Protein AF-A0A8H5XTU7-F1 (afdb_monomer_lite)

Foldseek 3Di:
DDPDPVVCVVVVVVVVVVVVVVQVQQDLQNQLVVCPPLLVLPDWFKDFDAKDFDKDWDFDWDFDDDDDDDDDDDDPDDRDTDRDTDIAGDAMDGHIDIDGPLVQQCVFPPVVVSVLCSNCSCLSNPLQVVLQVCQVVCLLVCCFVFQFQEPSVLVVLVSNVVSVVSCVSSVFDKDWPVVVVVVVQVPPPPWQKLWFDWCDSVLSNLQSVLLHCVVVVNNDLVSLCCSLCVRLVRRLVRRLPSVLVLLVVVLVLLVLLLVLLVLLQVLLVLLVVLLVVLVVLLVVLVCCCCPVLVQPPDDLVVVLSVLLVVLSVLSNVRSVLCVLSVQLNVVSVVLSVLSVVLSVCQSPWDDSVVSSVCSNVVQCGRPLSSCVRRVSLVSVVVSLQVNQVSCLSVLVSLVPRQVSLVVSLVSLVCRASVNTDDDPPSLDDPDPVSSVVNVVSSVVSNVSSCVRPNVSSVSNNVSSLLSNLSQCLWCSNVVVKDKDKDKDWMKIKGKDWDWGFRKDWDKDWDDDSNHIDIDITIRTHTDTRDIDMRIDRIMIIIMMIIRRSCVQPAPSQRSSDDPPPPPFKDFDFQAPLRLVVRVVVRHPVSVVQNVQCVVQDDPQCSVQRNVVHQDPPWPQFRRIKMKGWDQDCPDPPDDAGKIKIDRAAADPVVRHGPGRPPDDIGIGHDADDPPDPSCVRHVTPVCVPPPHVVSVVVVVVVVLVCCCVVDVVSVDPDDDDPDPDDDDPDDDPDD

Structure (mmCIF, N/CA/C/O backbone):
data_AF-A0A8H5XTU7-F1
#
_entry.id   AF-A0A8H5XTU7-F1
#
loop_
_atom_site.group_PDB
_atom_site.id
_atom_site.type_symbol
_atom_site.label_atom_id
_atom_site.label_alt_id
_atom_site.label_comp_id
_atom_site.label_asym_id
_atom_site.label_entity_id
_atom_site.label_seq_id
_atom_site.pdbx_PDB_ins_code
_atom_site.Cartn_x
_atom_site.Cartn_y
_atom_site.Cartn_z
_atom_site.occupancy
_atom_site.B_iso_or_equiv
_atom_site.auth_seq_id
_atom_site.auth_comp_id
_atom_site.auth_asym_id
_atom_site.auth_atom_id
_atom_site.pdbx_PDB_model_num
ATOM 1 N N . MET A 1 1 ? -17.642 3.516 -76.175 1.00 37.88 1 MET A N 1
ATOM 2 C CA . MET A 1 1 ? -16.229 3.105 -76.008 1.00 37.88 1 MET A CA 1
ATOM 3 C C . MET A 1 1 ? -16.016 2.669 -74.566 1.00 37.88 1 MET A C 1
ATOM 5 O O . MET A 1 1 ? -15.820 3.508 -73.701 1.00 37.88 1 MET A O 1
ATOM 9 N N . GLN A 1 2 ? -16.140 1.368 -74.300 1.00 36.38 2 GLN A N 1
ATOM 10 C CA . GLN A 1 2 ? -15.778 0.756 -73.021 1.00 36.38 2 GLN A CA 1
ATOM 11 C C . GLN A 1 2 ? -14.296 0.375 -73.088 1.00 36.38 2 GLN A C 1
ATOM 13 O O . GLN A 1 2 ? -13.918 -0.492 -73.872 1.00 36.38 2 GLN A O 1
ATOM 18 N N . LEU A 1 3 ? -13.452 1.046 -72.305 1.00 33.25 3 LEU A N 1
ATOM 19 C CA . LEU A 1 3 ? -12.076 0.610 -72.078 1.00 33.25 3 LEU A CA 1
ATOM 20 C C . LEU A 1 3 ? -12.110 -0.502 -71.027 1.00 33.25 3 LEU A C 1
ATOM 22 O O . LEU A 1 3 ? -12.411 -0.275 -69.858 1.00 33.25 3 LEU A O 1
ATOM 26 N N . SER A 1 4 ? -11.877 -1.724 -71.488 1.00 37.19 4 SER A N 1
ATOM 27 C CA . SER A 1 4 ? -11.928 -2.955 -70.709 1.00 37.19 4 SER A CA 1
ATOM 28 C C . SER A 1 4 ? -10.854 -3.006 -69.608 1.00 37.19 4 SER A C 1
ATOM 30 O O . SER A 1 4 ? -9.687 -2.681 -69.843 1.00 37.19 4 SER A O 1
ATOM 32 N N . LEU A 1 5 ? -11.248 -3.536 -68.445 1.00 42.19 5 LEU A N 1
ATOM 33 C CA . LEU A 1 5 ? -10.450 -3.835 -67.244 1.00 42.19 5 LEU A CA 1
ATOM 34 C C . LEU A 1 5 ? -9.082 -4.562 -67.430 1.00 42.19 5 LEU A C 1
ATOM 36 O O . LEU A 1 5 ? -8.225 -4.363 -66.567 1.00 42.19 5 LEU A O 1
ATOM 40 N N . PRO A 1 6 ? -8.783 -5.348 -68.496 1.00 44.44 6 PRO A N 1
ATOM 41 C CA . PRO A 1 6 ? -7.487 -6.028 -68.619 1.00 44.44 6 PRO A CA 1
ATOM 42 C C . PRO A 1 6 ? -6.312 -5.079 -68.895 1.00 44.44 6 PRO A C 1
ATOM 44 O O . PRO A 1 6 ? -5.164 -5.468 -68.707 1.00 44.44 6 PRO A O 1
ATOM 47 N N . PHE A 1 7 ? -6.574 -3.836 -69.319 1.00 45.06 7 PHE A N 1
ATOM 48 C CA . PHE A 1 7 ? -5.525 -2.853 -69.621 1.00 45.06 7 PHE A CA 1
ATOM 49 C C . PHE A 1 7 ? -5.002 -2.097 -68.389 1.00 45.06 7 PHE A C 1
ATOM 51 O O . PHE A 1 7 ? -3.911 -1.533 -68.440 1.00 45.06 7 PHE A O 1
ATOM 58 N N . LEU A 1 8 ? -5.738 -2.105 -67.270 1.00 44.47 8 LEU A N 1
ATOM 59 C CA . LEU A 1 8 ? -5.331 -1.430 -66.029 1.00 44.47 8 LEU A CA 1
ATOM 60 C C . LEU A 1 8 ? -4.562 -2.351 -65.073 1.00 44.47 8 LEU A C 1
ATOM 62 O O . LEU A 1 8 ? -3.736 -1.868 -64.301 1.00 44.47 8 LEU A O 1
ATOM 66 N N . LEU A 1 9 ? -4.763 -3.671 -65.155 1.00 41.28 9 LEU A N 1
ATOM 67 C CA . LEU A 1 9 ? -4.064 -4.653 -64.315 1.00 41.28 9 LEU A CA 1
ATOM 68 C C . LEU A 1 9 ? -2.526 -4.578 -64.419 1.00 41.28 9 LEU A C 1
ATOM 70 O O . LEU A 1 9 ? -1.873 -4.572 -63.376 1.00 41.28 9 LEU A O 1
ATOM 74 N N . PRO A 1 10 ? -1.919 -4.464 -65.621 1.00 49.38 10 PRO A N 1
ATOM 75 C CA . PRO A 1 10 ? -0.468 -4.349 -65.754 1.00 49.38 10 PRO A CA 1
ATOM 76 C C . PRO A 1 10 ? 0.068 -3.059 -65.133 1.00 49.38 10 PRO A C 1
ATOM 78 O O . PRO A 1 10 ? 1.139 -3.071 -64.540 1.00 49.38 10 PRO A O 1
ATOM 81 N N . ILE A 1 11 ? -0.684 -1.957 -65.224 1.00 53.25 11 ILE A N 1
ATOM 82 C CA . ILE A 1 11 ? -0.290 -0.640 -64.702 1.00 53.25 11 ILE A CA 1
ATOM 83 C C . ILE A 1 11 ? -0.395 -0.617 -63.171 1.00 53.25 11 ILE A C 1
ATOM 85 O O . ILE A 1 11 ? 0.502 -0.103 -62.506 1.00 53.25 11 ILE A O 1
ATOM 89 N N . VAL A 1 12 ? -1.438 -1.231 -62.604 1.00 50.06 12 VAL A N 1
ATOM 90 C CA . VAL A 1 12 ? -1.607 -1.385 -61.150 1.00 50.06 12 VAL A CA 1
ATOM 91 C C . VAL A 1 12 ? -0.553 -2.337 -60.570 1.00 50.06 12 VAL A C 1
ATOM 93 O O . VAL A 1 12 ? 0.028 -2.029 -59.532 1.00 50.06 12 VAL A O 1
ATOM 96 N N . LEU A 1 13 ? -0.220 -3.432 -61.262 1.00 44.16 13 LEU A N 1
ATOM 97 C CA . LEU A 1 13 ? 0.859 -4.346 -60.866 1.00 44.16 13 LEU A CA 1
ATOM 98 C C . LEU A 1 13 ? 2.249 -3.702 -61.001 1.00 44.16 13 LEU A C 1
ATOM 100 O O . LEU A 1 13 ? 3.077 -3.867 -60.111 1.00 44.16 13 LEU A O 1
ATOM 104 N N . LEU A 1 14 ? 2.509 -2.908 -62.047 1.00 45.81 14 LEU A N 1
ATOM 105 C CA . LEU A 1 14 ? 3.743 -2.120 -62.179 1.00 45.81 14 LEU A CA 1
ATOM 106 C C . LEU A 1 14 ? 3.851 -1.054 -61.085 1.00 45.81 14 LEU A C 1
ATOM 108 O O . LEU A 1 14 ? 4.918 -0.907 -60.497 1.00 45.81 14 LEU A O 1
ATOM 112 N N . ALA A 1 15 ? 2.762 -0.355 -60.758 1.00 44.22 15 ALA A N 1
ATOM 113 C CA . ALA A 1 15 ? 2.740 0.598 -59.652 1.00 44.22 15 ALA A CA 1
ATOM 114 C C . ALA A 1 15 ? 3.019 -0.095 -58.307 1.00 44.22 15 ALA A C 1
ATOM 116 O O . ALA A 1 15 ? 3.854 0.389 -57.545 1.00 44.22 15 ALA A O 1
ATOM 117 N N . GLN A 1 16 ? 2.418 -1.265 -58.055 1.00 41.31 16 GLN A N 1
ATOM 118 C CA . GLN A 1 16 ? 2.657 -2.058 -56.844 1.00 41.31 16 GLN A CA 1
ATOM 119 C C . GLN A 1 16 ? 4.095 -2.605 -56.761 1.00 41.31 16 GLN A C 1
ATOM 121 O O . GLN A 1 16 ? 4.718 -2.538 -55.698 1.00 41.31 16 GLN A O 1
ATOM 126 N N . VAL A 1 17 ? 4.678 -3.055 -57.878 1.00 43.19 17 VAL A N 1
ATOM 127 C CA . VAL A 1 17 ? 6.080 -3.505 -57.956 1.00 43.19 17 VAL A CA 1
ATOM 128 C C . VAL A 1 17 ? 7.061 -2.339 -57.784 1.00 43.19 17 VAL A C 1
ATOM 130 O O . VAL A 1 17 ? 8.059 -2.490 -57.082 1.00 43.19 17 VAL A O 1
ATOM 133 N N . ILE A 1 18 ? 6.772 -1.154 -58.333 1.00 44.00 18 ILE A N 1
ATOM 134 C CA . ILE A 1 18 ? 7.589 0.058 -58.146 1.00 44.00 18 ILE A CA 1
ATOM 135 C C . ILE A 1 18 ? 7.509 0.546 -56.691 1.00 44.00 18 ILE A C 1
ATOM 137 O O . ILE A 1 18 ? 8.528 0.935 -56.117 1.00 44.00 18 ILE A O 1
ATOM 141 N N . THR A 1 19 ? 6.338 0.475 -56.047 1.00 44.91 19 THR A N 1
ATOM 142 C CA . THR A 1 19 ? 6.216 0.778 -54.611 1.00 44.91 19 THR A CA 1
ATOM 143 C C . THR A 1 19 ? 6.937 -0.248 -53.733 1.00 44.91 19 THR A C 1
ATOM 145 O O . THR A 1 19 ? 7.582 0.148 -52.766 1.00 44.91 19 THR A O 1
ATOM 148 N N . ALA A 1 20 ? 6.930 -1.537 -54.094 1.00 42.84 20 ALA A N 1
ATOM 149 C CA . ALA A 1 20 ? 7.640 -2.590 -53.364 1.00 42.84 20 ALA A CA 1
ATOM 150 C C . ALA A 1 20 ? 9.172 -2.518 -53.546 1.00 42.84 20 ALA A C 1
ATOM 152 O O . ALA A 1 20 ? 9.919 -2.685 -52.581 1.00 42.84 20 ALA A O 1
ATOM 153 N N . GLN A 1 21 ? 9.661 -2.193 -54.750 1.00 45.75 21 GLN A N 1
ATOM 154 C CA . GLN A 1 21 ? 11.090 -1.976 -55.015 1.00 45.75 21 GLN A CA 1
ATOM 155 C C . GLN A 1 21 ? 11.626 -0.714 -54.318 1.00 45.75 21 GLN A C 1
ATOM 157 O O . GLN A 1 21 ? 12.725 -0.743 -53.763 1.00 45.75 21 GLN A O 1
ATOM 162 N N . ASN A 1 22 ? 10.845 0.372 -54.276 1.00 45.75 22 ASN A N 1
ATOM 163 C CA . ASN A 1 22 ? 11.213 1.583 -53.536 1.00 45.75 22 ASN A CA 1
ATOM 164 C C . ASN A 1 22 ? 11.135 1.391 -52.010 1.00 45.75 22 ASN A C 1
ATOM 166 O O . ASN A 1 22 ? 11.965 1.943 -51.289 1.00 45.75 22 ASN A O 1
ATOM 170 N N . ALA A 1 23 ? 10.204 0.575 -51.504 1.00 50.81 23 ALA A N 1
ATOM 171 C CA . ALA A 1 23 ? 10.137 0.231 -50.081 1.00 50.81 23 ALA A CA 1
ATOM 172 C C . ALA A 1 23 ? 11.359 -0.587 -49.616 1.00 50.81 23 ALA A C 1
ATOM 174 O O . ALA A 1 23 ? 11.871 -0.353 -48.523 1.00 50.81 23 ALA A O 1
ATOM 175 N N . GLY A 1 24 ? 11.884 -1.485 -50.462 1.00 54.78 24 GLY A N 1
ATOM 176 C CA . GLY A 1 24 ? 13.105 -2.246 -50.168 1.00 54.78 24 GLY A CA 1
ATOM 177 C C . GLY A 1 24 ? 14.376 -1.385 -50.086 1.00 54.78 24 GLY A C 1
ATOM 178 O O . GLY A 1 24 ? 15.249 -1.652 -49.260 1.00 54.78 24 GLY A O 1
ATOM 179 N N . LEU A 1 25 ? 14.465 -0.320 -50.894 1.00 57.25 25 LEU A N 1
ATOM 180 C CA . LEU A 1 25 ? 15.619 0.593 -50.958 1.00 57.25 25 LEU A CA 1
ATOM 181 C C . LEU A 1 25 ? 15.673 1.626 -49.818 1.00 57.25 25 LEU A C 1
ATOM 183 O O . LEU A 1 25 ? 16.749 2.143 -49.522 1.00 57.25 25 LEU A O 1
ATOM 187 N N . ASN A 1 26 ? 14.539 1.905 -49.171 1.00 68.19 26 ASN A N 1
ATOM 188 C CA . ASN A 1 26 ? 14.396 2.967 -48.166 1.00 68.19 26 ASN A CA 1
ATOM 189 C C . ASN A 1 26 ? 14.338 2.435 -46.722 1.00 68.19 26 ASN A C 1
ATOM 191 O O . ASN A 1 26 ? 13.886 3.132 -45.813 1.00 68.19 26 ASN A O 1
ATOM 195 N N . SER A 1 27 ? 14.771 1.192 -46.502 1.00 78.44 27 SER A N 1
ATOM 196 C CA . SER A 1 27 ? 14.875 0.611 -45.163 1.00 78.44 27 SER A CA 1
ATOM 197 C C . SER A 1 27 ? 16.153 1.070 -44.456 1.00 78.44 27 SER A C 1
ATOM 199 O O . SER A 1 27 ? 17.206 1.241 -45.078 1.00 78.44 27 SER A O 1
ATOM 201 N N . LEU A 1 28 ? 16.081 1.230 -43.132 1.00 83.31 28 LEU A N 1
ATOM 202 C CA . LEU A 1 28 ? 17.221 1.661 -42.320 1.00 83.31 28 LEU A CA 1
ATOM 203 C C . LEU A 1 28 ? 18.485 0.790 -42.525 1.00 83.31 28 LEU A C 1
ATOM 205 O O . LEU A 1 28 ? 19.557 1.367 -42.712 1.00 83.31 28 LEU A O 1
ATOM 209 N N . PRO A 1 29 ? 18.406 -0.558 -42.597 1.00 83.75 29 PRO A N 1
ATOM 210 C CA . PRO A 1 29 ? 19.581 -1.391 -42.870 1.00 83.75 29 PRO A CA 1
ATOM 211 C C . PRO A 1 29 ? 20.257 -1.089 -44.217 1.00 83.75 29 PRO A C 1
ATOM 213 O O . PRO A 1 29 ? 21.486 -1.060 -44.297 1.00 83.75 29 PRO A O 1
ATOM 216 N N . VAL A 1 30 ? 19.476 -0.830 -45.272 1.00 82.12 30 VAL A N 1
ATOM 217 C CA . VAL A 1 30 ? 20.001 -0.543 -46.620 1.00 82.12 30 VAL A CA 1
ATOM 218 C C . VAL A 1 30 ? 20.677 0.825 -46.670 1.00 82.12 30 VAL A C 1
ATOM 220 O O . VAL A 1 30 ? 21.747 0.965 -47.268 1.00 82.12 30 VAL A O 1
ATOM 223 N N . ILE A 1 31 ? 20.096 1.821 -45.998 1.00 86.25 31 ILE A N 1
ATOM 224 C CA . ILE A 1 31 ? 20.687 3.157 -45.868 1.00 86.25 31 ILE A CA 1
ATOM 225 C C . ILE A 1 31 ? 22.021 3.056 -45.133 1.00 86.25 31 ILE A C 1
ATOM 227 O O . ILE A 1 31 ? 23.043 3.499 -45.655 1.00 86.25 31 ILE A O 1
ATOM 231 N N . CYS A 1 32 ? 22.037 2.391 -43.978 1.00 88.31 32 CYS A N 1
ATOM 232 C CA . CYS A 1 32 ? 23.235 2.235 -43.161 1.00 88.31 32 CYS A CA 1
ATOM 233 C C . CYS A 1 32 ? 24.358 1.464 -43.864 1.00 88.31 32 CYS A C 1
ATOM 235 O O . CYS A 1 32 ? 25.525 1.827 -43.735 1.00 88.31 32 CYS A O 1
ATOM 237 N N . ALA A 1 33 ? 24.027 0.466 -44.687 1.00 85.62 33 ALA A N 1
ATOM 238 C CA . ALA A 1 33 ? 25.008 -0.200 -45.542 1.00 85.62 33 ALA A CA 1
ATOM 239 C C . ALA A 1 33 ? 25.590 0.734 -46.626 1.00 85.62 33 ALA A C 1
ATOM 241 O O . ALA A 1 33 ? 26.740 0.575 -47.035 1.00 85.62 33 ALA A O 1
ATOM 242 N N . GLY A 1 34 ? 24.806 1.704 -47.107 1.00 82.56 34 GLY A N 1
ATOM 243 C CA . GLY A 1 34 ? 25.203 2.672 -48.132 1.00 82.56 34 GLY A CA 1
ATOM 244 C C . GLY A 1 34 ? 26.035 3.856 -47.632 1.00 82.56 34 GLY A C 1
ATOM 245 O O . GLY A 1 34 ? 26.691 4.508 -48.448 1.00 82.56 34 GLY A O 1
ATOM 246 N N . VAL A 1 35 ? 26.021 4.121 -46.323 1.00 85.06 35 VAL A N 1
ATOM 247 C CA . VAL A 1 35 ? 26.747 5.225 -45.665 1.00 85.06 35 VAL A CA 1
ATOM 248 C C . VAL A 1 35 ? 27.695 4.751 -44.559 1.00 85.06 35 VAL A C 1
ATOM 250 O O . VAL A 1 35 ? 27.970 5.478 -43.605 1.00 85.06 35 VAL A O 1
ATOM 253 N N . LYS A 1 36 ? 28.179 3.510 -44.654 1.00 79.25 36 LYS A N 1
ATOM 254 C CA . LYS A 1 36 ? 29.114 2.937 -43.679 1.00 79.25 36 LYS A CA 1
ATOM 255 C C . LYS A 1 36 ? 30.295 3.891 -43.441 1.00 79.25 36 LYS A C 1
ATOM 257 O O . LYS A 1 36 ? 30.784 4.462 -44.403 1.00 79.25 36 LYS A O 1
ATOM 262 N N . GLU A 1 37 ? 30.726 4.054 -42.184 1.00 78.25 37 GLU A N 1
ATOM 263 C CA . GLU A 1 37 ? 31.888 4.874 -41.764 1.00 78.25 37 GLU A CA 1
ATOM 264 C C . GLU A 1 37 ? 31.815 6.380 -42.108 1.00 78.25 37 GLU A C 1
ATOM 266 O O . GLU A 1 37 ? 32.810 7.104 -41.983 1.00 78.25 37 GLU A O 1
ATOM 271 N N . VAL A 1 38 ? 30.634 6.892 -42.475 1.00 85.62 38 VAL A N 1
ATOM 272 C CA . VAL A 1 38 ? 30.462 8.315 -42.802 1.00 85.62 38 VAL A CA 1
ATOM 273 C C . VAL A 1 38 ? 30.723 9.255 -41.624 1.00 85.62 38 VAL A C 1
ATOM 275 O O . VAL A 1 38 ? 31.129 10.392 -41.835 1.00 85.62 38 VAL A O 1
ATOM 278 N N . SER A 1 39 ? 30.602 8.762 -40.390 1.00 79.31 39 SER A N 1
ATOM 279 C CA . SER A 1 39 ? 30.951 9.486 -39.161 1.00 79.31 39 SER A CA 1
ATOM 280 C C . SER A 1 39 ? 32.401 9.985 -39.131 1.00 79.31 39 SER A C 1
ATOM 282 O O . SER A 1 39 ? 32.712 10.930 -38.412 1.00 79.31 39 SER A O 1
ATOM 284 N N . THR A 1 40 ? 33.297 9.375 -39.913 1.00 80.88 40 THR A N 1
ATOM 285 C CA . THR A 1 40 ? 34.706 9.785 -39.993 1.00 80.88 40 THR A CA 1
ATOM 286 C C . THR A 1 40 ? 34.990 10.800 -41.100 1.00 80.88 40 THR A C 1
ATOM 288 O O . THR A 1 40 ? 36.081 11.363 -41.112 1.00 80.88 40 THR A O 1
ATOM 291 N N . CYS A 1 41 ? 34.064 10.999 -42.048 1.00 83.06 41 CYS A N 1
ATOM 292 C CA . CYS A 1 41 ? 34.273 11.733 -43.305 1.00 83.06 41 CYS A CA 1
ATOM 293 C C . CYS A 1 41 ? 35.589 11.394 -44.034 1.00 83.06 41 CYS A C 1
ATOM 295 O O . CYS A 1 41 ? 36.169 12.230 -44.714 1.00 83.06 41 CYS A O 1
ATOM 297 N N . LYS A 1 42 ? 36.094 10.160 -43.895 1.00 82.69 42 LYS A N 1
ATOM 298 C CA . LYS A 1 42 ? 37.323 9.710 -44.579 1.00 82.69 42 LYS A CA 1
ATOM 299 C C . LYS A 1 42 ? 37.047 8.954 -45.876 1.00 82.69 42 LYS A C 1
ATOM 301 O O . LYS A 1 42 ? 37.979 8.643 -46.615 1.00 82.69 42 LYS A O 1
ATOM 306 N N . ILE A 1 43 ? 35.784 8.633 -46.155 1.00 83.75 43 ILE A N 1
ATOM 307 C CA . ILE A 1 43 ? 35.412 7.837 -47.322 1.00 83.75 43 ILE A CA 1
ATOM 308 C C . ILE A 1 43 ? 35.271 8.714 -48.549 1.00 83.75 43 ILE A C 1
ATOM 310 O O . ILE A 1 43 ? 34.515 9.686 -48.573 1.00 83.75 43 ILE A O 1
ATOM 314 N N . LYS A 1 44 ? 35.929 8.264 -49.613 1.00 84.75 44 LYS A N 1
ATOM 315 C CA . LYS A 1 44 ? 35.772 8.806 -50.950 1.00 84.75 44 LYS A CA 1
ATOM 316 C C . LYS A 1 44 ? 34.957 7.855 -51.817 1.00 84.75 44 LYS A C 1
ATOM 318 O O . LYS A 1 44 ? 35.221 6.654 -51.858 1.00 84.75 44 LYS A O 1
ATOM 323 N N . VAL A 1 45 ? 33.982 8.395 -52.537 1.00 84.06 45 VAL A N 1
ATOM 324 C CA . VAL A 1 45 ? 33.192 7.678 -53.540 1.00 84.06 45 VAL A CA 1
ATOM 325 C C . VAL A 1 45 ? 33.688 8.013 -54.942 1.00 84.06 45 VAL A C 1
ATOM 327 O O . VAL A 1 45 ? 34.005 9.159 -55.260 1.00 84.06 45 VAL A O 1
ATOM 330 N N . ILE A 1 46 ? 33.766 6.995 -55.797 1.00 85.06 46 ILE A N 1
ATOM 331 C CA . ILE A 1 46 ? 34.216 7.140 -57.182 1.00 85.06 46 ILE A CA 1
ATOM 332 C C . ILE A 1 46 ? 32.999 7.422 -58.059 1.00 85.06 46 ILE A C 1
ATOM 334 O O . ILE A 1 46 ? 32.107 6.581 -58.180 1.00 85.06 46 ILE A O 1
ATOM 338 N N . VAL A 1 47 ? 32.985 8.584 -58.710 1.00 85.50 47 VAL A N 1
ATOM 339 C CA . VAL A 1 47 ? 31.927 8.967 -59.653 1.00 85.50 47 VAL A CA 1
ATOM 340 C C . VAL A 1 47 ? 32.506 9.178 -61.052 1.00 85.50 47 VAL A C 1
ATOM 342 O O . VAL A 1 47 ? 33.634 9.664 -61.196 1.00 85.50 47 VAL A O 1
ATOM 345 N N . PRO A 1 48 ? 31.775 8.818 -62.117 1.00 87.19 48 PRO A N 1
ATOM 346 C CA . PRO A 1 48 ? 32.244 9.054 -63.473 1.00 87.19 48 PRO A CA 1
ATOM 347 C C . PRO A 1 48 ? 32.249 10.558 -63.791 1.00 87.19 48 PRO A C 1
ATOM 349 O O . PRO A 1 48 ? 31.287 11.269 -63.513 1.00 87.19 48 PRO A O 1
ATOM 352 N N . ASN A 1 49 ? 33.331 11.035 -64.405 1.00 87.06 49 ASN A N 1
ATOM 353 C CA . ASN A 1 49 ? 33.550 12.440 -64.765 1.00 87.06 49 ASN A CA 1
ATOM 354 C C . ASN A 1 49 ? 33.743 12.658 -66.279 1.00 87.06 49 ASN A C 1
ATOM 356 O O . ASN A 1 49 ? 33.840 13.790 -66.738 1.00 87.06 49 ASN A O 1
ATOM 360 N N . GLY A 1 50 ? 33.814 11.590 -67.080 1.00 84.75 50 GLY A N 1
ATOM 361 C CA . GLY A 1 50 ? 33.937 11.702 -68.534 1.00 84.75 50 GLY A CA 1
ATOM 362 C C . GLY A 1 50 ? 34.307 10.390 -69.216 1.00 84.75 50 GLY A C 1
ATOM 363 O O . GLY A 1 50 ? 34.403 9.344 -68.576 1.00 84.75 50 GLY A O 1
ATOM 364 N N . ILE A 1 51 ? 34.532 10.446 -70.530 1.00 86.94 51 ILE A N 1
ATOM 365 C CA . ILE A 1 51 ? 34.984 9.299 -71.327 1.00 86.94 51 ILE A CA 1
ATOM 366 C C . ILE A 1 51 ? 36.103 9.683 -72.288 1.00 86.94 51 ILE A C 1
ATOM 368 O O . ILE A 1 51 ? 36.015 10.675 -73.014 1.00 86.94 51 ILE A O 1
ATOM 372 N N . LYS A 1 52 ? 37.137 8.846 -72.325 1.00 87.44 52 LYS A N 1
ATOM 373 C CA . LYS A 1 52 ? 38.262 8.933 -73.252 1.00 87.44 52 LYS A CA 1
ATOM 374 C C . LYS A 1 52 ? 38.182 7.774 -74.242 1.00 87.44 52 LYS A C 1
ATOM 376 O O . LYS A 1 52 ? 38.067 6.617 -73.839 1.00 87.44 52 LYS A O 1
ATOM 381 N N . VAL A 1 53 ? 38.234 8.093 -75.533 1.00 84.94 53 VAL A N 1
ATOM 382 C CA . VAL A 1 53 ? 38.398 7.092 -76.592 1.00 84.94 53 VAL A CA 1
ATOM 383 C C . VAL A 1 53 ? 39.887 6.804 -76.698 1.00 84.94 53 VAL A C 1
ATOM 385 O O . VAL A 1 53 ? 40.671 7.713 -76.969 1.00 84.94 53 VAL A O 1
ATOM 388 N N . ASN A 1 54 ? 40.278 5.561 -76.453 1.00 84.75 54 ASN A N 1
ATOM 389 C CA . ASN A 1 54 ? 41.633 5.121 -76.734 1.00 84.75 54 ASN A CA 1
ATOM 390 C C . ASN A 1 54 ? 41.709 4.772 -78.212 1.00 84.75 54 ASN A C 1
ATOM 392 O O . ASN A 1 54 ? 40.841 4.072 -78.740 1.00 84.75 54 ASN A O 1
ATOM 396 N N . MET A 1 55 ? 42.742 5.286 -78.861 1.00 84.31 55 MET A N 1
ATOM 397 C CA . MET A 1 55 ? 42.996 5.056 -80.269 1.00 84.31 55 MET A CA 1
ATOM 398 C C . MET A 1 55 ? 44.125 4.037 -80.399 1.00 84.31 55 MET A C 1
ATOM 400 O O . MET A 1 55 ? 45.097 4.081 -79.643 1.00 84.31 55 MET A O 1
ATOM 404 N N . ARG A 1 56 ? 44.007 3.125 -81.361 1.00 81.69 56 ARG A N 1
ATOM 405 C CA . ARG A 1 56 ? 45.081 2.216 -81.755 1.00 81.69 56 ARG A CA 1
ATOM 406 C C . ARG A 1 56 ? 45.458 2.509 -83.193 1.00 81.69 56 ARG A C 1
ATOM 408 O O . ARG A 1 56 ? 44.600 2.635 -84.067 1.00 81.69 56 ARG A O 1
ATOM 415 N N . THR A 1 57 ? 46.756 2.577 -83.439 1.00 79.38 57 THR A N 1
ATOM 416 C CA . THR A 1 57 ? 47.282 2.670 -84.795 1.00 79.38 57 THR A CA 1
ATOM 417 C C . THR A 1 57 ? 47.184 1.304 -85.454 1.00 79.38 57 THR A C 1
ATOM 419 O O . THR A 1 57 ? 47.800 0.341 -84.995 1.00 79.38 57 THR A O 1
ATOM 422 N N . ILE A 1 58 ? 46.425 1.225 -86.541 1.00 75.56 58 ILE A N 1
ATOM 423 C CA . ILE A 1 58 ? 46.445 0.083 -87.450 1.00 75.56 58 ILE A CA 1
ATOM 424 C C . ILE A 1 58 ? 47.087 0.507 -88.767 1.00 75.56 58 ILE A C 1
ATOM 426 O O . ILE A 1 58 ? 46.992 1.663 -89.182 1.00 75.56 58 ILE A O 1
ATOM 430 N N . LYS A 1 59 ? 47.765 -0.425 -89.431 1.00 71.44 59 LYS A N 1
ATOM 431 C CA . LYS A 1 59 ? 48.282 -0.199 -90.782 1.00 71.44 59 LYS A CA 1
ATOM 432 C C . LYS A 1 59 ? 47.192 -0.608 -91.760 1.00 71.44 59 LYS A C 1
ATOM 434 O O . LYS A 1 59 ? 46.857 -1.787 -91.826 1.00 71.44 59 LYS A O 1
ATOM 439 N N . VAL A 1 60 ? 46.633 0.362 -92.474 1.00 63.78 60 VAL A N 1
ATOM 440 C CA . VAL A 1 60 ? 45.625 0.118 -93.509 1.00 63.78 60 VAL A CA 1
ATOM 441 C C . VAL A 1 60 ? 46.309 0.249 -94.864 1.00 63.78 60 VAL A C 1
ATOM 443 O O . VAL A 1 60 ? 47.144 1.132 -95.055 1.00 63.78 60 VAL A O 1
ATOM 446 N N . LEU A 1 61 ? 46.000 -0.671 -95.774 1.00 56.03 61 LEU A N 1
ATOM 447 C CA . LEU A 1 61 ? 46.458 -0.617 -97.157 1.00 56.03 61 LEU A CA 1
ATOM 448 C C . LEU A 1 61 ? 45.595 0.411 -97.890 1.00 56.03 61 LEU A C 1
ATOM 450 O O . LEU A 1 61 ? 44.380 0.237 -97.982 1.00 56.03 61 LEU A O 1
ATOM 454 N N . THR A 1 62 ? 46.209 1.485 -98.374 1.00 54.91 62 THR A N 1
ATOM 455 C CA . THR A 1 62 ? 45.510 2.521 -99.142 1.00 54.91 62 THR A CA 1
ATOM 456 C C . THR A 1 62 ? 46.080 2.574 -100.554 1.00 54.91 62 THR A C 1
ATOM 458 O O . THR A 1 62 ? 47.298 2.513 -100.731 1.00 54.91 62 THR A O 1
ATOM 461 N N . VAL A 1 63 ? 45.202 2.678 -101.554 1.00 52.94 63 VAL A N 1
ATOM 462 C CA . VAL A 1 63 ? 45.581 2.821 -102.966 1.00 52.94 63 VAL A CA 1
ATOM 463 C C . VAL A 1 63 ? 46.087 4.245 -103.194 1.00 52.94 63 VAL A C 1
ATOM 465 O O . VAL A 1 63 ? 45.431 5.207 -102.794 1.00 52.94 63 VAL A O 1
ATOM 468 N N . VAL A 1 64 ? 47.267 4.385 -103.797 1.00 54.53 64 VAL A N 1
ATOM 469 C CA . VAL A 1 64 ? 47.786 5.680 -104.246 1.00 54.53 64 VAL A CA 1
ATOM 470 C C . VAL A 1 64 ? 47.265 5.915 -105.662 1.00 54.53 64 VAL A C 1
ATOM 472 O O . VAL A 1 64 ? 47.729 5.269 -106.596 1.00 54.53 64 VAL A O 1
ATOM 475 N N . GLU A 1 65 ? 46.303 6.822 -105.835 1.00 48.69 65 GLU A N 1
ATOM 476 C CA . GLU A 1 65 ? 45.964 7.330 -107.168 1.00 48.69 65 GLU A CA 1
ATOM 477 C C . GLU A 1 65 ? 47.119 8.207 -107.658 1.00 48.69 65 GLU A C 1
ATOM 479 O O . GLU A 1 65 ? 47.353 9.306 -107.151 1.00 48.69 65 GLU A O 1
ATOM 484 N N . GLN A 1 66 ? 47.884 7.711 -108.630 1.00 50.00 66 GLN A N 1
ATOM 485 C CA . GLN A 1 66 ? 48.793 8.564 -109.384 1.00 50.00 66 GLN A CA 1
ATOM 486 C C . GLN A 1 66 ? 47.960 9.469 -110.295 1.00 50.00 66 GLN A C 1
ATOM 488 O O . GLN A 1 66 ? 47.225 8.988 -111.157 1.00 50.00 66 GLN A O 1
ATOM 493 N N . MET A 1 67 ? 48.096 10.785 -110.114 1.00 42.84 67 MET A N 1
ATOM 494 C CA . MET A 1 67 ? 47.619 11.769 -111.082 1.00 42.84 67 MET A CA 1
ATOM 495 C C . MET A 1 67 ? 48.221 11.457 -112.457 1.00 42.84 67 MET A C 1
ATOM 497 O O . MET A 1 67 ? 49.440 11.441 -112.633 1.00 42.84 67 MET A O 1
ATOM 501 N N . GLN A 1 68 ? 47.337 11.191 -113.415 1.00 43.06 68 GLN A N 1
ATOM 502 C CA . GLN A 1 68 ? 47.646 10.893 -114.807 1.00 43.06 68 GLN A CA 1
ATOM 503 C C . GLN A 1 68 ? 48.493 12.005 -115.450 1.00 43.06 68 GLN A C 1
ATOM 505 O O . GLN A 1 68 ? 48.066 13.155 -115.535 1.00 43.06 68 GLN A O 1
ATOM 510 N N . LYS A 1 69 ? 49.654 11.636 -116.001 1.00 42.72 69 LYS A N 1
ATOM 511 C CA . LYS A 1 69 ? 50.178 12.245 -117.236 1.00 42.72 69 LYS A CA 1
ATOM 512 C C . LYS A 1 69 ? 49.952 11.258 -118.392 1.00 42.72 69 LYS A C 1
ATOM 514 O O . LYS A 1 69 ? 50.002 10.050 -118.147 1.00 42.72 69 LYS A O 1
ATOM 519 N N . PRO A 1 70 ? 49.681 11.714 -119.629 1.00 42.59 70 PRO A N 1
ATOM 520 C CA . PRO A 1 70 ? 49.284 10.820 -120.711 1.00 42.59 70 PRO A CA 1
ATOM 521 C C . PRO A 1 70 ? 50.461 9.968 -121.212 1.00 42.59 70 PRO A C 1
ATOM 523 O O . PRO A 1 70 ? 51.514 10.497 -121.553 1.00 42.59 70 PRO A O 1
ATOM 526 N N . ARG A 1 71 ? 50.214 8.651 -121.216 1.00 40.81 71 ARG A N 1
ATOM 527 C CA . ARG A 1 71 ? 50.832 7.517 -121.937 1.00 40.81 71 ARG A CA 1
ATOM 528 C C . ARG A 1 71 ? 51.945 7.819 -122.949 1.00 40.81 71 ARG A C 1
ATOM 530 O O . ARG A 1 71 ? 51.688 8.581 -123.870 1.00 40.81 71 ARG A O 1
ATOM 537 N N . ILE A 1 72 ? 53.013 7.001 -122.914 1.00 40.66 72 ILE A N 1
ATOM 538 C CA . ILE A 1 72 ? 53.307 5.977 -123.948 1.00 40.66 72 ILE A CA 1
ATOM 539 C C . ILE A 1 72 ? 53.936 4.726 -123.284 1.00 40.66 72 ILE A C 1
ATOM 541 O O . ILE A 1 72 ? 54.848 4.845 -122.470 1.00 40.66 72 ILE A O 1
ATOM 545 N N . SER A 1 73 ? 53.475 3.553 -123.731 1.00 40.34 73 SER A N 1
ATOM 546 C CA . SER A 1 73 ? 53.988 2.176 -123.573 1.00 40.34 73 SER A CA 1
ATOM 547 C C . SER A 1 73 ? 53.489 1.318 -122.400 1.00 40.34 73 SER A C 1
ATOM 549 O O . SER A 1 73 ? 53.439 1.728 -121.243 1.00 40.34 73 SER A O 1
ATOM 551 N N . ASP A 1 74 ? 53.071 0.116 -122.797 1.00 48.00 74 ASP A N 1
ATOM 552 C CA . ASP A 1 74 ? 52.401 -0.936 -122.048 1.00 48.00 74 ASP A CA 1
ATOM 553 C C . ASP A 1 74 ? 53.279 -1.541 -120.955 1.00 48.00 74 ASP A C 1
ATOM 555 O O . ASP A 1 74 ? 54.313 -2.153 -121.219 1.00 48.00 74 ASP A O 1
ATOM 559 N N . THR A 1 75 ? 52.830 -1.435 -119.708 1.00 43.41 75 THR A N 1
ATOM 560 C CA . THR A 1 75 ? 53.173 -2.386 -118.647 1.00 43.41 75 THR A CA 1
ATOM 561 C C . THR A 1 75 ? 52.089 -2.302 -117.575 1.00 43.41 75 THR A C 1
ATOM 563 O O . THR A 1 75 ? 51.753 -1.207 -117.123 1.00 43.41 75 THR A O 1
ATOM 566 N N . GLU A 1 76 ? 51.512 -3.439 -117.176 1.00 46.00 76 GLU A N 1
ATOM 567 C CA . GLU A 1 76 ? 50.621 -3.519 -116.015 1.00 46.00 76 GLU A CA 1
ATOM 568 C C . GLU A 1 76 ? 51.341 -2.937 -114.788 1.00 46.00 76 GLU A C 1
ATOM 570 O O . GLU A 1 76 ? 52.312 -3.507 -114.290 1.00 46.00 76 GLU A O 1
ATOM 575 N N . LEU A 1 77 ? 50.895 -1.775 -114.303 1.00 44.62 77 LEU A N 1
ATOM 576 C CA . LEU A 1 77 ? 51.373 -1.232 -113.035 1.00 44.62 77 LEU A CA 1
ATOM 577 C C . LEU A 1 77 ? 50.777 -2.079 -111.899 1.00 44.62 77 LEU A C 1
ATOM 579 O O . LEU A 1 77 ? 49.554 -2.085 -111.736 1.00 44.62 77 LEU A O 1
ATOM 583 N N . PRO A 1 78 ? 51.586 -2.752 -111.059 1.00 43.72 78 PRO A N 1
ATOM 584 C CA . PRO A 1 78 ? 51.067 -3.318 -109.827 1.00 43.72 78 PRO A CA 1
ATOM 585 C C . PRO A 1 78 ? 50.613 -2.154 -108.947 1.00 43.72 78 PRO A C 1
ATOM 587 O O . PRO A 1 78 ? 51.406 -1.260 -108.640 1.00 43.72 78 PRO A O 1
ATOM 590 N N . ASN A 1 79 ? 49.338 -2.153 -108.542 1.00 45.25 79 ASN A N 1
ATOM 591 C CA . ASN A 1 79 ? 48.812 -1.198 -107.568 1.00 45.25 79 ASN A CA 1
ATOM 592 C C . ASN A 1 79 ? 49.776 -1.131 -106.375 1.00 45.25 79 ASN A C 1
ATOM 594 O O . ASN A 1 79 ? 49.917 -2.090 -105.611 1.00 45.25 79 ASN A O 1
ATOM 598 N N . ARG A 1 80 ? 50.488 -0.007 -106.240 1.00 47.72 80 ARG A N 1
ATOM 599 C CA . ARG A 1 80 ? 51.457 0.189 -105.164 1.00 47.72 80 ARG A CA 1
ATOM 600 C C . ARG A 1 80 ? 50.674 0.502 -103.898 1.00 47.72 80 ARG A C 1
ATOM 602 O O . ARG A 1 80 ? 50.233 1.627 -103.681 1.00 47.72 80 ARG A O 1
ATOM 609 N N . TRP A 1 81 ? 50.464 -0.519 -103.079 1.00 48.59 81 TRP A N 1
ATOM 610 C CA . TRP A 1 81 ? 49.810 -0.359 -101.791 1.00 48.59 81 TRP A CA 1
ATOM 611 C C . TRP A 1 81 ? 50.777 0.264 -100.791 1.00 48.59 81 TRP A C 1
ATOM 613 O O . TRP A 1 81 ? 51.777 -0.348 -100.412 1.00 48.59 81 TRP A O 1
ATOM 623 N N . GLU A 1 82 ? 50.462 1.462 -100.310 1.00 52.97 82 GLU A N 1
ATOM 624 C CA . GLU A 1 82 ? 51.158 2.023 -99.158 1.00 52.97 82 GLU A CA 1
ATOM 625 C C . GLU A 1 82 ? 50.430 1.629 -97.873 1.00 52.97 82 GLU A C 1
ATOM 627 O O . GLU A 1 82 ? 49.215 1.790 -97.734 1.00 52.97 82 GLU A O 1
ATOM 632 N N . LYS A 1 83 ? 51.187 1.122 -96.893 1.00 55.59 83 LYS A N 1
ATOM 633 C CA . LYS A 1 83 ? 50.684 0.934 -95.529 1.00 55.59 83 LYS A CA 1
ATOM 634 C C . LYS A 1 83 ? 50.647 2.296 -94.844 1.00 55.59 83 LYS A C 1
ATOM 636 O O . LYS A 1 83 ? 51.634 2.698 -94.230 1.00 55.59 83 LYS A O 1
ATOM 641 N N . LYS A 1 84 ? 49.514 2.994 -94.913 1.00 59.66 84 LYS A N 1
ATOM 642 C CA . LYS A 1 84 ? 49.316 4.220 -94.133 1.00 59.66 84 LYS A CA 1
ATOM 643 C C . LYS A 1 84 ? 48.835 3.863 -92.730 1.00 59.66 84 LYS A C 1
ATOM 645 O O . LYS A 1 84 ? 47.903 3.081 -92.530 1.00 59.66 84 LYS A O 1
ATOM 650 N N . SER A 1 85 ? 49.506 4.432 -91.735 1.00 65.94 85 SER A N 1
ATOM 651 C CA . SER A 1 85 ? 49.096 4.334 -90.337 1.00 65.94 85 SER A CA 1
ATOM 652 C C . SER A 1 85 ? 47.796 5.114 -90.150 1.00 65.94 85 SER A C 1
ATOM 654 O O . SER A 1 85 ? 47.787 6.337 -90.268 1.00 65.94 85 SER A O 1
ATOM 656 N N . LYS A 1 86 ? 46.697 4.415 -89.855 1.00 74.38 86 LYS A N 1
ATOM 657 C CA . LYS A 1 86 ? 45.406 5.023 -89.526 1.00 74.38 86 LYS A CA 1
ATOM 658 C C . LYS A 1 86 ? 45.110 4.796 -88.049 1.00 74.38 86 LYS A C 1
ATOM 660 O O . LYS A 1 86 ? 45.187 3.675 -87.548 1.00 74.38 86 LYS A O 1
ATOM 665 N N . GLN A 1 87 ? 44.780 5.871 -87.347 1.00 76.38 87 GLN A N 1
ATOM 666 C CA . GLN A 1 87 ? 44.309 5.812 -85.967 1.00 76.38 87 GLN A CA 1
ATOM 667 C C . GLN A 1 87 ? 42.834 5.401 -85.984 1.00 76.38 87 GLN A C 1
ATOM 669 O O . GLN A 1 87 ? 42.007 6.116 -86.551 1.00 76.38 87 GLN A O 1
ATOM 674 N N . ILE A 1 88 ? 42.501 4.260 -85.377 1.00 77.69 88 ILE A N 1
ATOM 675 C CA . ILE A 1 88 ? 41.109 3.837 -85.183 1.00 77.69 88 ILE A CA 1
ATOM 676 C C . ILE A 1 88 ? 40.761 3.782 -83.690 1.00 77.69 88 ILE A C 1
ATOM 678 O O . ILE A 1 88 ? 41.632 3.462 -82.876 1.00 77.69 88 ILE A O 1
ATOM 682 N N . PRO A 1 89 ? 39.508 4.068 -83.300 1.00 82.19 89 PRO A N 1
ATOM 683 C CA . PRO A 1 89 ? 39.030 3.813 -81.943 1.00 82.19 89 PRO A CA 1
ATOM 684 C C . PRO A 1 89 ? 39.205 2.335 -81.573 1.00 82.19 89 PRO A C 1
ATOM 686 O O . PRO A 1 89 ? 38.765 1.462 -82.316 1.00 82.19 89 PRO A O 1
ATOM 689 N N . SER A 1 90 ? 39.831 2.042 -80.432 1.00 83.62 90 SER A N 1
ATOM 690 C CA . SER A 1 90 ? 40.096 0.666 -79.984 1.00 83.62 90 SER A CA 1
ATOM 691 C C . SER A 1 90 ? 39.408 0.298 -78.675 1.00 83.62 90 SER A C 1
ATOM 693 O O . SER A 1 90 ? 39.026 -0.853 -78.492 1.00 83.62 90 SER A O 1
ATOM 695 N N . SER A 1 91 ? 39.257 1.240 -77.741 1.00 83.81 91 SER A N 1
ATOM 696 C CA . SER A 1 91 ? 38.521 1.004 -76.494 1.00 83.81 91 SER A CA 1
ATOM 697 C C . SER A 1 91 ? 38.030 2.308 -75.860 1.00 83.81 91 SER A C 1
ATOM 699 O O . SER A 1 91 ? 38.483 3.397 -76.211 1.00 83.81 91 SER A O 1
ATOM 701 N N . LEU A 1 92 ? 37.108 2.203 -74.900 1.00 86.25 92 LEU A N 1
ATOM 702 C CA . LEU A 1 92 ? 36.686 3.326 -74.058 1.00 86.25 92 LEU A CA 1
ATOM 703 C C . LEU A 1 92 ? 37.280 3.208 -72.653 1.00 86.25 92 LEU A C 1
ATOM 705 O O . LEU A 1 92 ? 37.190 2.159 -72.007 1.00 86.25 92 LEU A O 1
ATOM 709 N N . THR A 1 93 ? 37.822 4.311 -72.147 1.00 86.94 93 THR A N 1
ATOM 710 C CA . THR A 1 93 ? 38.146 4.487 -70.729 1.00 86.94 93 THR A CA 1
ATOM 711 C C . THR A 1 93 ? 37.152 5.468 -70.123 1.00 86.94 93 THR A C 1
ATOM 713 O O . THR A 1 93 ? 37.006 6.590 -70.603 1.00 86.94 93 THR A O 1
ATOM 716 N N . ILE A 1 94 ? 36.464 5.045 -69.064 1.00 86.50 94 ILE A N 1
ATOM 717 C CA . ILE A 1 94 ? 35.652 5.944 -68.243 1.00 86.50 94 ILE A CA 1
ATOM 718 C C . ILE A 1 94 ? 36.612 6.674 -67.311 1.00 86.50 94 ILE A C 1
ATOM 720 O O . ILE A 1 94 ? 37.373 6.034 -66.590 1.00 86.50 94 ILE A O 1
ATOM 724 N N . LEU A 1 95 ? 36.600 8.000 -67.371 1.00 88.12 95 LEU A N 1
ATOM 725 C CA . LEU A 1 95 ? 37.333 8.847 -66.443 1.00 88.12 95 LEU A CA 1
ATOM 726 C C . LEU A 1 95 ? 36.496 8.984 -65.178 1.00 88.12 95 LEU A C 1
ATOM 728 O O . LEU A 1 95 ? 35.299 9.269 -65.257 1.00 88.12 95 LEU A O 1
ATOM 732 N N . THR A 1 96 ? 37.117 8.800 -64.024 1.00 88.88 96 THR A N 1
ATOM 733 C CA . THR A 1 96 ? 36.461 8.886 -62.720 1.00 88.88 96 THR A CA 1
ATOM 734 C C . THR A 1 96 ? 37.101 9.974 -61.871 1.00 88.88 96 THR A C 1
ATOM 736 O O . THR A 1 96 ? 38.278 10.281 -62.043 1.00 88.88 96 THR A O 1
ATOM 739 N N . LYS A 1 97 ? 36.333 10.550 -60.948 1.00 90.06 97 LYS A N 1
ATOM 740 C CA . LYS A 1 97 ? 36.835 11.432 -59.891 1.00 90.06 97 LYS A CA 1
ATOM 741 C C . LYS A 1 97 ? 36.434 10.879 -58.529 1.00 90.06 97 LYS A C 1
ATOM 743 O O . LYS A 1 97 ? 35.392 10.233 -58.410 1.00 90.06 97 LYS A O 1
ATOM 748 N N . GLU A 1 98 ? 37.253 11.150 -57.527 1.00 87.94 98 GLU A N 1
ATOM 749 C CA . GLU A 1 98 ? 36.920 10.881 -56.133 1.00 87.94 98 GLU A CA 1
ATOM 750 C C . GLU A 1 98 ? 36.145 12.067 -55.551 1.00 87.94 98 GLU A C 1
ATOM 752 O O . GLU A 1 98 ? 36.503 13.221 -55.788 1.00 87.94 98 GLU A O 1
ATOM 757 N N . VAL A 1 99 ? 35.081 11.785 -54.805 1.00 87.19 99 VAL A N 1
ATOM 758 C CA . VAL A 1 99 ? 34.265 12.784 -54.101 1.00 87.19 99 VAL A CA 1
ATOM 759 C C . VAL A 1 99 ? 34.117 12.353 -52.648 1.00 87.19 99 VAL A C 1
ATOM 761 O O . VAL A 1 99 ? 33.959 11.166 -52.379 1.00 87.19 99 VAL A O 1
ATOM 764 N N . ASP A 1 100 ? 34.177 13.299 -51.715 1.00 88.75 100 ASP A N 1
ATOM 765 C CA . ASP A 1 100 ? 33.934 13.038 -50.296 1.00 88.75 100 ASP A CA 1
ATOM 766 C C . ASP A 1 100 ? 32.466 12.630 -50.064 1.00 88.75 100 ASP A C 1
ATOM 768 O O . ASP A 1 100 ? 31.536 13.295 -50.532 1.00 88.75 100 ASP A O 1
ATOM 772 N N . LEU A 1 101 ? 32.246 11.517 -49.357 1.00 88.75 101 LEU A N 1
ATOM 773 C CA . LEU A 1 101 ? 30.902 11.022 -49.061 1.00 88.75 101 LEU A CA 1
ATOM 774 C C . LEU A 1 101 ? 30.084 12.009 -48.209 1.00 88.75 101 LEU A C 1
ATOM 776 O O . LEU A 1 101 ? 28.886 12.167 -48.443 1.00 88.75 101 LEU A O 1
ATOM 780 N N . CYS A 1 102 ? 30.704 12.689 -47.245 1.00 91.75 102 CYS A N 1
ATOM 781 C CA . CYS A 1 102 ? 30.037 13.697 -46.424 1.00 91.75 102 CYS A CA 1
ATOM 782 C C . CYS A 1 102 ? 29.573 14.884 -47.273 1.00 91.75 102 CYS A C 1
ATOM 784 O O . CYS A 1 102 ? 28.457 15.372 -47.088 1.00 91.75 102 CYS A O 1
ATOM 786 N N . ASP A 1 103 ? 30.368 15.307 -48.256 1.00 91.12 103 ASP A N 1
ATOM 787 C CA . ASP A 1 103 ? 29.959 16.369 -49.180 1.00 91.12 103 ASP A CA 1
ATOM 788 C C . ASP A 1 103 ? 28.806 15.934 -50.087 1.00 91.12 103 ASP A C 1
ATOM 790 O O . ASP A 1 103 ? 27.904 16.727 -50.368 1.00 91.12 103 ASP A O 1
ATOM 794 N N . GLU A 1 104 ? 28.780 14.666 -50.501 1.00 89.62 104 GLU A N 1
ATOM 795 C CA . GLU A 1 104 ? 27.653 14.108 -51.250 1.00 89.62 104 GLU A CA 1
ATOM 796 C C . GLU A 1 104 ? 26.368 14.078 -50.406 1.00 89.62 104 GLU A C 1
ATOM 798 O O . GLU A 1 104 ? 25.293 14.434 -50.896 1.00 89.62 104 GLU A O 1
ATOM 803 N N . ILE A 1 105 ? 26.466 13.737 -49.117 1.00 92.31 105 ILE A N 1
ATOM 804 C CA . ILE A 1 105 ? 25.331 13.774 -48.183 1.00 92.31 105 ILE A CA 1
ATOM 805 C C . ILE A 1 105 ? 24.846 15.205 -47.955 1.00 92.31 105 ILE A C 1
ATOM 807 O O . ILE A 1 105 ? 23.643 15.455 -48.044 1.00 92.31 105 ILE A O 1
ATOM 811 N N . ARG A 1 106 ? 25.753 16.161 -47.720 1.00 94.19 106 ARG A N 1
ATOM 812 C CA . ARG A 1 106 ? 25.410 17.588 -47.576 1.00 94.19 106 ARG A CA 1
ATOM 813 C C . ARG A 1 106 ? 24.732 18.132 -48.824 1.00 94.19 106 ARG A C 1
ATOM 815 O O . ARG A 1 106 ? 23.774 18.893 -48.712 1.00 94.19 106 ARG A O 1
ATOM 822 N N . ARG A 1 107 ? 25.190 17.728 -50.012 1.00 91.94 107 ARG A N 1
ATOM 823 C CA . ARG A 1 107 ? 24.546 18.093 -51.280 1.00 91.94 107 ARG A CA 1
ATOM 824 C C . ARG A 1 107 ? 23.152 17.479 -51.401 1.00 91.94 107 ARG A C 1
ATOM 826 O O . ARG A 1 107 ? 22.235 18.146 -51.862 1.00 91.94 107 ARG A O 1
ATOM 833 N N . THR A 1 108 ? 22.995 16.230 -50.969 1.00 91.75 108 THR A N 1
ATOM 834 C CA . THR A 1 108 ? 21.744 15.470 -51.078 1.00 91.75 108 THR A CA 1
ATOM 835 C C . THR A 1 108 ? 20.660 15.963 -50.115 1.00 91.75 108 THR A C 1
ATOM 837 O O . THR A 1 108 ? 19.499 16.081 -50.498 1.00 91.75 108 THR A O 1
ATOM 840 N N . LEU A 1 109 ? 21.018 16.230 -48.858 1.00 92.69 109 LEU A N 1
ATOM 841 C CA . LEU A 1 109 ? 20.073 16.582 -47.791 1.00 92.69 109 LEU A CA 1
ATOM 842 C C . LEU A 1 109 ? 19.973 18.088 -47.526 1.00 92.69 109 LEU A C 1
ATOM 844 O O . LEU A 1 109 ? 19.067 18.522 -46.814 1.00 92.69 109 LEU A O 1
ATOM 848 N N . GLY A 1 110 ? 20.889 18.878 -48.087 1.00 92.88 110 GLY A N 1
ATOM 849 C CA . GLY A 1 110 ? 21.176 20.236 -47.635 1.00 92.88 110 GLY A CA 1
ATOM 850 C C . GLY A 1 110 ? 22.147 20.227 -46.450 1.00 92.88 110 GLY A C 1
ATOM 851 O O . GLY A 1 110 ? 22.189 19.274 -45.673 1.00 92.88 110 GLY A O 1
ATOM 852 N N . ARG A 1 111 ? 22.938 21.297 -46.299 1.00 91.06 111 ARG A N 1
ATOM 853 C CA . ARG A 1 111 ? 24.050 21.362 -45.333 1.00 91.06 111 ARG A CA 1
ATOM 854 C C . ARG A 1 111 ? 23.610 21.086 -43.893 1.00 91.06 111 ARG A C 1
ATOM 856 O O . ARG A 1 111 ? 24.152 20.191 -43.265 1.00 91.06 111 ARG A O 1
ATOM 863 N N . THR A 1 112 ? 22.572 21.769 -43.411 1.00 90.62 112 THR A N 1
ATOM 864 C CA . THR A 1 112 ? 22.087 21.645 -42.025 1.00 90.62 112 THR A CA 1
ATOM 865 C C . THR A 1 112 ? 21.639 20.227 -41.668 1.00 90.62 112 THR A C 1
ATOM 867 O O . THR A 1 112 ? 22.018 19.692 -40.631 1.00 90.62 112 THR A O 1
ATOM 870 N N . LEU A 1 113 ? 20.824 19.602 -42.523 1.00 89.75 113 LEU A N 1
ATOM 871 C CA . LEU A 1 113 ? 20.336 18.244 -42.283 1.00 89.75 113 LEU A CA 1
ATOM 872 C C . LEU A 1 113 ? 21.431 17.199 -42.546 1.00 89.75 113 LEU A C 1
ATOM 874 O O . LEU A 1 113 ? 21.503 16.200 -41.836 1.00 89.75 113 LEU A O 1
ATOM 878 N N . GLY A 1 114 ? 22.286 17.443 -43.541 1.00 91.00 114 GLY A N 1
ATOM 879 C CA . GLY A 1 114 ? 23.439 16.608 -43.856 1.00 91.00 114 GLY A CA 1
ATOM 880 C C . GLY A 1 114 ? 24.434 16.536 -42.703 1.00 91.00 114 GLY A C 1
ATOM 881 O O . GLY A 1 114 ? 24.788 15.434 -42.301 1.00 91.00 114 GLY A O 1
ATOM 882 N N . ASP A 1 115 ? 24.819 17.677 -42.126 1.00 91.25 115 ASP A N 1
ATOM 883 C CA . ASP A 1 115 ? 25.713 17.735 -40.962 1.00 91.25 115 ASP A CA 1
ATOM 884 C C . ASP A 1 115 ? 25.092 17.006 -39.761 1.00 91.25 115 ASP A C 1
ATOM 886 O O . ASP A 1 115 ? 25.722 16.120 -39.185 1.00 91.25 115 ASP A O 1
ATOM 890 N N . LYS A 1 116 ? 23.804 17.250 -39.477 1.00 89.31 116 LYS A N 1
ATOM 891 C CA . LYS A 1 116 ? 23.073 16.536 -38.418 1.00 89.31 116 LYS A CA 1
ATOM 892 C C . LYS A 1 116 ? 23.055 15.018 -38.632 1.00 89.31 116 LYS A C 1
ATOM 894 O O . LYS A 1 116 ? 23.210 14.258 -37.675 1.00 89.31 116 LYS A O 1
ATOM 899 N N . PHE A 1 117 ? 22.849 14.553 -39.865 1.00 90.88 117 PHE A N 1
ATOM 900 C CA . PHE A 1 117 ? 22.897 13.124 -40.181 1.00 90.88 117 PHE A CA 1
ATOM 901 C C . PHE A 1 117 ? 24.309 12.558 -40.010 1.00 90.88 117 PHE A C 1
ATOM 903 O O . PHE A 1 117 ? 24.459 11.499 -39.415 1.00 90.88 117 PHE A O 1
ATOM 910 N N . ILE A 1 118 ? 25.341 13.249 -40.501 1.00 91.50 118 ILE A N 1
ATOM 911 C CA . ILE A 1 118 ? 26.739 12.808 -40.390 1.00 91.50 118 ILE A CA 1
ATOM 912 C C . ILE A 1 118 ? 27.126 12.647 -38.914 1.00 91.50 118 ILE A C 1
ATOM 914 O O . ILE A 1 118 ? 27.612 11.582 -38.531 1.00 91.50 118 ILE A O 1
ATOM 918 N N . GLU A 1 119 ? 26.828 13.644 -38.079 1.00 89.81 119 GLU A N 1
ATOM 919 C CA . GLU A 1 119 ? 27.085 13.619 -36.632 1.00 89.81 119 GLU A CA 1
ATOM 920 C C . GLU A 1 119 ? 26.330 12.488 -35.919 1.00 89.81 119 GLU A C 1
ATOM 922 O O . GLU A 1 119 ? 26.872 11.834 -35.028 1.00 89.81 119 GLU A O 1
ATOM 927 N N . SER A 1 120 ? 25.089 12.215 -36.332 1.00 90.19 120 SER A N 1
ATOM 928 C CA . SER A 1 120 ? 24.248 11.167 -35.736 1.00 90.19 120 SER A CA 1
ATOM 929 C C . SER A 1 120 ? 24.378 9.789 -36.391 1.00 90.19 120 S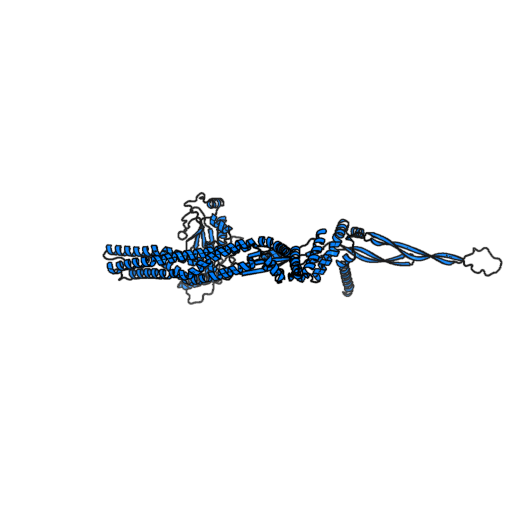ER A C 1
ATOM 931 O O . SER A 1 120 ? 23.790 8.825 -35.900 1.00 90.19 120 SER A O 1
ATOM 933 N N . SER A 1 121 ? 25.173 9.657 -37.455 1.00 90.38 121 SER A N 1
ATOM 934 C CA . SER A 1 121 ? 25.236 8.448 -38.284 1.00 90.38 121 SER A CA 1
ATOM 935 C C . SER A 1 121 ? 25.674 7.209 -37.506 1.00 90.38 121 SER A C 1
ATOM 937 O O . SER A 1 121 ? 25.081 6.151 -37.683 1.00 90.38 121 SER A O 1
ATOM 939 N N . GLU A 1 122 ? 26.635 7.327 -36.587 1.00 90.38 122 GLU A N 1
ATOM 940 C CA . GLU A 1 122 ? 27.059 6.212 -35.727 1.00 90.38 122 GLU A CA 1
ATOM 941 C C . GLU A 1 122 ? 25.953 5.799 -34.743 1.00 90.38 122 GLU A C 1
ATOM 943 O O . GLU A 1 122 ? 25.691 4.613 -34.530 1.00 90.38 122 GLU A O 1
ATOM 948 N N . ALA A 1 123 ? 25.235 6.773 -34.182 1.00 91.62 123 ALA A N 1
ATOM 949 C CA . ALA A 1 123 ? 24.126 6.494 -33.282 1.00 91.62 123 ALA A CA 1
ATOM 950 C C . ALA A 1 123 ? 22.952 5.823 -34.013 1.00 91.62 123 ALA A C 1
ATOM 952 O O . ALA A 1 123 ? 22.356 4.884 -33.488 1.00 91.62 123 ALA A O 1
ATOM 953 N N . ILE A 1 124 ? 22.657 6.250 -35.242 1.00 90.81 124 ILE A N 1
ATOM 954 C CA . ILE A 1 124 ? 21.580 5.708 -36.079 1.00 90.81 124 ILE A CA 1
ATOM 955 C C . ILE A 1 124 ? 21.956 4.338 -36.664 1.00 90.81 124 ILE A C 1
ATOM 957 O O . ILE A 1 124 ? 21.179 3.390 -36.585 1.00 90.81 124 ILE A O 1
ATOM 961 N N . CYS A 1 125 ? 23.141 4.210 -37.254 1.00 90.19 125 CYS A N 1
ATOM 962 C CA . CYS A 1 125 ? 23.522 3.025 -38.019 1.00 90.19 125 CYS A CA 1
ATOM 963 C C . CYS A 1 125 ? 24.297 1.976 -37.225 1.00 90.19 125 CYS A C 1
ATOM 965 O O . CYS A 1 125 ? 24.278 0.808 -37.617 1.00 90.19 125 CYS A O 1
ATOM 967 N N . GLY A 1 126 ? 24.925 2.355 -36.111 1.00 90.25 126 GLY A N 1
ATOM 968 C CA . GLY A 1 126 ? 25.583 1.439 -35.181 1.00 90.25 126 GLY A CA 1
ATOM 969 C C . GLY A 1 126 ? 24.707 1.122 -33.969 1.00 90.25 126 GLY A C 1
ATOM 970 O O . GLY A 1 126 ? 24.314 -0.022 -33.743 1.00 90.25 126 GLY A O 1
ATOM 971 N N . CYS A 1 127 ? 24.378 2.139 -33.173 1.00 93.69 127 CYS A N 1
ATOM 972 C CA . CYS A 1 127 ? 23.753 1.929 -31.864 1.00 93.69 127 CYS A CA 1
ATOM 973 C C . CYS A 1 127 ? 22.259 1.572 -31.949 1.00 93.69 127 CYS A C 1
ATOM 975 O O . CYS A 1 127 ? 21.812 0.642 -31.276 1.00 93.69 127 CYS A O 1
ATOM 977 N N . PHE A 1 128 ? 21.483 2.253 -32.798 1.00 93.12 128 PHE A N 1
ATOM 978 C CA . PHE A 1 128 ? 20.051 1.983 -32.962 1.00 93.12 128 PHE A CA 1
ATOM 979 C C . PHE A 1 128 ? 19.786 0.641 -33.647 1.00 93.12 128 PHE A C 1
ATOM 981 O O . PHE A 1 128 ? 18.924 -0.110 -33.197 1.00 93.12 128 PHE A O 1
ATOM 988 N N . THR A 1 129 ? 20.553 0.286 -34.679 1.00 89.88 129 THR A N 1
ATOM 989 C CA . THR A 1 129 ? 20.439 -1.029 -35.335 1.00 89.88 129 THR A CA 1
ATOM 990 C C . THR A 1 129 ? 20.779 -2.166 -34.367 1.00 89.88 129 THR A C 1
ATOM 992 O O . THR A 1 129 ? 20.072 -3.173 -34.319 1.00 89.88 129 THR A O 1
ATOM 995 N N . ARG A 1 130 ? 21.797 -1.990 -33.512 1.00 91.94 130 ARG A N 1
ATOM 996 C CA . ARG A 1 130 ? 22.121 -2.945 -32.441 1.00 91.94 130 ARG A CA 1
ATOM 997 C C . ARG A 1 130 ? 20.990 -3.074 -31.417 1.00 91.94 130 ARG A C 1
ATOM 999 O O . ARG A 1 130 ? 20.647 -4.194 -31.041 1.00 91.94 130 ARG A O 1
ATOM 1006 N N . LEU A 1 131 ? 20.376 -1.960 -31.008 1.00 93.44 131 LEU A N 1
ATOM 1007 C CA . LEU A 1 131 ? 19.208 -1.967 -30.120 1.00 93.44 131 LEU A CA 1
ATOM 1008 C C . LEU A 1 131 ? 18.024 -2.719 -30.743 1.00 93.44 131 LEU A C 1
ATOM 1010 O O . LEU A 1 131 ? 17.393 -3.545 -30.084 1.00 93.44 131 LEU A O 1
ATOM 1014 N N . GLN A 1 132 ? 17.751 -2.472 -32.025 1.00 90.38 132 GLN A N 1
ATOM 1015 C CA . GLN A 1 132 ? 16.690 -3.143 -32.772 1.00 90.38 132 GLN A CA 1
ATOM 1016 C C . GLN A 1 132 ? 16.924 -4.658 -32.848 1.00 90.38 132 GLN A C 1
ATOM 1018 O O . GLN A 1 132 ? 15.990 -5.439 -32.653 1.00 90.38 132 GLN A O 1
ATOM 1023 N N . ASN A 1 133 ? 18.171 -5.085 -33.053 1.00 88.94 133 ASN A N 1
ATOM 1024 C CA . ASN A 1 133 ? 18.534 -6.501 -33.033 1.00 88.94 133 ASN A CA 1
ATOM 1025 C C . ASN A 1 133 ? 18.299 -7.129 -31.652 1.00 88.94 133 ASN A C 1
ATOM 1027 O O . ASN A 1 133 ? 17.720 -8.209 -31.563 1.00 88.94 133 ASN A O 1
ATOM 1031 N N . PHE A 1 134 ? 18.677 -6.459 -30.560 1.00 88.81 134 PHE A N 1
ATOM 1032 C CA . PHE A 1 134 ? 18.396 -6.963 -29.209 1.00 88.81 134 PHE A CA 1
ATOM 1033 C C . PHE A 1 134 ? 16.898 -7.099 -28.921 1.00 88.81 134 PHE A C 1
ATOM 1035 O O . PHE A 1 134 ? 16.474 -8.107 -28.350 1.00 88.81 134 PHE A O 1
ATOM 1042 N N . ALA A 1 135 ? 16.096 -6.120 -29.345 1.00 84.81 135 ALA A N 1
ATOM 1043 C CA . ALA A 1 135 ? 14.649 -6.154 -29.169 1.00 84.81 135 ALA A CA 1
ATOM 1044 C C . ALA A 1 135 ? 13.992 -7.293 -29.973 1.00 84.81 135 ALA A C 1
ATOM 1046 O O . ALA A 1 135 ? 13.158 -8.020 -29.439 1.00 84.81 135 ALA A O 1
ATOM 1047 N N . THR A 1 136 ? 14.389 -7.486 -31.234 1.00 83.69 136 THR A N 1
ATOM 1048 C CA . THR A 1 136 ? 13.773 -8.472 -32.147 1.00 83.69 136 THR A CA 1
ATOM 1049 C C . THR A 1 136 ? 14.201 -9.916 -31.878 1.00 83.69 136 THR A C 1
ATOM 1051 O O . THR A 1 136 ? 13.419 -10.833 -32.102 1.00 83.69 136 THR A O 1
ATOM 1054 N N . THR A 1 137 ? 15.405 -10.132 -31.342 1.00 84.62 137 THR A N 1
ATOM 1055 C CA . THR A 1 137 ? 15.919 -11.470 -30.974 1.00 84.62 137 THR A CA 1
ATOM 1056 C C . THR A 1 137 ? 15.459 -11.955 -29.599 1.00 84.62 137 THR A C 1
ATOM 1058 O O . THR A 1 137 ? 15.834 -13.041 -29.167 1.00 84.62 137 THR A O 1
ATOM 1061 N N . GLY A 1 138 ? 14.676 -11.152 -28.873 1.00 83.44 138 GLY A N 1
ATOM 1062 C CA . GLY A 1 138 ? 14.220 -11.496 -27.527 1.00 83.44 138 GLY A CA 1
ATOM 1063 C C . GLY A 1 138 ? 15.313 -11.423 -26.452 1.00 83.44 138 GLY A C 1
ATOM 1064 O O . GLY A 1 138 ? 15.084 -11.889 -25.334 1.00 83.44 138 GLY A O 1
ATOM 1065 N N . THR A 1 139 ? 16.464 -10.799 -26.740 1.00 87.56 139 THR A N 1
ATOM 1066 C CA . THR A 1 139 ? 17.610 -10.661 -25.814 1.00 87.56 139 THR A CA 1
ATOM 1067 C C . THR A 1 139 ? 17.209 -9.990 -24.493 1.00 87.56 139 THR A C 1
ATOM 1069 O O . THR A 1 139 ? 17.731 -10.314 -23.427 1.00 87.56 139 THR A O 1
ATOM 1072 N N . PHE A 1 140 ? 16.220 -9.093 -24.529 1.00 89.56 140 PHE A N 1
ATOM 1073 C CA . PHE A 1 140 ? 15.718 -8.402 -23.341 1.00 89.56 140 PHE A CA 1
ATOM 1074 C C . PHE A 1 140 ? 14.708 -9.194 -22.507 1.00 89.56 140 PHE A C 1
ATOM 1076 O O . PHE A 1 140 ? 14.349 -8.718 -21.435 1.00 89.56 140 PHE A O 1
ATOM 1083 N N . THR A 1 141 ? 14.254 -10.377 -22.933 1.00 87.56 141 THR A N 1
ATOM 1084 C CA . THR A 1 141 ? 13.183 -11.137 -22.252 1.00 87.56 141 THR A CA 1
ATOM 1085 C C . THR A 1 141 ? 13.533 -11.459 -20.798 1.00 87.56 141 THR A C 1
ATOM 1087 O O . THR A 1 141 ? 12.742 -11.187 -19.892 1.00 87.56 141 THR A O 1
ATOM 1090 N N . ALA A 1 142 ? 14.741 -11.983 -20.569 1.00 87.88 142 ALA A N 1
ATOM 1091 C CA . ALA A 1 142 ? 15.252 -12.317 -19.239 1.00 87.88 142 ALA A CA 1
ATOM 1092 C C . ALA A 1 142 ? 15.229 -11.106 -18.297 1.00 87.88 142 ALA A C 1
ATOM 1094 O O . ALA A 1 142 ? 14.762 -11.189 -17.165 1.00 87.88 142 ALA A O 1
ATOM 1095 N N . MET A 1 143 ? 15.670 -9.955 -18.805 1.00 90.25 143 MET A N 1
ATOM 1096 C CA . MET A 1 143 ? 15.773 -8.720 -18.037 1.00 90.25 143 MET A CA 1
ATOM 1097 C C . MET A 1 143 ? 14.430 -8.004 -17.870 1.00 90.25 143 MET A C 1
ATOM 1099 O O . MET A 1 143 ? 14.131 -7.553 -16.781 1.00 90.25 143 MET A O 1
ATOM 1103 N N . SER A 1 144 ? 13.612 -7.908 -18.919 1.00 87.62 144 SER A N 1
ATOM 1104 C CA . SER A 1 144 ? 12.430 -7.027 -18.976 1.00 87.62 144 SER A CA 1
ATOM 1105 C C . SER A 1 144 ? 11.128 -7.681 -18.540 1.00 87.62 144 SER A C 1
ATOM 1107 O O . SER A 1 144 ? 10.203 -6.984 -18.135 1.00 87.62 144 SER A O 1
ATOM 1109 N N . ILE A 1 145 ? 11.007 -8.998 -18.725 1.00 84.31 145 ILE A N 1
ATOM 1110 C CA . ILE A 1 145 ? 9.785 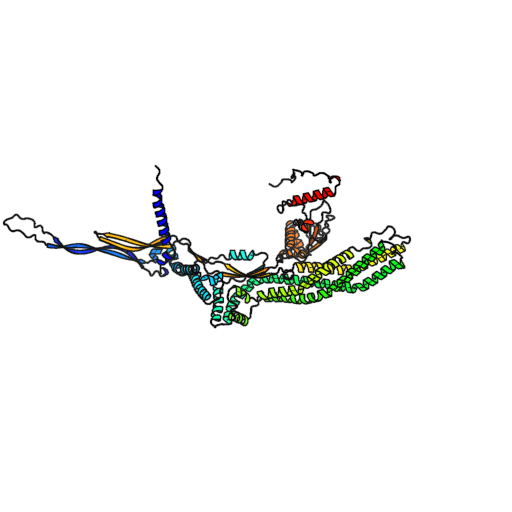-9.744 -18.397 1.00 84.31 145 ILE A CA 1
ATOM 1111 C C . ILE A 1 145 ? 10.004 -10.534 -17.114 1.00 84.31 145 ILE A C 1
ATOM 1113 O O . ILE A 1 145 ? 9.164 -10.504 -16.219 1.00 84.31 145 ILE A O 1
ATOM 1117 N N . ARG A 1 146 ? 11.139 -11.232 -17.016 1.00 86.12 146 ARG A N 1
ATOM 1118 C CA . ARG A 1 146 ? 11.439 -12.094 -15.866 1.00 86.12 146 ARG A CA 1
ATOM 1119 C C . ARG A 1 146 ? 12.222 -11.378 -14.762 1.00 86.12 146 ARG A C 1
ATOM 1121 O O . ARG A 1 146 ? 12.232 -11.854 -13.630 1.00 86.12 146 ARG A O 1
ATOM 1128 N N . GLY A 1 147 ? 12.838 -10.231 -15.066 1.00 89.69 147 GLY A N 1
ATOM 1129 C CA . GLY A 1 147 ? 13.624 -9.454 -14.107 1.00 89.69 147 GLY A CA 1
ATOM 1130 C C . GLY A 1 147 ? 14.842 -10.208 -13.569 1.00 89.69 147 GLY A C 1
ATOM 1131 O O . GLY A 1 147 ? 15.210 -9.983 -12.422 1.00 89.69 147 GLY A O 1
ATOM 1132 N N . GLU A 1 148 ? 15.416 -11.138 -14.336 1.00 93.06 148 GLU A N 1
ATOM 1133 C CA . GLU A 1 148 ? 16.423 -12.101 -13.866 1.00 93.06 148 GLU A CA 1
ATOM 1134 C C . GLU A 1 148 ? 17.767 -11.457 -13.511 1.00 93.06 148 GLU A C 1
ATOM 1136 O O . GLU A 1 148 ? 18.362 -10.730 -14.307 1.00 93.06 148 GLU A O 1
ATOM 1141 N N . MET A 1 149 ? 18.298 -11.811 -12.343 1.00 91.25 149 MET A N 1
ATOM 1142 C CA . MET A 1 149 ? 19.614 -11.403 -11.854 1.00 91.25 149 MET A CA 1
ATOM 1143 C C . MET A 1 149 ? 20.642 -12.484 -12.180 1.00 91.25 149 MET A C 1
ATOM 1145 O O . MET A 1 149 ? 20.671 -13.542 -11.553 1.00 91.25 149 MET A O 1
ATOM 1149 N N . SER A 1 150 ? 21.474 -12.241 -13.193 1.00 86.75 150 SER A N 1
ATOM 1150 C CA . SER A 1 150 ? 22.460 -13.215 -13.661 1.00 86.75 150 SER A CA 1
ATOM 1151 C C . SER A 1 150 ? 23.651 -12.546 -14.350 1.00 86.75 150 SER A C 1
ATOM 1153 O O . SER A 1 150 ? 23.599 -11.382 -14.761 1.00 86.75 150 SER A O 1
ATOM 1155 N N . THR A 1 151 ? 24.713 -13.318 -14.573 1.00 87.25 151 THR A N 1
ATOM 1156 C CA . THR A 1 151 ? 25.845 -12.912 -15.419 1.00 87.25 151 THR A CA 1
ATOM 1157 C C . THR A 1 151 ? 25.405 -12.559 -16.845 1.00 87.25 151 THR A C 1
ATOM 1159 O O . THR A 1 151 ? 25.894 -11.588 -17.423 1.00 87.25 151 THR A O 1
ATOM 1162 N N . ALA A 1 152 ? 24.442 -13.296 -17.412 1.00 88.00 152 ALA A N 1
ATOM 1163 C CA . ALA A 1 152 ? 23.945 -13.044 -18.764 1.00 88.00 152 ALA A CA 1
ATOM 1164 C C . ALA A 1 152 ? 23.213 -11.695 -18.860 1.00 88.00 152 ALA A C 1
ATOM 1166 O O . ALA A 1 152 ? 23.510 -10.890 -19.744 1.00 88.00 152 ALA A O 1
ATOM 1167 N N . THR A 1 153 ? 22.305 -11.410 -17.922 1.00 90.81 153 THR A N 1
ATOM 1168 C CA . THR A 1 153 ? 21.570 -10.135 -17.889 1.00 90.81 153 THR A CA 1
ATOM 1169 C C . THR A 1 153 ? 22.473 -8.951 -17.548 1.00 90.81 153 THR A C 1
ATOM 1171 O O . THR A 1 153 ? 22.251 -7.859 -18.067 1.00 90.81 153 THR A O 1
ATOM 1174 N N . THR A 1 154 ? 23.551 -9.171 -16.790 1.00 89.06 154 THR A N 1
ATOM 1175 C CA . THR A 1 154 ? 24.588 -8.155 -16.544 1.00 89.06 154 THR A CA 1
ATOM 1176 C C . THR A 1 154 ? 25.265 -7.705 -17.840 1.00 89.06 154 THR A C 1
ATOM 1178 O O . THR A 1 154 ? 25.337 -6.507 -18.109 1.00 89.06 154 THR A O 1
ATOM 1181 N N . LYS A 1 155 ? 25.696 -8.651 -18.688 1.00 89.50 155 LYS A N 1
ATOM 1182 C CA . LYS A 1 155 ? 26.329 -8.338 -19.982 1.00 89.50 155 LYS A CA 1
ATOM 1183 C C . LYS A 1 155 ? 25.382 -7.578 -20.914 1.00 89.50 155 LYS A C 1
ATOM 1185 O O . LYS A 1 155 ? 25.784 -6.611 -21.556 1.00 89.50 155 LYS A O 1
ATOM 1190 N N . VAL A 1 156 ? 24.112 -7.986 -20.959 1.00 91.81 156 VAL A N 1
ATOM 1191 C CA . VAL A 1 156 ? 23.080 -7.285 -21.741 1.00 91.81 156 VAL A CA 1
ATOM 1192 C C . VAL A 1 156 ? 22.870 -5.858 -21.222 1.00 91.81 156 VAL A C 1
ATOM 1194 O O . VAL A 1 156 ? 22.733 -4.932 -22.023 1.00 91.81 156 VAL A O 1
ATOM 1197 N N . ALA A 1 157 ? 22.879 -5.651 -19.902 1.00 93.56 157 ALA A N 1
ATOM 1198 C CA . ALA A 1 157 ? 22.761 -4.322 -19.309 1.00 93.56 157 ALA A CA 1
ATOM 1199 C C . ALA A 1 157 ? 23.974 -3.428 -19.633 1.00 93.56 157 ALA A C 1
ATOM 1201 O O . ALA A 1 157 ? 23.783 -2.275 -20.019 1.00 93.56 157 ALA A O 1
ATOM 1202 N N . ASP A 1 158 ? 25.200 -3.963 -19.562 1.00 92.62 158 ASP A N 1
ATOM 1203 C CA . ASP A 1 158 ? 26.433 -3.263 -19.960 1.00 92.62 158 ASP A CA 1
ATOM 1204 C C . ASP A 1 158 ? 26.373 -2.793 -21.422 1.00 92.62 158 ASP A C 1
ATOM 1206 O O . ASP A 1 158 ? 26.601 -1.616 -21.724 1.00 92.62 158 ASP A O 1
ATOM 1210 N N . ASP A 1 159 ? 25.999 -3.702 -22.324 1.00 92.69 159 ASP A N 1
ATOM 1211 C CA . ASP A 1 159 ? 25.854 -3.415 -23.750 1.00 92.69 159 ASP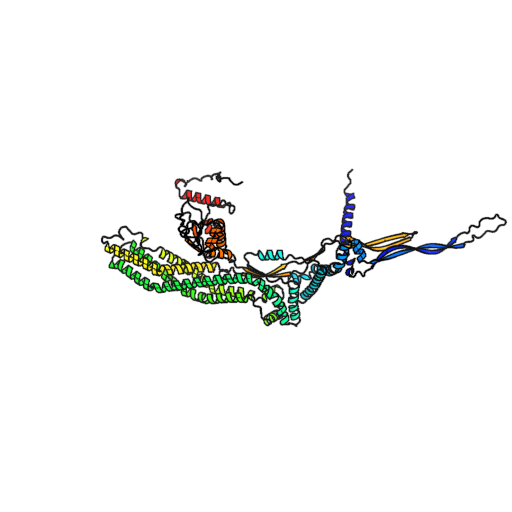 A CA 1
ATOM 1212 C C . ASP A 1 159 ? 24.774 -2.357 -24.015 1.00 92.69 159 ASP A C 1
ATOM 1214 O O . ASP A 1 159 ? 24.960 -1.457 -24.838 1.00 92.69 159 ASP A O 1
ATOM 1218 N N . THR A 1 160 ? 23.656 -2.426 -23.290 1.00 94.31 160 THR A N 1
ATOM 1219 C CA . THR A 1 160 ? 22.549 -1.472 -23.438 1.00 94.31 160 THR A CA 1
ATOM 1220 C C . THR A 1 160 ? 22.925 -0.085 -22.911 1.00 94.31 160 THR A C 1
ATOM 1222 O O . THR A 1 160 ? 22.607 0.915 -23.550 1.00 94.31 160 THR A O 1
ATOM 1225 N N . LEU A 1 161 ? 23.673 0.012 -21.808 1.00 94.50 161 LEU A N 1
ATOM 1226 C CA . LEU A 1 161 ? 24.180 1.296 -21.306 1.00 94.50 161 LEU A CA 1
ATOM 1227 C C . LEU A 1 161 ? 25.172 1.940 -22.279 1.00 94.50 161 LEU A C 1
ATOM 1229 O O . LEU A 1 161 ? 25.205 3.164 -22.410 1.00 94.50 161 LEU A O 1
ATOM 1233 N N . SER A 1 162 ? 25.961 1.139 -23.003 1.00 94.50 162 SER A N 1
ATOM 1234 C CA . SER A 1 162 ? 26.798 1.656 -24.092 1.00 94.50 162 SER A CA 1
ATOM 1235 C C . SER A 1 162 ? 25.958 2.270 -25.218 1.00 94.50 162 SER A C 1
ATOM 1237 O O . SER A 1 162 ? 26.352 3.292 -25.782 1.00 94.50 162 SER A O 1
ATOM 1239 N N . ILE A 1 163 ? 24.800 1.680 -25.534 1.00 94.81 163 ILE A N 1
ATOM 1240 C CA . ILE A 1 163 ? 23.849 2.219 -26.519 1.00 94.81 163 ILE A CA 1
ATOM 1241 C C . ILE A 1 163 ? 23.216 3.522 -26.006 1.00 94.81 163 ILE A C 1
ATOM 1243 O O . ILE A 1 163 ? 23.165 4.500 -26.748 1.00 94.81 163 ILE A O 1
ATOM 1247 N N . GLU A 1 164 ? 22.800 3.592 -24.737 1.00 94.50 164 GLU A N 1
ATOM 1248 C CA . GLU A 1 164 ? 22.246 4.829 -24.156 1.00 94.50 164 GLU A CA 1
ATOM 1249 C C . GLU A 1 164 ? 23.255 5.984 -24.192 1.00 94.50 164 GLU A C 1
ATOM 1251 O O . GLU A 1 164 ? 22.919 7.093 -24.611 1.00 94.50 164 GLU A O 1
ATOM 1256 N N . LYS A 1 165 ? 24.521 5.720 -23.840 1.00 93.94 165 LYS A N 1
ATOM 1257 C CA . LYS A 1 165 ? 25.607 6.710 -23.951 1.00 93.94 165 LYS A CA 1
ATOM 1258 C C . LYS A 1 165 ? 25.808 7.179 -25.390 1.00 93.94 165 LYS A C 1
ATOM 1260 O O . LYS A 1 165 ? 26.062 8.358 -25.619 1.00 93.94 165 LYS A O 1
ATOM 1265 N N . CYS A 1 166 ? 25.701 6.266 -26.353 1.00 93.81 166 CYS A N 1
ATOM 1266 C CA . CYS A 1 166 ? 25.812 6.581 -27.771 1.00 93.81 166 CYS A CA 1
ATOM 1267 C C . CYS A 1 166 ? 24.702 7.537 -28.236 1.00 93.81 166 CYS A C 1
ATOM 1269 O O . CYS A 1 166 ? 24.988 8.510 -28.928 1.00 93.81 166 CYS A O 1
ATOM 1271 N N . PHE A 1 167 ? 23.461 7.323 -27.793 1.00 93.12 167 PHE A N 1
ATOM 1272 C CA . PHE A 1 167 ? 22.344 8.226 -28.089 1.00 93.12 167 PHE A CA 1
ATOM 1273 C C . PHE A 1 167 ? 22.479 9.579 -27.391 1.00 93.12 167 PHE A C 1
ATOM 1275 O O . PHE A 1 167 ? 22.186 10.608 -28.000 1.00 93.12 167 PHE A O 1
ATOM 1282 N N . GLY A 1 168 ? 22.981 9.593 -26.153 1.00 90.69 168 GLY A N 1
ATOM 1283 C CA . GLY A 1 168 ? 23.215 10.822 -25.394 1.00 90.69 168 GLY A CA 1
ATOM 1284 C C . GLY A 1 168 ? 24.197 11.785 -26.070 1.00 90.69 168 GLY A C 1
ATOM 1285 O O . GLY A 1 168 ? 23.995 12.992 -26.004 1.00 90.69 168 GLY A O 1
ATOM 1286 N N . ARG A 1 169 ? 25.211 11.276 -26.788 1.00 89.75 169 ARG A N 1
ATOM 1287 C CA . ARG A 1 169 ? 26.188 12.109 -27.526 1.00 89.75 169 ARG A CA 1
ATOM 1288 C C . ARG A 1 169 ? 25.570 12.942 -28.648 1.00 89.75 169 ARG A C 1
ATOM 1290 O O . ARG A 1 169 ? 26.147 13.950 -29.032 1.00 89.75 169 ARG A O 1
ATOM 1297 N N . VAL A 1 170 ? 24.432 12.504 -29.178 1.00 88.44 170 VAL A N 1
ATOM 1298 C CA . VAL A 1 170 ? 23.754 13.123 -30.329 1.00 88.44 170 VAL A CA 1
ATOM 1299 C C . VAL A 1 170 ? 22.343 13.595 -29.972 1.00 88.44 170 VAL A C 1
ATOM 1301 O O . VAL A 1 170 ? 21.538 13.881 -30.858 1.00 88.44 170 VAL A O 1
ATOM 1304 N N . SER A 1 171 ? 22.024 13.643 -28.674 1.00 86.81 171 SER A N 1
ATOM 1305 C CA . SER A 1 171 ? 20.723 14.062 -28.142 1.00 86.81 171 SER A CA 1
ATOM 1306 C C . SER A 1 171 ? 19.528 13.318 -28.758 1.00 86.81 171 SER A C 1
ATOM 1308 O O . SER A 1 171 ? 18.459 13.900 -28.953 1.00 86.81 171 SER A O 1
ATOM 1310 N N . LEU A 1 172 ? 19.687 12.025 -29.072 1.00 88.69 172 LEU A N 1
ATOM 1311 C CA . LEU A 1 172 ? 18.566 11.192 -29.512 1.00 88.69 172 LEU A CA 1
ATOM 1312 C C . LEU A 1 172 ? 17.657 10.885 -28.310 1.00 88.69 172 LEU A C 1
ATOM 1314 O O . LEU A 1 172 ? 18.130 10.320 -27.319 1.00 88.69 172 LEU A O 1
ATOM 1318 N N . PRO A 1 173 ? 16.359 11.236 -28.367 1.00 90.06 173 PRO A N 1
ATOM 1319 C CA . PRO A 1 173 ? 15.477 11.109 -27.218 1.00 90.06 173 PRO A CA 1
ATOM 1320 C C . PRO A 1 173 ? 15.161 9.642 -26.908 1.00 90.06 173 PRO A C 1
ATOM 1322 O O . PRO A 1 173 ? 14.908 8.834 -27.808 1.00 90.06 173 PRO A O 1
ATOM 1325 N N . ILE A 1 174 ? 15.112 9.328 -25.612 1.00 93.44 174 ILE A N 1
ATOM 1326 C CA . ILE A 1 174 ? 14.564 8.076 -25.086 1.00 93.44 174 ILE A CA 1
ATOM 1327 C C . ILE A 1 174 ? 13.224 8.403 -24.429 1.00 93.44 174 ILE A C 1
ATOM 1329 O O . ILE A 1 174 ? 13.163 9.002 -23.356 1.00 93.44 174 ILE A O 1
ATOM 1333 N N . LEU A 1 175 ? 12.148 8.017 -25.103 1.00 94.62 175 LEU A N 1
ATOM 1334 C CA . LEU A 1 175 ? 10.769 8.189 -24.666 1.00 94.62 175 LEU A CA 1
ATOM 1335 C C . LEU A 1 175 ? 10.357 7.043 -23.735 1.00 94.62 175 LEU A C 1
ATOM 1337 O O . LEU A 1 175 ? 10.979 5.976 -23.724 1.00 94.62 175 LEU A O 1
ATOM 1341 N N . ASN A 1 176 ? 9.313 7.261 -22.936 1.00 95.44 176 ASN A N 1
ATOM 1342 C CA . ASN A 1 176 ? 8.757 6.251 -22.040 1.00 95.44 176 ASN A CA 1
ATOM 1343 C C . ASN A 1 176 ? 7.266 6.496 -21.762 1.00 95.44 176 ASN A C 1
ATOM 1345 O O . ASN A 1 176 ? 6.784 7.613 -21.930 1.00 95.44 176 ASN A O 1
ATOM 1349 N N . ASN A 1 177 ? 6.560 5.463 -21.296 1.00 94.81 177 ASN A N 1
ATOM 1350 C CA . ASN A 1 177 ? 5.158 5.541 -20.866 1.00 94.81 177 ASN A CA 1
ATOM 1351 C C . ASN A 1 177 ? 5.008 5.437 -19.335 1.00 94.81 177 ASN A C 1
ATOM 1353 O O . ASN A 1 177 ? 4.067 4.830 -18.824 1.00 94.81 177 ASN A O 1
ATOM 1357 N N . LYS A 1 178 ? 5.959 5.998 -18.575 1.00 92.62 178 LYS A N 1
ATOM 1358 C CA . LYS A 1 178 ? 5.958 5.917 -17.106 1.00 92.62 178 LYS A CA 1
ATOM 1359 C C . LYS A 1 178 ? 4.711 6.551 -16.484 1.00 92.62 178 LYS A C 1
ATOM 1361 O O . LYS A 1 178 ? 4.190 6.013 -15.510 1.00 92.62 178 LYS A O 1
ATOM 1366 N N . ALA A 1 179 ? 4.256 7.684 -17.023 1.00 89.12 179 ALA A N 1
ATOM 1367 C CA . ALA A 1 179 ? 3.095 8.407 -16.505 1.00 89.12 179 ALA A CA 1
ATOM 1368 C C . ALA A 1 179 ? 1.822 7.544 -16.546 1.00 89.12 179 ALA A C 1
ATOM 1370 O O . ALA A 1 179 ? 1.108 7.467 -15.548 1.00 89.12 179 ALA A O 1
ATOM 1371 N N . ASP A 1 180 ? 1.608 6.816 -17.644 1.00 89.19 180 ASP A N 1
ATOM 1372 C CA . ASP A 1 180 ? 0.459 5.921 -17.810 1.00 89.19 180 ASP A CA 1
ATOM 1373 C C . ASP A 1 180 ? 0.469 4.811 -16.753 1.00 89.19 180 ASP A C 1
ATOM 1375 O O . ASP A 1 180 ? -0.533 4.562 -16.085 1.00 89.19 180 ASP A O 1
ATOM 1379 N N . ILE A 1 181 ? 1.633 4.192 -16.528 1.00 89.25 181 ILE A N 1
ATOM 1380 C CA . ILE A 1 181 ? 1.791 3.143 -15.514 1.00 89.25 181 ILE A CA 1
ATOM 1381 C C . ILE A 1 181 ? 1.607 3.696 -14.097 1.00 89.25 181 ILE A C 1
ATOM 1383 O O . ILE A 1 181 ? 0.970 3.047 -13.270 1.00 89.25 181 ILE A O 1
ATOM 1387 N N . ALA A 1 182 ? 2.107 4.900 -13.811 1.00 83.00 182 ALA A N 1
ATOM 1388 C CA . ALA A 1 182 ? 1.902 5.544 -12.517 1.00 83.00 182 ALA A CA 1
ATOM 1389 C C . ALA A 1 182 ? 0.413 5.817 -12.242 1.00 83.00 182 ALA A C 1
ATOM 1391 O O . ALA A 1 182 ? -0.045 5.607 -11.120 1.00 83.00 182 ALA A O 1
ATOM 1392 N N . ASN A 1 183 ? -0.351 6.232 -13.257 1.00 76.62 183 ASN A N 1
ATOM 1393 C CA . ASN A 1 183 ? -1.793 6.451 -13.134 1.00 76.62 183 ASN A CA 1
ATOM 1394 C C . ASN A 1 183 ? -2.546 5.139 -12.885 1.00 76.62 183 ASN A C 1
ATOM 1396 O O . ASN A 1 183 ? -3.371 5.081 -11.974 1.00 76.62 183 ASN A O 1
ATOM 1400 N N . VAL A 1 184 ? -2.205 4.070 -13.614 1.00 83.94 184 VAL A N 1
ATOM 1401 C CA . VAL A 1 184 ? -2.788 2.735 -13.394 1.00 83.94 184 VAL A CA 1
ATOM 1402 C C . VAL A 1 184 ? -2.537 2.267 -11.964 1.00 83.94 184 VAL A C 1
ATOM 1404 O O . VAL A 1 184 ? -3.478 1.867 -11.285 1.00 83.94 184 VAL A O 1
ATOM 1407 N N . ILE A 1 185 ? -1.299 2.375 -11.474 1.00 82.06 185 ILE A N 1
ATOM 1408 C CA . ILE A 1 185 ? -0.938 1.978 -10.108 1.00 82.06 185 ILE A CA 1
ATOM 1409 C C . ILE A 1 185 ? -1.730 2.781 -9.062 1.00 82.06 185 ILE A C 1
ATOM 1411 O O . ILE A 1 185 ? -2.246 2.196 -8.115 1.00 82.06 185 ILE A O 1
ATOM 1415 N N . LYS A 1 186 ? -1.861 4.103 -9.232 1.00 74.44 186 LYS A N 1
ATOM 1416 C CA . LYS A 1 186 ? -2.599 4.971 -8.295 1.00 74.44 186 LYS A CA 1
ATOM 1417 C C . LYS A 1 186 ? -4.111 4.731 -8.294 1.00 74.44 186 LYS A C 1
ATOM 1419 O O . LYS A 1 186 ? -4.755 5.002 -7.291 1.00 74.44 186 LYS A O 1
ATOM 1424 N N . SER A 1 187 ? -4.671 4.234 -9.396 1.00 73.12 187 SER A N 1
ATOM 1425 C CA . SER A 1 187 ? -6.115 3.992 -9.542 1.00 73.12 187 SER A CA 1
ATOM 1426 C C . SER A 1 187 ? -6.622 2.701 -8.883 1.00 73.12 187 SER A C 1
ATOM 1428 O O . SER A 1 187 ? -7.813 2.403 -8.948 1.00 73.12 187 SER A O 1
ATOM 1430 N N . ILE A 1 188 ? -5.743 1.918 -8.247 1.00 71.69 188 ILE A N 1
ATOM 1431 C CA . ILE A 1 188 ? -6.097 0.633 -7.633 1.00 71.69 188 ILE A CA 1
ATOM 1432 C C . ILE A 1 188 ? -6.795 0.877 -6.284 1.00 71.69 188 ILE A C 1
ATOM 1434 O O . ILE A 1 188 ? -6.196 0.761 -5.221 1.00 71.69 188 ILE A O 1
ATOM 1438 N N . VAL A 1 189 ? -8.085 1.192 -6.309 1.00 66.31 189 VAL A N 1
ATOM 1439 C CA . VAL A 1 189 ? -8.934 1.255 -5.106 1.00 66.31 189 VAL A CA 1
ATOM 1440 C C . VAL A 1 189 ? -9.312 -0.177 -4.677 1.00 66.31 189 VAL A C 1
ATOM 1442 O O . VAL A 1 189 ? -9.487 -1.032 -5.550 1.00 66.31 189 VAL A O 1
ATOM 1445 N N . PRO A 1 190 ? -9.424 -0.507 -3.372 1.00 72.88 190 PRO A N 1
ATOM 1446 C CA . PRO A 1 190 ? -9.212 0.310 -2.168 1.00 72.88 190 PRO A CA 1
ATOM 1447 C C . PRO A 1 190 ? -7.798 0.150 -1.565 1.00 72.88 190 PRO A C 1
ATOM 1449 O O . PRO A 1 190 ? -7.648 -0.142 -0.380 1.00 72.88 190 PRO A O 1
ATOM 1452 N N . TRP A 1 191 ? -6.738 0.258 -2.373 1.00 83.75 191 TRP A N 1
ATOM 1453 C CA . TRP A 1 191 ? -5.370 0.001 -1.916 1.00 83.75 191 TRP A CA 1
ATOM 1454 C C . TRP A 1 191 ? -4.573 1.286 -1.683 1.00 83.75 191 TRP A C 1
ATOM 1456 O O . TRP A 1 191 ? -4.467 2.143 -2.557 1.00 83.75 191 TRP A O 1
ATOM 1466 N N . VAL A 1 192 ? -3.898 1.359 -0.538 1.00 88.00 192 VAL A N 1
ATOM 1467 C CA . VAL A 1 192 ? -2.791 2.289 -0.307 1.00 88.00 192 VAL A CA 1
ATOM 1468 C C . VAL A 1 192 ? -1.563 1.767 -1.042 1.00 88.00 192 VAL A C 1
ATOM 1470 O O . VAL A 1 192 ? -1.141 0.626 -0.839 1.00 88.00 192 VAL A O 1
ATOM 1473 N N . ILE A 1 193 ? -0.960 2.601 -1.888 1.00 91.06 193 ILE A N 1
ATOM 1474 C CA . ILE A 1 193 ? 0.225 2.223 -2.658 1.00 91.06 193 ILE A CA 1
ATOM 1475 C C . ILE A 1 193 ? 1.478 2.887 -2.093 1.00 91.06 193 ILE A C 1
ATOM 1477 O O . ILE A 1 193 ? 1.621 4.108 -2.124 1.00 91.06 193 ILE A O 1
ATOM 1481 N N . ALA A 1 194 ? 2.437 2.064 -1.675 1.00 93.19 194 ALA A N 1
ATOM 1482 C CA . ALA A 1 194 ? 3.793 2.479 -1.354 1.00 93.19 194 ALA A CA 1
ATOM 1483 C C . ALA A 1 194 ? 4.730 2.123 -2.514 1.00 93.19 194 ALA A C 1
ATOM 1485 O O . ALA A 1 194 ? 5.216 0.997 -2.635 1.00 93.19 194 ALA A O 1
ATOM 1486 N N . GLN A 1 195 ? 4.955 3.089 -3.404 1.00 93.56 195 GLN A N 1
ATOM 1487 C CA . GLN A 1 195 ? 5.816 2.917 -4.571 1.00 93.56 195 GLN A CA 1
ATOM 1488 C C . GLN A 1 195 ? 7.291 3.138 -4.200 1.00 93.56 195 GLN A C 1
ATOM 1490 O O . GLN A 1 195 ? 7.645 4.165 -3.621 1.00 93.56 195 GLN A O 1
ATOM 1495 N N . ALA A 1 196 ? 8.154 2.191 -4.567 1.00 94.88 196 ALA A N 1
ATOM 1496 C CA . ALA A 1 196 ? 9.600 2.316 -4.420 1.00 94.88 196 ALA A CA 1
ATOM 1497 C C . ALA A 1 196 ? 10.211 3.166 -5.549 1.00 94.88 196 ALA A C 1
ATOM 1499 O O . ALA A 1 196 ? 9.536 3.581 -6.497 1.00 94.88 196 ALA A O 1
ATOM 1500 N N . LYS A 1 197 ? 11.527 3.394 -5.486 1.00 95.44 197 LYS A N 1
ATOM 1501 C CA . LYS A 1 197 ? 12.255 3.998 -6.604 1.00 95.44 197 LYS A CA 1
ATOM 1502 C C . LYS A 1 197 ? 12.218 3.053 -7.813 1.00 95.44 197 LYS A C 1
ATOM 1504 O O . LYS A 1 197 ? 12.263 1.830 -7.656 1.00 95.44 197 LYS A O 1
ATOM 1509 N N . ASP A 1 198 ? 12.163 3.616 -9.019 1.00 95.19 198 ASP A N 1
ATOM 1510 C CA . ASP A 1 198 ? 12.349 2.856 -10.258 1.00 95.19 198 ASP A CA 1
ATOM 1511 C C . ASP A 1 198 ? 13.698 2.119 -10.235 1.00 95.19 198 ASP A C 1
ATOM 1513 O O . ASP A 1 198 ? 14.728 2.701 -9.889 1.00 95.19 198 ASP A O 1
ATOM 1517 N N . ILE A 1 199 ? 13.706 0.862 -10.673 1.00 96.12 199 ILE A N 1
ATOM 1518 C CA . ILE A 1 199 ? 14.935 0.137 -11.000 1.00 96.12 199 ILE A CA 1
ATOM 1519 C C . ILE A 1 199 ? 15.193 0.347 -12.488 1.00 96.12 199 ILE A C 1
ATOM 1521 O O . ILE A 1 199 ? 14.769 -0.451 -13.334 1.00 96.12 199 ILE A O 1
ATOM 1525 N N . ASP A 1 200 ? 15.826 1.480 -12.793 1.00 93.38 200 ASP A N 1
ATOM 1526 C CA . ASP A 1 200 ? 16.321 1.793 -14.131 1.00 93.38 200 ASP A CA 1
ATOM 1527 C C . ASP A 1 200 ? 17.488 0.877 -14.534 1.00 93.38 200 ASP A C 1
ATOM 1529 O O . ASP A 1 200 ? 17.927 0.008 -13.778 1.00 93.38 200 ASP A O 1
ATOM 1533 N N . LEU A 1 201 ? 17.990 1.053 -15.756 1.00 93.12 201 LEU A N 1
ATOM 1534 C CA . LEU A 1 201 ? 19.034 0.195 -16.306 1.00 93.12 201 LEU A CA 1
ATOM 1535 C C . LEU A 1 201 ? 20.346 0.246 -15.500 1.00 93.12 201 LEU A C 1
ATOM 1537 O O . LEU A 1 201 ? 21.028 -0.771 -15.383 1.00 93.12 201 LEU A O 1
ATOM 1541 N N . SER A 1 202 ? 20.685 1.402 -14.922 1.00 93.06 202 SER A N 1
ATOM 1542 C CA . SER A 1 202 ? 21.890 1.582 -14.106 1.00 93.06 202 SER A CA 1
ATOM 1543 C C . SER A 1 202 ? 21.755 0.857 -12.767 1.00 93.06 202 SER A C 1
ATOM 1545 O O . SER A 1 202 ? 22.634 0.089 -12.370 1.00 93.06 202 SER A O 1
ATOM 1547 N N . VAL A 1 203 ? 20.609 1.024 -12.099 1.00 95.69 203 VAL A N 1
ATOM 1548 C CA . VAL A 1 203 ? 20.306 0.313 -10.850 1.00 95.69 203 VAL A CA 1
ATOM 1549 C C . VAL A 1 203 ? 20.248 -1.196 -11.095 1.00 95.69 203 VAL A C 1
ATOM 1551 O O . VAL A 1 203 ? 20.858 -1.959 -10.346 1.00 95.69 203 VAL A O 1
ATOM 1554 N N . PHE A 1 204 ? 19.579 -1.635 -12.166 1.00 95.62 204 PHE A N 1
ATOM 1555 C CA . PHE A 1 204 ? 19.508 -3.046 -12.547 1.00 95.62 204 PHE A CA 1
ATOM 1556 C C . PHE A 1 204 ? 20.906 -3.641 -12.729 1.00 95.62 204 PHE A C 1
ATOM 1558 O O . PHE A 1 204 ? 21.213 -4.679 -12.148 1.00 95.62 204 PHE A O 1
ATOM 1565 N N . GLN A 1 205 ? 21.766 -2.974 -13.504 1.00 94.44 205 GLN A N 1
ATOM 1566 C CA . GLN A 1 205 ? 23.143 -3.406 -13.734 1.00 94.44 205 GLN A CA 1
ATOM 1567 C C . GLN A 1 205 ? 23.923 -3.516 -12.417 1.00 94.44 205 GLN A C 1
ATOM 1569 O O . GLN A 1 205 ? 24.612 -4.511 -12.201 1.00 94.44 205 GLN A O 1
ATOM 1574 N N . SER A 1 206 ? 23.815 -2.516 -11.538 1.00 94.88 206 SER A N 1
ATOM 1575 C CA . SER A 1 206 ? 24.488 -2.513 -10.233 1.00 94.88 206 SER A CA 1
ATOM 1576 C C . SER A 1 206 ? 24.093 -3.732 -9.388 1.00 94.88 206 SER A C 1
ATOM 1578 O O . SER A 1 206 ? 24.957 -4.455 -8.887 1.00 94.88 206 SER A O 1
ATOM 1580 N N . LEU A 1 207 ? 22.791 -4.025 -9.312 1.00 95.00 207 LEU A N 1
ATOM 1581 C CA . LEU A 1 207 ? 22.252 -5.182 -8.592 1.00 95.00 207 LEU A CA 1
ATOM 1582 C C . LEU A 1 207 ? 22.660 -6.516 -9.243 1.00 95.00 207 LEU A C 1
ATOM 1584 O O . LEU A 1 207 ? 23.104 -7.435 -8.555 1.00 95.00 207 LEU A O 1
ATOM 1588 N N . ALA A 1 208 ? 22.569 -6.624 -10.569 1.00 93.62 208 ALA A N 1
ATOM 1589 C CA . ALA A 1 208 ? 22.922 -7.841 -11.296 1.00 93.62 208 ALA A CA 1
ATOM 1590 C C . ALA A 1 208 ? 24.421 -8.167 -11.178 1.00 93.62 208 ALA A C 1
ATOM 1592 O O . ALA A 1 208 ? 24.784 -9.331 -11.001 1.00 93.62 208 ALA A O 1
ATOM 1593 N N . ARG A 1 209 ? 25.293 -7.147 -11.178 1.00 93.38 209 ARG A N 1
ATOM 1594 C CA . ARG A 1 209 ? 26.745 -7.310 -11.003 1.00 93.38 209 ARG A CA 1
ATOM 1595 C C . ARG A 1 209 ? 27.113 -7.913 -9.658 1.00 93.38 209 ARG A C 1
ATOM 1597 O O . ARG A 1 209 ? 27.957 -8.804 -9.624 1.00 93.38 209 ARG A O 1
ATOM 1604 N N . VAL A 1 210 ? 26.505 -7.457 -8.561 1.00 93.56 210 VAL A N 1
ATOM 1605 C CA . VAL A 1 210 ? 26.829 -8.008 -7.233 1.00 93.56 210 VAL A CA 1
ATOM 1606 C C . VAL A 1 210 ? 26.347 -9.452 -7.085 1.00 93.56 210 VAL A C 1
ATOM 1608 O O . VAL A 1 210 ? 27.036 -10.261 -6.466 1.00 93.56 210 VAL A O 1
ATOM 1611 N N . VAL A 1 211 ? 25.225 -9.809 -7.723 1.00 92.50 211 VAL A N 1
ATOM 1612 C CA . VAL A 1 211 ? 24.752 -11.200 -7.804 1.00 92.50 211 VAL A CA 1
ATOM 1613 C C . VAL A 1 211 ? 25.714 -12.053 -8.628 1.00 92.50 211 VAL A C 1
ATOM 1615 O O . VAL A 1 211 ? 26.168 -13.088 -8.144 1.00 92.50 211 VAL A O 1
ATOM 1618 N N . ALA A 1 212 ? 26.080 -11.607 -9.832 1.00 90.94 212 ALA A N 1
ATOM 1619 C CA . ALA A 1 212 ? 26.989 -12.327 -10.723 1.00 90.94 212 ALA A CA 1
ATOM 1620 C C . ALA A 1 212 ? 28.382 -12.521 -10.100 1.00 90.94 212 ALA A C 1
ATOM 1622 O O . ALA A 1 212 ? 28.934 -13.620 -10.134 1.00 90.94 212 ALA A O 1
ATOM 1623 N N . ALA A 1 213 ? 28.934 -11.478 -9.471 1.00 91.00 213 ALA A N 1
ATOM 1624 C CA . ALA A 1 213 ? 30.210 -11.554 -8.765 1.00 91.00 213 ALA A CA 1
ATOM 1625 C C . ALA A 1 213 ? 30.157 -12.574 -7.623 1.00 91.00 213 ALA A C 1
ATOM 1627 O O . ALA A 1 213 ? 31.081 -13.369 -7.459 1.00 91.00 213 ALA A O 1
ATOM 1628 N N . CYS A 1 214 ? 29.057 -12.596 -6.867 1.00 90.38 214 CYS A N 1
ATOM 1629 C CA . CYS A 1 214 ? 28.896 -13.538 -5.771 1.00 90.38 214 CYS A CA 1
ATOM 1630 C C . CYS A 1 214 ? 28.704 -14.986 -6.260 1.00 90.38 214 CYS A C 1
ATOM 1632 O O . CYS A 1 214 ? 29.309 -15.900 -5.705 1.00 90.38 214 CYS A O 1
ATOM 1634 N N . GLN A 1 215 ? 27.959 -15.200 -7.351 1.00 85.88 215 GLN A N 1
ATOM 1635 C CA . GLN A 1 215 ? 27.843 -16.507 -8.018 1.00 85.88 215 GLN A CA 1
ATOM 1636 C C . GLN A 1 215 ? 29.194 -17.027 -8.533 1.00 85.88 215 GLN A C 1
ATOM 1638 O O . GLN A 1 215 ? 29.429 -18.230 -8.529 1.00 85.88 215 GLN A O 1
ATOM 1643 N N . ALA A 1 216 ? 30.098 -16.128 -8.928 1.00 87.50 216 ALA A N 1
ATOM 1644 C CA . ALA A 1 216 ? 31.465 -16.456 -9.327 1.00 87.50 216 ALA A CA 1
ATOM 1645 C C . ALA A 1 216 ? 32.436 -16.661 -8.140 1.00 87.50 216 ALA A C 1
ATOM 1647 O O . ALA A 1 216 ? 33.638 -16.780 -8.354 1.00 87.50 216 ALA A O 1
ATOM 1648 N N . GLY A 1 217 ? 31.946 -16.664 -6.894 1.00 86.69 217 GLY A N 1
ATOM 1649 C CA . GLY A 1 217 ? 32.756 -16.836 -5.681 1.00 86.69 217 GLY A CA 1
ATOM 1650 C C . GLY A 1 217 ? 33.325 -15.539 -5.088 1.00 86.69 217 GLY A C 1
ATOM 1651 O O . GLY A 1 217 ? 33.846 -15.552 -3.976 1.00 86.69 217 GLY A O 1
ATOM 1652 N N . ASN A 1 218 ? 33.154 -14.395 -5.756 1.00 89.19 218 ASN A N 1
ATOM 1653 C CA . ASN A 1 218 ? 33.699 -13.091 -5.358 1.00 89.19 218 ASN A CA 1
ATOM 1654 C C . ASN A 1 218 ? 32.665 -12.228 -4.602 1.00 89.19 218 ASN A C 1
ATOM 1656 O O . ASN A 1 218 ? 32.402 -11.076 -4.952 1.00 89.19 218 ASN A O 1
ATOM 1660 N N . CYS A 1 219 ? 32.043 -12.783 -3.556 1.00 89.62 219 CYS A N 1
ATOM 1661 C CA . CYS A 1 219 ? 31.006 -12.104 -2.763 1.00 89.62 219 CYS A CA 1
ATOM 1662 C C . CYS A 1 219 ? 31.589 -11.014 -1.836 1.00 89.62 219 CYS A C 1
ATOM 1664 O O . CYS A 1 219 ? 31.858 -11.271 -0.662 1.00 89.62 219 CYS A O 1
ATOM 1666 N N . ASN A 1 220 ? 31.755 -9.784 -2.329 1.00 90.94 220 ASN A N 1
ATOM 1667 C CA . ASN A 1 220 ? 32.227 -8.657 -1.519 1.00 90.94 220 ASN A CA 1
ATOM 1668 C C . ASN A 1 220 ? 31.079 -7.968 -0.749 1.00 90.94 220 ASN A C 1
ATOM 1670 O O . ASN A 1 220 ? 30.173 -7.388 -1.352 1.00 90.94 220 ASN A O 1
ATOM 1674 N N . ALA A 1 221 ? 31.144 -7.983 0.587 1.00 89.25 221 ALA A N 1
ATOM 1675 C CA . ALA A 1 221 ? 30.096 -7.446 1.461 1.00 89.25 221 ALA A CA 1
ATOM 1676 C C . ALA A 1 221 ? 29.850 -5.937 1.285 1.00 89.25 221 ALA A C 1
ATOM 1678 O O . ALA A 1 221 ? 28.698 -5.497 1.273 1.00 89.25 221 ALA A O 1
ATOM 1679 N N . ASN A 1 222 ? 30.915 -5.152 1.095 1.00 90.56 222 ASN A N 1
ATOM 1680 C CA . ASN A 1 222 ? 30.821 -3.699 0.933 1.00 90.56 222 ASN A CA 1
ATOM 1681 C C . ASN A 1 222 ? 30.147 -3.334 -0.393 1.00 90.56 222 ASN A C 1
ATOM 1683 O O . ASN A 1 222 ? 29.275 -2.473 -0.426 1.00 90.56 222 ASN A O 1
ATOM 1687 N N . SER A 1 223 ? 30.495 -4.039 -1.471 1.00 91.62 223 SER A N 1
ATOM 1688 C CA . SER A 1 223 ? 29.910 -3.837 -2.801 1.00 91.62 223 SER A CA 1
ATOM 1689 C C . SER A 1 223 ? 28.428 -4.212 -2.823 1.00 91.62 223 SER A C 1
ATOM 1691 O O . SER A 1 223 ? 27.614 -3.465 -3.360 1.00 91.62 223 SER A O 1
ATOM 1693 N N . ILE A 1 224 ? 28.065 -5.333 -2.187 1.00 92.62 224 ILE A N 1
ATOM 1694 C CA . ILE A 1 224 ? 26.667 -5.758 -2.022 1.00 92.62 224 ILE A CA 1
ATOM 1695 C C . ILE A 1 224 ? 25.879 -4.705 -1.242 1.00 92.62 224 ILE A C 1
ATOM 1697 O O . ILE A 1 224 ? 24.834 -4.251 -1.704 1.00 92.62 224 ILE A O 1
ATOM 1701 N N . SER A 1 225 ? 26.399 -4.285 -0.087 1.00 91.25 225 SER A N 1
ATOM 1702 C CA . SER A 1 225 ? 25.736 -3.295 0.765 1.00 91.25 225 SER A CA 1
ATOM 1703 C C . SER A 1 225 ? 25.569 -1.962 0.040 1.00 91.25 225 SER A C 1
ATOM 1705 O O . SER A 1 225 ? 24.490 -1.385 0.079 1.00 91.25 225 SER A O 1
ATOM 1707 N N . ALA A 1 226 ? 26.591 -1.498 -0.684 1.00 92.88 226 ALA A N 1
ATOM 1708 C CA . ALA A 1 226 ? 26.525 -0.264 -1.460 1.00 92.88 226 ALA A CA 1
ATOM 1709 C C . ALA A 1 226 ? 25.475 -0.334 -2.582 1.00 92.88 226 ALA A C 1
ATOM 1711 O O . ALA A 1 226 ? 24.671 0.587 -2.722 1.00 92.88 226 ALA A O 1
ATOM 1712 N N . ALA A 1 227 ? 25.438 -1.427 -3.351 1.00 94.06 227 ALA A N 1
ATOM 1713 C CA . ALA A 1 227 ? 24.476 -1.593 -4.441 1.00 94.06 227 ALA A CA 1
ATOM 1714 C C . ALA A 1 227 ? 23.030 -1.687 -3.928 1.00 94.06 227 ALA A C 1
ATOM 1716 O O . ALA A 1 227 ? 22.145 -0.998 -4.437 1.00 94.06 227 ALA A O 1
ATOM 1717 N N . VAL A 1 228 ? 22.791 -2.504 -2.897 1.00 94.38 228 VAL A N 1
ATOM 1718 C CA . VAL A 1 228 ? 21.452 -2.711 -2.330 1.00 94.38 228 VAL A CA 1
ATOM 1719 C C . VAL A 1 228 ? 20.979 -1.462 -1.584 1.00 94.38 228 VAL A C 1
ATOM 1721 O O . VAL A 1 228 ? 19.889 -0.967 -1.866 1.00 94.38 228 VAL A O 1
ATOM 1724 N N . ASN A 1 229 ? 21.794 -0.879 -0.700 1.00 92.62 229 ASN A N 1
ATOM 1725 C CA . ASN A 1 229 ? 21.394 0.306 0.069 1.00 92.62 229 ASN A CA 1
ATOM 1726 C C . ASN A 1 229 ? 21.281 1.562 -0.802 1.00 92.62 229 ASN A C 1
ATOM 1728 O O . ASN A 1 229 ? 20.448 2.422 -0.507 1.00 92.62 229 ASN A O 1
ATOM 1732 N N . GLY A 1 230 ? 22.049 1.644 -1.895 1.00 93.81 230 GLY A N 1
ATOM 1733 C CA . GLY A 1 230 ? 21.901 2.687 -2.911 1.00 93.81 230 GLY A CA 1
ATOM 1734 C C . GLY A 1 230 ? 20.514 2.689 -3.561 1.00 93.81 230 GLY A C 1
ATOM 1735 O O . GLY A 1 230 ? 20.009 3.747 -3.927 1.00 93.81 230 GLY A O 1
ATOM 1736 N N . TYR A 1 231 ? 19.863 1.523 -3.640 1.00 95.88 231 TYR A N 1
ATOM 1737 C CA . TYR A 1 231 ? 18.472 1.400 -4.072 1.00 95.88 231 TYR A CA 1
ATOM 1738 C C . TYR A 1 231 ? 17.464 1.556 -2.922 1.00 95.88 231 TYR A C 1
ATOM 1740 O O . TYR A 1 231 ? 16.458 2.259 -3.065 1.00 95.88 231 TYR A O 1
ATOM 1748 N N . LEU A 1 232 ? 17.710 0.902 -1.782 1.00 95.00 232 LEU A N 1
ATOM 1749 C CA . LEU A 1 232 ? 16.765 0.871 -0.663 1.00 95.00 232 LEU A CA 1
ATOM 1750 C C . LEU A 1 232 ? 16.579 2.242 -0.015 1.00 95.00 232 LEU A C 1
ATOM 1752 O O . LEU A 1 232 ? 15.444 2.615 0.259 1.00 95.00 232 LEU A O 1
ATOM 1756 N N . THR A 1 233 ? 17.646 3.024 0.160 1.00 94.38 233 THR A N 1
ATOM 1757 C CA . THR A 1 233 ? 17.577 4.352 0.793 1.00 94.38 233 THR A CA 1
ATOM 1758 C C . THR A 1 233 ? 16.558 5.281 0.114 1.00 94.38 233 THR A C 1
ATOM 1760 O O . THR A 1 233 ? 15.608 5.703 0.781 1.00 94.38 233 THR A O 1
ATOM 1763 N N . PRO A 1 234 ? 16.674 5.587 -1.197 1.00 95.31 234 PRO A N 1
ATOM 1764 C CA . PRO A 1 234 ? 15.687 6.428 -1.873 1.00 95.31 234 PRO A CA 1
ATOM 1765 C C . PRO A 1 234 ? 14.317 5.749 -1.988 1.00 95.31 234 PRO A C 1
ATOM 1767 O O . PRO A 1 234 ? 13.295 6.431 -2.010 1.00 95.31 234 PRO A O 1
ATOM 1770 N N . SER A 1 235 ? 14.265 4.415 -2.029 1.00 95.94 235 SER A N 1
ATOM 1771 C CA . SER A 1 235 ? 12.994 3.685 -2.055 1.00 95.94 235 SER A CA 1
ATOM 1772 C C . SER A 1 235 ? 12.221 3.842 -0.747 1.00 95.94 235 SER A C 1
ATOM 1774 O O . SER A 1 235 ? 11.032 4.145 -0.778 1.00 95.94 235 SER A O 1
ATOM 1776 N N . PHE A 1 236 ? 12.877 3.695 0.405 1.00 95.06 236 PHE A N 1
ATOM 1777 C CA . PHE A 1 236 ? 12.246 3.871 1.710 1.00 95.06 236 PHE A CA 1
ATOM 1778 C C . PHE A 1 236 ? 11.767 5.304 1.934 1.00 95.06 236 PHE A C 1
ATOM 1780 O O . PHE A 1 236 ? 10.714 5.494 2.531 1.00 95.06 236 PHE A O 1
ATOM 1787 N N . GLN A 1 237 ? 12.480 6.309 1.418 1.00 92.19 237 GLN A N 1
ATOM 1788 C CA . GLN A 1 237 ? 12.014 7.700 1.459 1.00 92.19 237 GLN A CA 1
ATOM 1789 C C . GLN A 1 237 ? 10.675 7.888 0.729 1.00 92.19 237 GLN A C 1
ATOM 1791 O O . GLN A 1 237 ? 9.819 8.625 1.207 1.00 92.19 237 GLN A O 1
ATOM 1796 N N . MET A 1 238 ? 10.474 7.208 -0.404 1.00 91.19 238 MET A N 1
ATOM 1797 C CA . MET A 1 238 ? 9.222 7.278 -1.168 1.00 91.19 238 MET A CA 1
ATOM 1798 C C . MET A 1 238 ? 8.100 6.429 -0.555 1.00 91.19 238 MET A C 1
ATOM 1800 O O . MET A 1 238 ? 6.938 6.828 -0.583 1.00 91.19 238 MET A O 1
ATOM 1804 N N . MET A 1 239 ? 8.438 5.262 -0.004 1.00 93.38 239 MET A N 1
ATOM 1805 C CA . MET A 1 239 ? 7.465 4.318 0.555 1.00 93.38 239 MET A CA 1
ATOM 1806 C C . MET A 1 239 ? 7.022 4.659 1.981 1.00 93.38 239 MET A C 1
ATOM 1808 O O . MET A 1 239 ? 5.961 4.206 2.403 1.00 93.38 239 MET A O 1
ATOM 1812 N N . GLU A 1 240 ? 7.811 5.422 2.738 1.00 89.25 240 GLU A N 1
ATOM 1813 C CA . GLU A 1 240 ? 7.518 5.703 4.145 1.00 89.25 240 GLU A CA 1
ATOM 1814 C C . GLU A 1 240 ? 6.165 6.394 4.358 1.00 89.25 240 GLU A C 1
ATOM 1816 O O . GLU A 1 240 ? 5.403 5.872 5.169 1.00 89.25 240 GLU A O 1
ATOM 1821 N N . PRO A 1 241 ? 5.813 7.505 3.677 1.00 86.31 241 PRO A N 1
ATOM 1822 C CA . PRO A 1 241 ? 4.554 8.199 3.949 1.00 86.31 241 PRO A CA 1
ATOM 1823 C C . PRO A 1 241 ? 3.296 7.312 3.842 1.00 86.31 241 PRO A C 1
ATOM 1825 O O . PRO A 1 241 ? 2.527 7.288 4.805 1.00 86.31 241 PRO A O 1
ATOM 1828 N N . PRO A 1 242 ? 3.078 6.535 2.758 1.00 87.88 242 PRO A N 1
ATOM 1829 C CA . PRO A 1 242 ? 1.898 5.674 2.659 1.00 87.88 242 PRO A CA 1
ATOM 1830 C C . PRO A 1 242 ? 1.883 4.540 3.694 1.00 87.88 242 PRO A C 1
ATOM 1832 O O . PRO A 1 242 ? 0.833 4.261 4.264 1.00 87.88 242 PRO A O 1
ATOM 1835 N N . ILE A 1 243 ? 3.029 3.916 3.998 1.00 91.00 243 ILE A N 1
ATOM 1836 C CA . ILE A 1 243 ? 3.101 2.868 5.037 1.00 91.00 243 ILE A CA 1
ATOM 1837 C C . ILE A 1 243 ? 2.822 3.469 6.419 1.00 91.00 243 ILE A C 1
ATOM 1839 O O . ILE A 1 243 ? 2.061 2.913 7.208 1.00 91.00 243 ILE A O 1
ATOM 1843 N N . LYS A 1 244 ? 3.418 4.629 6.709 1.00 87.25 244 LYS A N 1
ATOM 1844 C CA . LYS A 1 244 ? 3.222 5.355 7.964 1.00 87.25 244 LYS A CA 1
ATOM 1845 C C . LYS A 1 244 ? 1.759 5.741 8.159 1.00 87.25 244 LYS A C 1
ATOM 1847 O O . LYS A 1 244 ? 1.289 5.645 9.284 1.00 87.25 244 LYS A O 1
ATOM 1852 N N . SER A 1 245 ? 1.054 6.127 7.095 1.00 84.44 245 SER A N 1
ATOM 1853 C CA . SER A 1 245 ? -0.380 6.434 7.149 1.00 84.44 245 SER A CA 1
ATOM 1854 C C . SER A 1 245 ? -1.196 5.259 7.693 1.00 84.44 245 SER A C 1
ATOM 1856 O O . SER A 1 245 ? -1.973 5.449 8.621 1.00 84.44 245 SER A O 1
ATOM 1858 N N . VAL A 1 246 ? -0.963 4.045 7.183 1.00 89.44 246 VAL A N 1
ATOM 1859 C CA . VAL A 1 246 ? -1.643 2.825 7.660 1.00 89.44 246 VAL A CA 1
ATOM 1860 C C . VAL A 1 246 ? -1.309 2.554 9.130 1.00 89.44 246 VAL A C 1
ATOM 1862 O O . VAL A 1 246 ? -2.191 2.356 9.955 1.00 89.44 246 VAL A O 1
ATOM 1865 N N . LEU A 1 247 ? -0.029 2.631 9.506 1.00 89.31 247 LEU A N 1
ATOM 1866 C CA . LEU A 1 247 ? 0.381 2.384 10.895 1.00 89.31 247 LEU A CA 1
ATOM 1867 C C . LEU A 1 247 ? -0.111 3.458 11.881 1.00 89.31 247 LEU A C 1
ATOM 1869 O O . LEU A 1 247 ? -0.167 3.196 13.079 1.00 89.31 247 LEU A O 1
ATOM 1873 N N . VAL A 1 248 ? -0.407 4.678 11.424 1.00 83.00 248 VAL A N 1
ATOM 1874 C CA . VAL A 1 248 ? -1.055 5.726 12.237 1.00 83.00 248 VAL A CA 1
ATOM 1875 C C . VAL A 1 248 ? -2.525 5.401 12.478 1.00 83.00 248 VAL A C 1
ATOM 1877 O O . VAL A 1 248 ? -3.021 5.633 13.576 1.00 83.00 248 VAL A O 1
ATOM 1880 N N . GLN A 1 249 ? -3.205 4.820 11.492 1.00 81.56 249 GLN A N 1
ATOM 1881 C CA . GLN A 1 249 ? -4.584 4.366 11.654 1.00 81.56 249 GLN A CA 1
ATOM 1882 C C . GLN A 1 249 ? -4.678 3.226 12.672 1.00 81.56 249 GLN A C 1
ATOM 1884 O O . GLN A 1 249 ? -5.484 3.308 13.596 1.00 81.56 249 GLN A O 1
ATOM 1889 N N . TRP A 1 250 ? -3.775 2.244 12.587 1.00 90.44 250 TRP A N 1
ATOM 1890 C CA . TRP A 1 250 ? -3.722 1.128 13.539 1.00 90.44 250 TRP A CA 1
ATOM 1891 C C . TRP A 1 250 ? -3.482 1.595 14.971 1.00 90.44 250 TRP A C 1
ATOM 1893 O O . TRP A 1 250 ? -4.191 1.182 15.874 1.00 90.44 250 TRP A O 1
ATOM 1903 N N . ASP A 1 251 ? -2.516 2.489 15.171 1.00 86.00 251 ASP A N 1
ATOM 1904 C CA . ASP A 1 251 ? -2.246 3.139 16.460 1.00 86.00 251 ASP A CA 1
ATOM 1905 C C . ASP A 1 251 ? -3.498 3.833 17.001 1.00 86.00 251 ASP A C 1
ATOM 1907 O O . ASP A 1 251 ? -3.920 3.569 18.120 1.00 86.00 251 ASP A O 1
ATOM 1911 N N . GLY A 1 252 ? -4.183 4.607 16.155 1.00 81.31 252 GLY A N 1
ATOM 1912 C CA . GLY A 1 252 ? -5.447 5.225 16.522 1.00 81.31 252 GLY A CA 1
ATOM 1913 C C . GLY A 1 252 ? -6.529 4.215 16.919 1.00 81.31 252 GLY A C 1
ATOM 1914 O O . GLY A 1 252 ? -7.256 4.483 17.870 1.00 81.31 252 GLY A O 1
ATOM 1915 N N . ALA A 1 253 ? -6.707 3.119 16.174 1.00 85.31 253 ALA A N 1
ATOM 1916 C CA . ALA A 1 253 ? -7.672 2.054 16.489 1.00 85.31 253 ALA A CA 1
ATOM 1917 C C . ALA A 1 253 ? -7.335 1.361 17.810 1.00 85.31 253 ALA A C 1
ATOM 1919 O O . ALA A 1 253 ? -8.184 1.276 18.692 1.00 85.31 253 ALA A O 1
ATOM 1920 N N . LEU A 1 254 ? -6.076 0.967 17.987 1.00 90.12 254 LEU A N 1
ATOM 1921 C CA . LEU A 1 254 ? -5.584 0.343 19.210 1.00 90.12 254 LEU A CA 1
ATOM 1922 C C . LEU A 1 254 ? -5.778 1.248 20.433 1.00 90.12 254 LEU A C 1
ATOM 1924 O O . LEU A 1 254 ? -6.250 0.763 21.456 1.00 90.12 254 LEU A O 1
ATOM 1928 N N . SER A 1 255 ? -5.488 2.550 20.329 1.00 85.25 255 SER A N 1
ATOM 1929 C CA . SER A 1 255 ? -5.714 3.495 21.432 1.00 85.25 255 SER A CA 1
ATOM 1930 C C . SER A 1 255 ? -7.189 3.625 21.810 1.00 85.25 255 SER A C 1
ATOM 1932 O O . SER A 1 255 ? -7.500 3.613 22.994 1.00 85.25 255 SER A O 1
ATOM 1934 N N . ARG A 1 256 ? -8.106 3.712 20.833 1.00 82.94 256 ARG A N 1
ATOM 1935 C CA . ARG A 1 256 ? -9.550 3.807 21.128 1.00 82.94 256 ARG A CA 1
ATOM 1936 C C . ARG A 1 256 ? -10.099 2.520 21.733 1.00 82.94 256 ARG A C 1
ATOM 1938 O O . ARG A 1 256 ? -10.871 2.587 22.678 1.00 82.94 256 ARG A O 1
ATOM 1945 N N . ILE A 1 257 ? -9.660 1.359 21.243 1.00 88.12 257 ILE A N 1
ATOM 1946 C CA . ILE A 1 257 ? -10.020 0.070 21.849 1.00 88.12 257 ILE A CA 1
ATOM 1947 C C . ILE A 1 257 ? -9.498 0.009 23.290 1.00 88.12 257 ILE A C 1
ATOM 1949 O O . ILE A 1 257 ? -10.232 -0.394 24.185 1.00 88.12 257 ILE A O 1
ATOM 1953 N N . GLN A 1 258 ? -8.258 0.439 23.531 1.00 89.12 258 GLN A N 1
ATOM 1954 C CA . GLN A 1 258 ? -7.678 0.475 24.873 1.00 89.12 258 GLN A CA 1
ATOM 1955 C C . GLN A 1 258 ? -8.460 1.392 25.823 1.00 89.12 258 GLN A C 1
ATOM 1957 O O . GLN A 1 258 ? -8.698 1.011 26.966 1.00 89.12 258 GLN A O 1
ATOM 1962 N N . GLU A 1 259 ? -8.871 2.571 25.356 1.00 83.62 259 GLU A N 1
ATOM 1963 C CA . GLU A 1 259 ? -9.706 3.506 26.117 1.00 83.62 259 GLU A CA 1
ATOM 1964 C C . GLU A 1 259 ? -11.069 2.887 26.447 1.00 83.62 259 GLU A C 1
ATOM 1966 O O . GLU A 1 259 ? -11.437 2.826 27.613 1.00 83.62 259 GLU A O 1
ATOM 1971 N N . SER A 1 260 ? -11.754 2.284 25.468 1.00 87.75 260 SER A N 1
ATOM 1972 C CA . SER A 1 260 ? -13.032 1.603 25.716 1.00 87.75 260 SER A CA 1
ATOM 1973 C C . SER A 1 260 ? -12.910 0.439 26.702 1.00 87.75 260 SER A C 1
ATOM 1975 O O . SER A 1 260 ? -13.757 0.289 27.575 1.00 87.75 260 SER A O 1
ATOM 1977 N N . VAL A 1 261 ? -11.854 -0.377 26.604 1.00 92.69 261 VAL A N 1
ATOM 1978 C CA . VAL A 1 261 ? -11.604 -1.470 27.561 1.00 92.69 261 VAL A CA 1
ATOM 1979 C C . VAL A 1 261 ? -11.381 -0.922 28.970 1.00 92.69 261 VAL A C 1
ATOM 1981 O O . VAL A 1 261 ? -11.870 -1.504 29.938 1.00 92.69 261 VAL A O 1
ATOM 1984 N N . LYS A 1 262 ? -10.669 0.202 29.097 1.00 89.31 262 LYS A N 1
ATOM 1985 C CA . LYS A 1 262 ? -10.467 0.876 30.378 1.00 89.31 262 LYS A CA 1
ATOM 1986 C C . LYS A 1 262 ? -11.797 1.370 30.958 1.00 89.31 262 LYS A C 1
ATOM 1988 O O . LYS A 1 262 ? -12.091 1.037 32.103 1.00 89.31 262 LYS A O 1
ATOM 1993 N N . ASP A 1 263 ? -12.602 2.077 30.169 1.00 85.38 263 ASP A N 1
ATOM 1994 C CA . ASP A 1 263 ? -13.897 2.618 30.603 1.00 85.38 263 ASP A CA 1
ATOM 1995 C C . ASP A 1 263 ? -14.854 1.502 31.054 1.00 85.38 263 ASP A C 1
ATOM 1997 O O . ASP A 1 263 ? -15.488 1.606 32.104 1.00 85.38 263 ASP A O 1
ATOM 2001 N N . ILE A 1 264 ? -14.913 0.394 30.304 1.00 93.69 264 ILE A N 1
ATOM 2002 C CA . ILE A 1 264 ? -15.712 -0.786 30.668 1.00 93.69 264 ILE A CA 1
ATOM 2003 C C . ILE A 1 264 ? -15.219 -1.385 31.988 1.00 93.69 264 ILE A C 1
ATOM 2005 O O . ILE A 1 264 ? -16.028 -1.711 32.854 1.00 93.69 264 ILE A O 1
ATOM 2009 N N . ASN A 1 265 ? -13.902 -1.530 32.161 1.00 93.19 265 ASN A N 1
ATOM 2010 C CA . ASN A 1 265 ? -13.338 -2.093 33.383 1.00 93.19 265 ASN A CA 1
ATOM 2011 C C . ASN A 1 265 ? -13.619 -1.215 34.608 1.00 93.19 265 ASN A C 1
ATOM 2013 O O . ASN A 1 265 ? -13.969 -1.761 35.653 1.00 93.19 265 ASN A O 1
ATOM 2017 N N . GLU A 1 266 ? -13.480 0.108 34.504 1.00 90.88 266 GLU A N 1
ATOM 2018 C CA . GLU A 1 266 ? -13.780 1.055 35.591 1.00 90.88 266 GLU A CA 1
ATOM 2019 C C . GLU A 1 266 ? -15.283 1.078 35.923 1.00 90.88 266 GLU A C 1
ATOM 2021 O O . GLU A 1 266 ? -15.672 1.081 37.096 1.00 90.88 266 GLU A O 1
ATOM 2026 N N . ALA A 1 267 ? -16.142 1.009 34.902 1.00 93.31 267 ALA A N 1
ATOM 2027 C CA . ALA A 1 267 ? -17.584 0.901 35.090 1.00 93.31 267 ALA A CA 1
ATOM 2028 C C . ALA A 1 267 ? -17.978 -0.421 35.768 1.00 93.31 267 ALA A C 1
ATOM 2030 O O . ALA A 1 267 ? -18.758 -0.411 36.717 1.00 93.31 267 ALA A O 1
ATOM 2031 N N . ALA A 1 268 ? -17.401 -1.548 35.340 1.00 95.00 268 ALA A N 1
ATOM 2032 C CA . ALA A 1 268 ? -17.614 -2.856 35.960 1.00 95.00 268 ALA A CA 1
ATOM 2033 C C . ALA A 1 268 ? -17.195 -2.873 37.443 1.00 95.00 268 ALA A C 1
ATOM 2035 O O . ALA A 1 268 ? -17.894 -3.456 38.268 1.00 95.00 268 ALA A O 1
ATOM 2036 N N . ASP A 1 269 ? -16.093 -2.197 37.789 1.00 93.75 269 ASP A N 1
ATOM 2037 C CA . ASP A 1 269 ? -15.645 -2.005 39.178 1.00 93.75 269 ASP A CA 1
ATOM 2038 C C . ASP A 1 269 ? -16.666 -1.237 40.015 1.00 93.75 269 ASP A C 1
ATOM 2040 O O . ASP A 1 269 ? -16.973 -1.596 41.153 1.00 93.75 269 ASP A O 1
ATOM 2044 N N . SER A 1 270 ? -17.206 -0.170 39.430 1.00 93.38 270 SER A N 1
ATOM 2045 C CA . SER A 1 270 ? -18.195 0.674 40.092 1.00 93.38 270 SER A CA 1
ATOM 2046 C C . SER A 1 270 ? -19.479 -0.117 40.341 1.00 93.38 270 SER A C 1
ATOM 2048 O O . SER A 1 270 ? -19.999 -0.098 41.448 1.00 93.38 270 SER A O 1
ATOM 2050 N N . LEU A 1 271 ? -19.943 -0.896 39.359 1.00 93.31 271 LEU A N 1
ATOM 2051 C CA . LEU A 1 271 ? -21.111 -1.767 39.518 1.00 93.31 271 LEU A CA 1
ATOM 2052 C C . LEU A 1 271 ? -20.902 -2.815 40.619 1.00 93.31 271 LEU A C 1
ATOM 2054 O O . LEU A 1 271 ? -21.766 -2.976 41.475 1.00 93.31 271 LEU A O 1
ATOM 2058 N N . ALA A 1 272 ? -19.745 -3.483 40.634 1.00 93.31 272 ALA A N 1
ATOM 2059 C CA . ALA A 1 272 ? -19.429 -4.482 41.653 1.00 93.31 272 ALA A CA 1
ATOM 2060 C C . ALA A 1 272 ? -19.338 -3.874 43.062 1.00 93.31 272 ALA A C 1
ATOM 2062 O O . ALA A 1 272 ? -19.864 -4.444 44.013 1.00 93.31 272 ALA A O 1
ATOM 2063 N N . SER A 1 273 ? -18.693 -2.713 43.205 1.00 92.88 273 SER A N 1
ATOM 2064 C CA . SER A 1 273 ? -18.536 -2.047 44.507 1.00 92.88 273 SER A CA 1
ATOM 2065 C C . SER A 1 273 ? -19.828 -1.412 45.029 1.00 92.88 273 SER A C 1
ATOM 2067 O O . SER A 1 273 ? -20.025 -1.346 46.242 1.00 92.88 273 SER A O 1
ATOM 2069 N N . ASN A 1 274 ? -20.723 -0.985 44.136 1.00 92.12 274 ASN A N 1
ATOM 2070 C CA . ASN A 1 274 ? -22.009 -0.396 44.504 1.00 92.12 274 ASN A CA 1
ATOM 2071 C C . ASN A 1 274 ? -23.067 -1.445 44.875 1.00 92.12 274 ASN A C 1
ATOM 2073 O O . ASN A 1 274 ? -24.004 -1.112 45.600 1.00 92.12 274 ASN A O 1
ATOM 2077 N N . TYR A 1 275 ? -22.933 -2.688 44.399 1.00 93.06 275 TYR A N 1
ATOM 2078 C CA . TYR A 1 275 ? -23.980 -3.709 44.491 1.00 93.06 275 TYR A CA 1
ATOM 2079 C C . TYR A 1 275 ? -24.461 -3.976 45.925 1.00 93.06 275 TYR A C 1
ATOM 2081 O O . TYR A 1 275 ? -25.658 -3.873 46.190 1.00 93.06 275 TYR A O 1
ATOM 2089 N N . ASP A 1 276 ? -23.549 -4.265 46.859 1.00 91.19 276 ASP A N 1
ATOM 2090 C CA . ASP A 1 276 ? -23.919 -4.620 48.238 1.00 91.19 276 ASP A CA 1
ATOM 2091 C C . ASP A 1 276 ? -24.641 -3.464 48.954 1.00 91.19 276 ASP A C 1
ATOM 2093 O O . ASP A 1 276 ? -25.654 -3.677 49.623 1.00 91.19 276 ASP A O 1
ATOM 2097 N N . THR A 1 277 ? -24.154 -2.231 48.771 1.00 91.06 277 THR A N 1
ATOM 2098 C CA . THR A 1 277 ? -24.758 -1.014 49.339 1.00 91.06 277 THR A CA 1
ATOM 2099 C C . THR A 1 277 ? -26.149 -0.777 48.762 1.00 91.06 277 THR A C 1
ATOM 2101 O O . THR A 1 277 ? -27.111 -0.617 49.509 1.00 91.06 277 THR A O 1
ATOM 2104 N N . MET A 1 278 ? -26.275 -0.819 47.434 1.00 91.94 278 MET A N 1
ATOM 2105 C CA . MET A 1 278 ? -27.558 -0.657 46.757 1.00 91.94 278 MET A CA 1
ATOM 2106 C C . MET A 1 278 ? -28.575 -1.698 47.199 1.00 91.94 278 MET A C 1
ATOM 2108 O O . MET A 1 278 ? -29.734 -1.364 47.432 1.00 91.94 278 MET A O 1
ATOM 2112 N N . ARG A 1 279 ? -28.154 -2.961 47.308 1.00 94.38 279 ARG A N 1
ATOM 2113 C CA . ARG A 1 279 ? -29.048 -4.042 47.703 1.00 94.38 279 ARG A CA 1
ATOM 2114 C C . ARG A 1 279 ? -29.570 -3.832 49.118 1.00 94.38 279 ARG A C 1
ATOM 2116 O O . ARG A 1 279 ? -30.772 -3.937 49.332 1.00 94.38 279 ARG A O 1
ATOM 2123 N N . ALA A 1 280 ? -28.691 -3.465 50.049 1.00 93.62 280 ALA A N 1
ATOM 2124 C CA . ALA A 1 280 ? -29.073 -3.183 51.426 1.00 93.62 280 ALA A CA 1
ATOM 2125 C C . ALA A 1 280 ? -30.044 -1.991 51.543 1.00 93.62 280 ALA A C 1
ATOM 2127 O O . ALA A 1 280 ? -31.041 -2.084 52.260 1.00 93.62 280 ALA A O 1
ATOM 2128 N N . GLU A 1 281 ? -29.786 -0.884 50.837 1.00 94.69 281 GLU A N 1
ATOM 2129 C CA . GLU A 1 281 ? -30.649 0.308 50.874 1.00 94.69 281 GLU A CA 1
ATOM 2130 C C . GLU A 1 281 ? -32.003 0.080 50.183 1.00 94.69 281 GLU A C 1
ATOM 2132 O O . GLU A 1 281 ? -33.045 0.507 50.693 1.00 94.69 281 GLU A O 1
ATOM 2137 N N . PHE A 1 282 ? -32.014 -0.656 49.069 1.00 95.56 282 PHE A N 1
ATOM 2138 C CA . PHE A 1 282 ? -33.245 -1.053 48.391 1.00 95.56 282 PHE A CA 1
ATOM 2139 C C . PHE A 1 282 ? -34.098 -1.983 49.261 1.00 95.56 282 PHE A C 1
ATOM 2141 O O . PHE A 1 282 ? -35.290 -1.729 49.433 1.00 95.56 282 PHE A O 1
ATOM 2148 N N . ASP A 1 283 ? -33.497 -3.019 49.856 1.00 94.38 283 ASP A N 1
ATOM 2149 C CA . ASP A 1 283 ? -34.208 -3.959 50.727 1.00 94.38 283 ASP A CA 1
ATOM 2150 C C . ASP A 1 283 ? -34.765 -3.248 51.974 1.00 94.38 283 ASP A C 1
ATOM 2152 O O . ASP A 1 283 ? -35.894 -3.523 52.383 1.00 94.38 283 ASP A O 1
ATOM 2156 N N . SER A 1 284 ? -34.035 -2.270 52.528 1.00 94.50 284 SER A N 1
ATOM 2157 C CA . SER A 1 284 ? -34.524 -1.433 53.632 1.00 94.50 284 SER A CA 1
ATOM 2158 C C . SER A 1 284 ? -35.724 -0.568 53.229 1.00 94.50 284 SER A C 1
ATOM 2160 O O . SER A 1 284 ? -36.711 -0.520 53.963 1.00 94.50 284 SER A O 1
ATOM 2162 N N . SER A 1 285 ? -35.675 0.079 52.061 1.00 93.44 285 SER A N 1
ATOM 2163 C CA . SER A 1 285 ? -36.784 0.907 51.556 1.00 93.44 285 SER A CA 1
ATOM 2164 C C . SER A 1 285 ? -38.016 0.048 51.255 1.00 93.44 285 SER A C 1
ATOM 2166 O O . SER A 1 285 ? -39.134 0.368 51.657 1.00 93.44 285 SER A O 1
ATOM 2168 N N . LYS A 1 286 ? -37.809 -1.121 50.634 1.00 93.50 286 LYS A N 1
ATOM 2169 C CA . LYS A 1 286 ? -38.853 -2.125 50.398 1.00 93.50 286 LYS A CA 1
ATOM 2170 C C . LYS A 1 286 ? -39.493 -2.601 51.702 1.00 93.50 286 LYS A C 1
ATOM 2172 O O . LYS A 1 286 ? -40.717 -2.709 51.763 1.00 93.50 286 LYS A O 1
ATOM 2177 N N . GLN A 1 287 ? -38.694 -2.857 52.739 1.00 93.75 287 GLN A N 1
ATOM 2178 C CA . GLN A 1 287 ? -39.200 -3.255 54.050 1.00 93.75 287 GLN A CA 1
ATOM 2179 C C . GLN A 1 287 ? -40.101 -2.171 54.653 1.00 93.75 287 GLN A C 1
ATOM 2181 O O . GLN A 1 287 ? -41.218 -2.475 55.065 1.00 93.75 287 GLN A O 1
ATOM 2186 N N . LYS A 1 288 ? -39.679 -0.902 54.640 1.00 92.88 288 LYS A N 1
ATOM 2187 C CA . LYS A 1 288 ? -40.509 0.208 55.136 1.00 92.88 288 LYS A CA 1
ATOM 2188 C C . LYS A 1 288 ? -41.820 0.342 54.363 1.00 92.88 288 LYS A C 1
ATOM 2190 O O . LYS A 1 288 ? -42.884 0.456 54.966 1.00 92.88 288 LYS A O 1
ATOM 2195 N N . ILE A 1 289 ? -41.768 0.288 53.031 1.00 90.44 289 ILE A N 1
ATOM 2196 C CA . ILE A 1 289 ? -42.959 0.410 52.179 1.00 90.44 289 ILE A CA 1
ATOM 2197 C C . ILE A 1 289 ? -43.942 -0.745 52.436 1.00 90.44 289 ILE A C 1
ATOM 2199 O O . ILE A 1 289 ? -45.147 -0.517 52.587 1.00 90.44 289 ILE A O 1
ATOM 2203 N N . CYS A 1 290 ? -43.451 -1.985 52.491 1.00 90.56 290 CYS A N 1
ATOM 2204 C CA . CYS A 1 290 ? -44.315 -3.158 52.593 1.00 90.56 290 CYS A CA 1
ATOM 2205 C C . CYS A 1 290 ? -44.740 -3.493 54.028 1.00 90.56 290 CYS A C 1
ATOM 2207 O O . CYS A 1 290 ? -45.904 -3.819 54.231 1.00 90.56 290 CYS A O 1
ATOM 2209 N N . GLU A 1 291 ? -43.839 -3.433 55.011 1.00 90.62 291 GLU A N 1
ATOM 2210 C CA . GLU A 1 291 ? -44.100 -3.889 56.386 1.00 90.62 291 GLU A CA 1
ATOM 2211 C C . GLU A 1 291 ? -44.540 -2.749 57.313 1.00 90.62 291 GLU A C 1
ATOM 2213 O O . GLU A 1 291 ? -45.477 -2.916 58.094 1.00 90.62 291 GLU A O 1
ATOM 2218 N N . GLU A 1 292 ? -43.891 -1.581 57.235 1.00 88.56 292 GLU A N 1
ATOM 2219 C CA . GLU A 1 292 ? -44.199 -0.455 58.130 1.00 88.56 292 GLU A CA 1
ATOM 2220 C C . GLU A 1 292 ? -45.403 0.353 57.627 1.00 88.56 292 GLU A C 1
ATOM 2222 O O . GLU A 1 292 ? -46.328 0.641 58.389 1.00 88.56 292 GLU A O 1
ATOM 2227 N N . LEU A 1 293 ? -45.425 0.682 56.331 1.00 86.38 293 LEU A N 1
ATOM 2228 C CA . LEU A 1 293 ? -46.497 1.465 55.706 1.00 86.38 293 LEU A CA 1
ATOM 2229 C C . LEU A 1 293 ? -47.669 0.604 55.201 1.00 86.38 293 LEU A C 1
ATOM 2231 O O . LEU A 1 293 ? -48.746 1.146 54.934 1.00 86.38 293 LEU A O 1
ATOM 2235 N N . ASN A 1 294 ? -47.494 -0.721 55.089 1.00 86.50 294 ASN A N 1
ATOM 2236 C CA . ASN A 1 294 ? -48.482 -1.658 54.530 1.00 86.50 294 ASN A CA 1
ATOM 2237 C C . ASN A 1 294 ? -49.020 -1.199 53.158 1.00 86.50 294 ASN A C 1
ATOM 2239 O O . ASN A 1 294 ? -50.229 -1.111 52.943 1.00 86.50 294 ASN A O 1
ATOM 2243 N N . ARG A 1 295 ? -48.122 -0.827 52.231 1.00 84.12 295 ARG A N 1
ATOM 2244 C CA . ARG A 1 295 ? -48.474 -0.275 50.903 1.00 84.12 295 ARG A CA 1
ATOM 2245 C C . ARG A 1 295 ? -48.229 -1.230 49.727 1.00 84.12 295 ARG A C 1
ATOM 2247 O O . ARG A 1 295 ? -48.380 -0.828 48.579 1.00 84.12 295 ARG A O 1
ATOM 2254 N N . CYS A 1 296 ? -47.894 -2.494 49.984 1.00 86.44 296 CYS A N 1
ATOM 2255 C CA . CYS A 1 296 ? -47.592 -3.484 48.938 1.00 86.44 296 CYS A CA 1
ATOM 2256 C C . CYS A 1 296 ? -48.780 -4.376 48.523 1.00 86.44 296 CYS A C 1
ATOM 2258 O O . CYS A 1 296 ? -48.587 -5.304 47.743 1.00 86.44 296 CYS A O 1
ATOM 2260 N N . ASP A 1 297 ? -50.000 -4.092 48.992 1.00 82.25 297 ASP A N 1
ATOM 2261 C CA . ASP A 1 297 ? -51.209 -4.860 48.636 1.00 82.25 297 ASP A CA 1
ATOM 2262 C C . ASP A 1 297 ? -51.783 -4.497 47.247 1.00 82.25 297 ASP A C 1
ATOM 2264 O O . ASP A 1 297 ? -52.629 -5.215 46.707 1.00 82.25 297 ASP A O 1
ATOM 2268 N N . GLY A 1 298 ? -51.334 -3.376 46.669 1.00 78.06 298 GLY A N 1
ATOM 2269 C CA . GLY A 1 298 ? -51.719 -2.890 45.341 1.00 78.06 298 GLY A CA 1
ATOM 2270 C C . GLY A 1 298 ? -50.949 -3.533 44.177 1.00 78.06 298 GLY A C 1
ATOM 2271 O O . GLY A 1 298 ? -50.104 -4.401 44.367 1.00 78.06 298 GLY A O 1
ATOM 2272 N N . GLN A 1 299 ? -51.217 -3.099 42.945 1.00 79.94 299 GLN A N 1
ATOM 2273 C CA . GLN A 1 299 ? -50.509 -3.533 41.734 1.00 79.94 299 GLN A CA 1
ATOM 2274 C C . GLN A 1 299 ? -49.351 -2.609 41.334 1.00 79.94 299 GLN A C 1
ATOM 2276 O O . GLN A 1 299 ? -48.396 -3.084 40.722 1.00 79.94 299 GLN A O 1
ATOM 2281 N N . GLY A 1 300 ? -49.409 -1.312 41.646 1.00 83.00 300 GLY A N 1
ATOM 2282 C CA . GLY A 1 300 ? -48.403 -0.325 41.243 1.00 83.00 300 GLY A CA 1
ATOM 2283 C C . GLY A 1 300 ? -47.101 -0.442 42.031 1.00 83.00 300 GLY A C 1
ATOM 2284 O O . GLY A 1 300 ? -46.036 -0.590 41.428 1.00 83.00 300 GLY A O 1
ATOM 2285 N N . VAL A 1 301 ? -47.183 -0.445 43.369 1.00 86.81 301 VAL A N 1
ATOM 2286 C CA . VAL A 1 301 ? -45.999 -0.515 44.251 1.00 86.81 301 VAL A CA 1
ATOM 2287 C C . VAL A 1 301 ? -45.187 -1.798 44.015 1.00 86.81 301 VAL A C 1
ATOM 2289 O O . VAL A 1 301 ? -43.994 -1.678 43.732 1.00 86.81 301 VAL A O 1
ATOM 2292 N N . PRO A 1 302 ? -45.766 -3.019 44.044 1.00 87.50 302 PRO A N 1
ATOM 2293 C CA . PRO A 1 302 ? -44.989 -4.232 43.790 1.00 87.50 302 PRO A CA 1
ATOM 2294 C C . PRO A 1 302 ? -44.378 -4.256 42.392 1.00 87.50 302 PRO A C 1
ATOM 2296 O O . PRO A 1 302 ? -43.223 -4.634 42.244 1.00 87.50 302 PRO A O 1
ATOM 2299 N N . LYS A 1 303 ? -45.104 -3.772 41.375 1.00 86.69 303 LYS A N 1
ATOM 2300 C CA . LYS A 1 303 ? -44.588 -3.695 40.006 1.00 86.69 303 LYS A CA 1
ATOM 2301 C C . LYS A 1 303 ? -43.367 -2.780 39.905 1.00 86.69 303 LYS A C 1
ATOM 2303 O O . LYS A 1 303 ? -42.404 -3.148 39.240 1.00 86.69 303 LYS A O 1
ATOM 2308 N N . PHE A 1 304 ? -43.392 -1.614 40.551 1.00 89.06 304 PHE A N 1
ATOM 2309 C CA . PHE A 1 304 ? -42.236 -0.718 40.597 1.00 89.06 304 PHE A CA 1
ATOM 2310 C C . PHE A 1 304 ? -41.047 -1.370 41.314 1.00 89.06 304 PHE A C 1
ATOM 2312 O O . PHE A 1 304 ? -39.939 -1.387 40.783 1.00 89.06 304 PHE A O 1
ATOM 2319 N N . LEU A 1 305 ? -41.280 -1.963 42.489 1.00 91.69 305 LEU A N 1
ATOM 2320 C CA . LEU A 1 305 ? -40.234 -2.645 43.255 1.00 91.69 305 LEU A CA 1
ATOM 2321 C C . LEU A 1 305 ? -39.630 -3.825 42.479 1.00 91.69 305 LEU A C 1
ATOM 2323 O O . LEU A 1 305 ? -38.417 -4.020 42.513 1.00 91.69 305 LEU A O 1
ATOM 2327 N N . ASP A 1 306 ? -40.444 -4.584 41.747 1.00 90.38 306 ASP A N 1
ATOM 2328 C CA . ASP A 1 306 ? -39.976 -5.678 40.895 1.00 90.38 306 ASP A CA 1
ATOM 2329 C C . ASP A 1 306 ? -39.123 -5.160 39.728 1.00 90.38 306 ASP A C 1
ATOM 2331 O O . ASP A 1 306 ? -38.076 -5.741 39.443 1.00 90.38 306 ASP A O 1
ATOM 2335 N N . GLN A 1 307 ? -39.507 -4.039 39.103 1.00 88.88 307 GLN A N 1
ATOM 2336 C CA . GLN A 1 307 ? -38.712 -3.387 38.053 1.00 88.88 307 GLN A CA 1
ATOM 2337 C C . GLN A 1 307 ? -37.356 -2.897 38.579 1.00 88.88 307 GLN A C 1
ATOM 2339 O O . GLN A 1 307 ? -36.330 -3.113 37.934 1.00 88.88 307 GLN A O 1
ATOM 2344 N N . VAL A 1 308 ? -37.329 -2.274 39.761 1.00 91.19 308 VAL A N 1
ATOM 2345 C CA . VAL A 1 308 ? -36.082 -1.845 40.416 1.00 91.19 308 VAL A CA 1
ATOM 2346 C C . VAL A 1 308 ? -35.197 -3.055 40.721 1.00 91.19 308 VAL A C 1
ATOM 2348 O O . VAL A 1 308 ? -33.999 -3.042 40.434 1.00 91.19 308 VAL A O 1
ATOM 2351 N N . ASN A 1 309 ? -35.785 -4.123 41.264 1.00 92.31 309 ASN A N 1
ATOM 2352 C CA . ASN A 1 309 ? -35.071 -5.354 41.572 1.00 92.31 309 ASN A CA 1
ATOM 2353 C C . ASN A 1 309 ? -34.462 -5.992 40.313 1.00 92.31 309 ASN A C 1
ATOM 2355 O O . ASN A 1 309 ? -33.288 -6.353 40.323 1.00 92.31 309 ASN A O 1
ATOM 2359 N N . GLU A 1 310 ? -35.225 -6.090 39.222 1.00 90.31 310 GLU A N 1
ATOM 2360 C CA . GLU A 1 310 ? -34.740 -6.608 37.937 1.00 90.31 310 GLU A CA 1
ATOM 2361 C C . GLU A 1 310 ? -33.541 -5.801 37.423 1.00 90.31 310 GLU A C 1
ATOM 2363 O O . GLU A 1 310 ? -32.529 -6.375 37.024 1.00 90.31 310 GLU A O 1
ATOM 2368 N N . VAL A 1 311 ? -33.612 -4.472 37.498 1.00 89.44 311 VAL A N 1
ATOM 2369 C CA . VAL A 1 311 ? -32.526 -3.577 37.083 1.00 89.44 311 VAL A CA 1
ATOM 2370 C C . VAL A 1 311 ? -31.248 -3.786 37.904 1.00 89.44 311 VAL A C 1
ATOM 2372 O O . VAL A 1 311 ? -30.160 -3.855 37.325 1.00 89.44 311 VAL A O 1
ATOM 2375 N N . ILE A 1 312 ? -31.363 -3.919 39.231 1.00 91.06 312 ILE A N 1
ATOM 2376 C CA . ILE A 1 312 ? -30.220 -4.187 40.121 1.00 91.06 312 ILE A CA 1
ATOM 2377 C C . ILE A 1 312 ? -29.570 -5.534 39.773 1.00 91.06 312 ILE A C 1
ATOM 2379 O O . ILE A 1 312 ? -28.346 -5.619 39.649 1.00 91.06 312 ILE A O 1
ATOM 2383 N N . GLU A 1 313 ? -30.375 -6.579 39.566 1.00 91.62 313 GLU A N 1
ATOM 2384 C CA . GLU A 1 313 ? -29.874 -7.913 39.217 1.00 91.62 313 GLU A CA 1
ATOM 2385 C C . GLU A 1 313 ? -29.198 -7.923 37.841 1.00 91.62 313 GLU A C 1
ATOM 2387 O O . GLU A 1 313 ? -28.094 -8.448 37.699 1.00 91.62 313 GLU A O 1
ATOM 2392 N N . VAL A 1 314 ? -29.797 -7.287 36.828 1.00 89.06 314 VAL A N 1
ATOM 2393 C CA . VAL A 1 314 ? -29.191 -7.179 35.492 1.00 89.06 314 VAL A CA 1
ATOM 2394 C C . VAL A 1 314 ? -27.858 -6.434 35.564 1.00 89.06 314 VAL A C 1
ATOM 2396 O O . VAL A 1 314 ? -26.875 -6.906 34.991 1.00 89.06 314 VAL A O 1
ATOM 2399 N N . ALA A 1 315 ? -27.773 -5.323 36.301 1.00 89.69 315 ALA A N 1
ATOM 2400 C CA . ALA A 1 315 ? -26.518 -4.592 36.477 1.00 89.69 315 ALA A CA 1
ATOM 2401 C C . ALA A 1 315 ? -25.422 -5.464 37.122 1.00 89.69 315 ALA A C 1
ATOM 2403 O O . ALA A 1 315 ? -24.264 -5.423 36.697 1.00 89.69 315 ALA A O 1
ATOM 2404 N N . ASN A 1 316 ? -25.790 -6.322 38.079 1.00 90.94 316 ASN A N 1
ATOM 2405 C CA . ASN A 1 316 ? -24.879 -7.281 38.706 1.00 90.94 316 ASN A CA 1
ATOM 2406 C C . ASN A 1 316 ? -24.369 -8.360 37.731 1.00 90.94 316 ASN A C 1
ATOM 2408 O O . ASN A 1 316 ? -23.285 -8.903 37.913 1.00 90.94 316 ASN A O 1
ATOM 2412 N N . THR A 1 317 ? -25.084 -8.654 36.644 1.00 92.50 317 THR A N 1
ATOM 2413 C CA . THR A 1 317 ? -24.587 -9.609 35.634 1.00 92.50 317 THR A CA 1
ATOM 2414 C C . THR A 1 317 ? -23.472 -9.053 34.742 1.00 92.50 317 THR A C 1
ATOM 2416 O O . THR A 1 317 ? -22.838 -9.819 34.018 1.00 92.50 317 THR A O 1
ATOM 2419 N N . LEU A 1 318 ? -23.199 -7.741 34.782 1.00 94.19 318 LEU A N 1
ATOM 2420 C CA . LEU A 1 318 ? -22.263 -7.085 33.859 1.00 94.19 318 LEU A CA 1
ATOM 2421 C C . LEU A 1 318 ? -20.818 -7.015 34.366 1.00 94.19 318 LEU A C 1
ATOM 2423 O O . LEU A 1 318 ? -19.895 -6.944 33.549 1.00 94.19 318 LEU A O 1
ATOM 2427 N N . TRP A 1 319 ? -20.586 -7.037 35.683 1.00 91.69 319 TRP A N 1
ATOM 2428 C CA . TRP A 1 319 ? -19.229 -6.948 36.240 1.00 91.69 319 TRP A CA 1
ATOM 2429 C C . TRP A 1 319 ? -18.303 -8.146 35.918 1.00 91.69 319 TRP A C 1
ATOM 2431 O O . TRP A 1 319 ? -17.096 -7.913 35.782 1.00 91.69 319 TRP A O 1
ATOM 2441 N N . PRO A 1 320 ? -18.784 -9.400 35.718 1.00 93.50 320 PRO A N 1
ATOM 2442 C CA . PRO A 1 320 ? -17.927 -10.540 35.367 1.00 93.50 320 PRO A CA 1
ATOM 2443 C C . PRO A 1 320 ? -17.145 -10.389 34.054 1.00 93.50 320 PRO A C 1
ATOM 2445 O O . PRO A 1 320 ? -16.182 -11.126 33.834 1.00 93.50 320 PRO A O 1
ATOM 2448 N N . VAL A 1 321 ? -1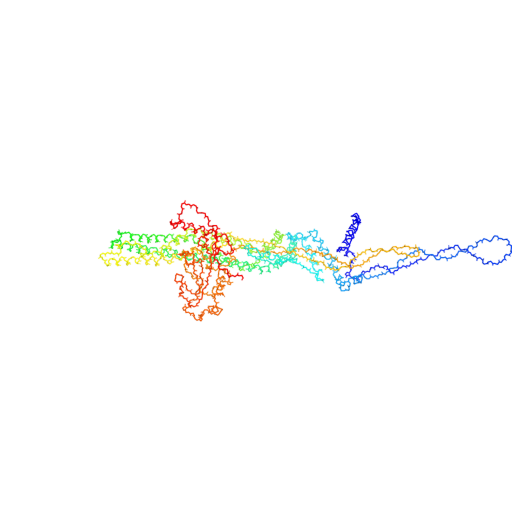7.491 -9.400 33.217 1.00 93.75 321 VAL A N 1
ATOM 2449 C CA . VAL A 1 321 ? -16.792 -9.053 31.965 1.00 93.75 321 VAL A CA 1
ATOM 2450 C C . VAL A 1 321 ? -15.282 -8.845 32.130 1.00 93.75 321 VAL A C 1
ATOM 2452 O O . VAL A 1 321 ? -14.519 -8.994 31.174 1.00 93.75 321 VAL A O 1
ATOM 2455 N N . ARG A 1 322 ? -14.831 -8.533 33.349 1.00 88.19 322 ARG A N 1
ATOM 2456 C CA . ARG A 1 322 ? -13.416 -8.332 33.674 1.00 88.19 322 ARG A CA 1
ATOM 2457 C C . ARG A 1 322 ? -12.539 -9.517 33.324 1.00 88.19 322 ARG A C 1
ATOM 2459 O O . ARG A 1 322 ? -11.502 -9.334 32.695 1.00 88.19 322 ARG A O 1
ATOM 2466 N N . GLY A 1 323 ? -12.977 -10.729 33.668 1.00 88.50 323 GLY A N 1
ATOM 2467 C CA . GLY A 1 323 ? -12.204 -11.940 33.387 1.00 88.50 323 GLY A CA 1
ATOM 2468 C C . GLY A 1 323 ? -11.874 -12.073 31.892 1.00 88.50 323 GLY A C 1
ATOM 2469 O O . GLY A 1 323 ? -10.699 -12.179 31.533 1.00 88.50 323 GLY A O 1
ATOM 2470 N N . PRO A 1 324 ? -12.882 -12.009 31.003 1.00 90.62 324 PRO A N 1
ATOM 2471 C CA . PRO A 1 324 ? -12.672 -11.978 29.556 1.00 90.62 324 PRO A CA 1
ATOM 2472 C C . PRO A 1 324 ? -11.837 -10.794 29.026 1.00 90.62 324 PRO A C 1
ATOM 2474 O O . PRO A 1 324 ? -11.151 -10.952 28.013 1.00 90.62 324 PRO A O 1
ATOM 2477 N N . LEU A 1 325 ? -11.865 -9.623 29.678 1.00 91.38 325 LEU A N 1
ATOM 2478 C CA . LEU A 1 325 ? -11.145 -8.418 29.236 1.00 91.38 325 LEU A CA 1
ATOM 2479 C C . LEU A 1 325 ? -9.679 -8.343 29.684 1.00 91.38 325 LEU A C 1
ATOM 2481 O O . LEU A 1 325 ? -8.875 -7.706 28.997 1.00 91.38 325 LEU A O 1
ATOM 2485 N N . ASP A 1 326 ? -9.298 -8.992 30.785 1.00 84.81 326 ASP A N 1
ATOM 2486 C CA . ASP A 1 326 ? -7.963 -8.853 31.383 1.00 84.81 326 ASP A CA 1
ATOM 2487 C C . ASP A 1 326 ? -6.826 -9.251 30.430 1.00 84.81 326 ASP A C 1
ATOM 2489 O O . ASP A 1 326 ? -5.816 -8.550 30.306 1.00 84.81 326 ASP A O 1
ATOM 2493 N N . ILE A 1 327 ? -6.966 -10.377 29.723 1.00 83.12 327 ILE A N 1
ATOM 2494 C CA . ILE A 1 327 ? -5.914 -10.869 28.821 1.00 83.12 327 ILE A CA 1
ATOM 2495 C C . ILE A 1 327 ? -5.743 -9.938 27.604 1.00 83.12 327 ILE A C 1
ATOM 2497 O O . ILE A 1 327 ? -4.613 -9.490 27.374 1.00 83.12 327 ILE A O 1
ATOM 2501 N N . PRO A 1 328 ? -6.801 -9.602 26.834 1.00 85.12 328 PRO A N 1
ATOM 2502 C CA . PRO A 1 328 ? -6.690 -8.646 25.731 1.00 85.12 328 PRO A CA 1
ATOM 2503 C C . PRO A 1 328 ? -6.198 -7.262 26.173 1.00 85.12 328 PRO A C 1
ATOM 2505 O O . PRO A 1 328 ? -5.368 -6.669 25.484 1.00 85.12 328 PRO A O 1
ATOM 2508 N N . SER A 1 329 ? -6.648 -6.772 27.335 1.00 84.00 329 SER A N 1
ATOM 2509 C CA . SER A 1 329 ? -6.231 -5.481 27.904 1.00 84.00 329 SER A CA 1
ATOM 2510 C C . SER A 1 329 ? -4.714 -5.402 28.092 1.00 84.00 329 SER A C 1
ATOM 2512 O O . SER A 1 329 ? -4.063 -4.466 27.622 1.00 84.00 329 SER A O 1
ATOM 2514 N N . ASN A 1 330 ? -4.118 -6.445 28.677 1.00 84.50 330 ASN A N 1
ATOM 2515 C CA . ASN A 1 330 ? -2.672 -6.514 28.883 1.00 84.50 330 ASN A CA 1
ATOM 2516 C C . ASN A 1 330 ? -1.883 -6.561 27.561 1.00 84.50 330 ASN A C 1
ATOM 2518 O O . ASN A 1 330 ? -0.790 -6.007 27.469 1.00 84.50 330 ASN A O 1
ATOM 2522 N N . ARG A 1 331 ? -2.431 -7.195 26.516 1.00 90.62 331 ARG A N 1
ATOM 2523 C CA . ARG A 1 331 ? -1.777 -7.300 25.199 1.00 90.62 331 ARG A CA 1
ATOM 2524 C C . ARG A 1 331 ? -1.926 -6.048 24.336 1.00 90.62 331 ARG A C 1
ATOM 2526 O O . ARG A 1 331 ? -1.050 -5.780 23.514 1.00 90.62 331 ARG A O 1
ATOM 2533 N N . LEU A 1 332 ? -2.990 -5.267 24.519 1.00 90.31 332 LEU A N 1
ATOM 2534 C CA . LEU A 1 332 ? -3.231 -4.025 23.774 1.00 90.31 332 LEU A CA 1
ATOM 2535 C C . LEU A 1 332 ? -2.069 -3.032 23.914 1.00 90.31 332 LEU A C 1
ATOM 2537 O O . LEU A 1 332 ? -1.616 -2.479 22.909 1.00 90.31 332 LEU A O 1
ATOM 2541 N N . GLY A 1 333 ? -1.543 -2.863 25.132 1.00 88.31 333 GLY A N 1
ATOM 2542 C CA . GLY A 1 333 ? -0.393 -1.993 25.397 1.00 88.31 333 GLY A CA 1
ATOM 2543 C C . GLY A 1 333 ? 0.868 -2.420 24.638 1.00 88.31 333 GLY A C 1
ATOM 2544 O O . GLY A 1 333 ? 1.513 -1.588 23.993 1.00 88.31 333 GLY A O 1
ATOM 2545 N N . ASP A 1 334 ? 1.172 -3.723 24.635 1.00 92.94 334 ASP A N 1
ATOM 2546 C CA . ASP A 1 334 ? 2.301 -4.292 23.886 1.00 92.94 334 ASP A CA 1
ATOM 2547 C C . ASP A 1 334 ? 2.156 -4.021 22.378 1.00 92.94 334 ASP A C 1
ATOM 2549 O O . ASP A 1 334 ? 3.090 -3.558 21.720 1.00 92.94 334 ASP A O 1
ATOM 2553 N N . ARG A 1 335 ? 0.960 -4.248 21.814 1.00 94.31 335 ARG A N 1
ATOM 2554 C CA . ARG A 1 335 ? 0.708 -4.059 20.373 1.00 94.31 335 ARG A CA 1
ATOM 2555 C C . ARG A 1 335 ? 0.733 -2.604 19.939 1.00 94.31 335 ARG A C 1
ATOM 2557 O O . ARG A 1 335 ? 1.189 -2.305 18.828 1.00 94.31 335 ARG A O 1
ATOM 2564 N N . LEU A 1 336 ? 0.284 -1.699 20.801 1.00 92.06 336 LEU A N 1
ATOM 2565 C CA . LEU A 1 336 ? 0.411 -0.266 20.581 1.00 92.06 336 LEU A CA 1
ATOM 2566 C C . LEU A 1 336 ? 1.893 0.133 20.508 1.00 92.06 336 LEU A C 1
ATOM 2568 O O . LEU A 1 336 ? 2.322 0.776 19.545 1.00 92.06 336 LEU A O 1
ATOM 2572 N N . ALA A 1 337 ? 2.700 -0.327 21.469 1.00 92.94 337 ALA A N 1
ATOM 2573 C CA . ALA A 1 337 ? 4.139 -0.077 21.494 1.00 92.94 337 ALA A CA 1
ATOM 2574 C C . ALA A 1 337 ? 4.852 -0.654 20.258 1.00 92.94 337 ALA A C 1
ATOM 2576 O O . ALA A 1 337 ? 5.654 0.045 19.628 1.00 92.94 337 ALA A O 1
ATOM 2577 N N . ASP A 1 338 ? 4.512 -1.879 19.849 1.00 95.25 338 ASP A N 1
ATOM 2578 C CA . ASP A 1 338 ? 5.050 -2.510 18.641 1.00 95.25 338 ASP A CA 1
ATOM 2579 C C . ASP A 1 338 ? 4.694 -1.732 17.370 1.00 95.25 338 ASP A C 1
ATOM 2581 O O . ASP A 1 338 ? 5.543 -1.550 16.493 1.00 95.25 338 ASP A O 1
ATOM 2585 N N . THR A 1 339 ? 3.463 -1.220 17.275 1.00 93.75 339 THR A N 1
ATOM 2586 C CA . THR A 1 339 ? 3.004 -0.399 16.144 1.00 93.75 339 THR A CA 1
ATOM 2587 C C . THR A 1 339 ? 3.789 0.912 16.060 1.00 93.75 339 THR A C 1
ATOM 2589 O O . THR A 1 339 ? 4.275 1.295 14.987 1.00 93.75 339 THR A O 1
ATOM 2592 N N . ILE A 1 340 ? 3.993 1.580 17.199 1.00 89.56 340 ILE A N 1
ATOM 2593 C CA . ILE A 1 340 ? 4.801 2.803 17.301 1.00 89.56 340 ILE A CA 1
ATOM 2594 C C . ILE A 1 340 ? 6.266 2.519 16.943 1.00 89.56 340 ILE A C 1
ATOM 2596 O O . ILE A 1 340 ? 6.891 3.298 16.214 1.00 89.56 340 ILE A O 1
ATOM 2600 N N . GLN A 1 341 ? 6.829 1.407 17.416 1.00 93.50 341 GLN A N 1
ATOM 2601 C CA . GLN A 1 341 ? 8.205 1.026 17.108 1.00 93.50 341 GLN A CA 1
ATOM 2602 C C . GLN A 1 341 ? 8.372 0.678 15.625 1.00 93.50 341 GLN A C 1
ATOM 2604 O O . GLN A 1 341 ? 9.331 1.119 14.987 1.00 93.50 341 GLN A O 1
ATOM 2609 N N . LEU A 1 342 ? 7.417 -0.044 15.035 1.00 94.00 342 LEU A N 1
ATOM 2610 C CA . LEU A 1 342 ? 7.430 -0.380 13.615 1.00 94.00 342 LEU A CA 1
ATOM 2611 C C . LEU A 1 342 ? 7.416 0.875 12.737 1.00 94.00 342 LEU A C 1
ATOM 2613 O O . LEU A 1 342 ? 8.129 0.927 11.735 1.00 94.00 342 LEU A O 1
ATOM 2617 N N . ARG A 1 343 ? 6.677 1.912 13.150 1.00 91.19 343 ARG A N 1
ATOM 2618 C CA . ARG A 1 343 ? 6.653 3.222 12.484 1.00 91.19 343 ARG A CA 1
ATOM 2619 C C . ARG A 1 343 ? 8.021 3.906 12.477 1.00 91.19 343 ARG A C 1
ATOM 2621 O O . ARG A 1 343 ? 8.389 4.508 11.470 1.00 91.19 343 ARG A O 1
ATOM 2628 N N . LYS A 1 344 ? 8.775 3.820 13.577 1.00 89.88 344 LYS A N 1
ATOM 2629 C CA . LYS A 1 344 ? 10.149 4.353 13.666 1.00 89.88 344 LYS A CA 1
ATOM 2630 C C . LYS A 1 344 ? 11.119 3.549 12.795 1.00 89.88 344 LYS A C 1
ATOM 2632 O O . LYS A 1 344 ? 12.034 4.112 12.199 1.00 89.88 344 LYS A O 1
ATOM 2637 N N . ASP A 1 345 ? 10.871 2.250 12.664 1.00 92.19 345 ASP A N 1
ATOM 2638 C CA . ASP A 1 345 ? 11.743 1.310 11.964 1.00 92.19 345 ASP A CA 1
ATOM 2639 C C . ASP A 1 345 ? 11.439 1.134 10.465 1.00 92.19 345 ASP A C 1
ATOM 2641 O O . ASP A 1 345 ? 12.067 0.288 9.825 1.00 92.19 345 ASP A O 1
ATOM 2645 N N . ILE A 1 346 ? 10.517 1.900 9.864 1.00 90.25 346 ILE A N 1
ATOM 2646 C CA . ILE A 1 346 ? 10.138 1.735 8.442 1.00 90.25 346 ILE A CA 1
ATOM 2647 C C . ILE A 1 346 ? 11.366 1.760 7.515 1.00 90.25 346 ILE A C 1
ATOM 2649 O O . ILE A 1 346 ? 11.437 0.995 6.555 1.00 90.25 346 ILE A O 1
ATOM 2653 N N . LYS A 1 347 ? 12.353 2.611 7.823 1.00 89.69 347 LYS A N 1
ATOM 2654 C CA . LYS A 1 347 ? 13.593 2.786 7.043 1.00 89.69 347 LYS A CA 1
ATOM 2655 C C . LYS A 1 347 ? 14.736 1.858 7.472 1.00 89.69 347 LYS A C 1
ATOM 2657 O O . LYS A 1 347 ? 15.875 2.052 7.041 1.00 89.69 347 LYS A O 1
ATOM 2662 N N . LYS A 1 348 ? 14.486 0.894 8.363 1.00 89.94 348 LYS A N 1
ATOM 2663 C CA . LYS A 1 348 ? 15.526 -0.003 8.876 1.00 89.94 348 LYS A CA 1
ATOM 2664 C C . LYS A 1 348 ? 16.003 -0.937 7.764 1.00 89.94 348 LYS A C 1
ATOM 2666 O O . LYS A 1 348 ? 15.210 -1.634 7.132 1.00 89.94 348 LYS A O 1
ATOM 2671 N N . HIS A 1 349 ? 17.315 -0.956 7.551 1.00 86.00 349 HIS A N 1
ATOM 2672 C CA . HIS A 1 349 ? 17.958 -1.811 6.559 1.00 86.00 349 HIS A CA 1
ATOM 2673 C C . HIS A 1 349 ? 18.355 -3.155 7.183 1.00 86.00 349 HIS A C 1
ATOM 2675 O O . HIS A 1 349 ? 18.643 -3.208 8.383 1.00 86.00 349 HIS A O 1
ATOM 2681 N N . PRO A 1 350 ? 18.410 -4.240 6.393 1.00 87.38 350 PRO A N 1
ATOM 2682 C CA . PRO A 1 350 ? 19.072 -5.461 6.822 1.00 87.38 350 PRO A CA 1
ATOM 2683 C C . PRO A 1 350 ? 20.563 -5.210 7.064 1.00 87.38 350 PRO A C 1
ATOM 2685 O O . PRO A 1 350 ? 21.198 -4.414 6.370 1.00 87.38 350 PRO A O 1
ATOM 2688 N N . GLU A 1 351 ? 21.140 -5.938 8.013 1.00 87.06 351 GLU A N 1
ATOM 2689 C CA . GLU A 1 351 ? 22.585 -5.923 8.233 1.00 87.06 351 GLU A CA 1
ATOM 2690 C C . GLU A 1 351 ? 23.344 -6.470 7.015 1.00 87.06 351 GLU A C 1
ATOM 2692 O O . GLU A 1 351 ? 22.872 -7.374 6.317 1.00 87.06 351 GLU A O 1
ATOM 2697 N N . ALA A 1 352 ? 24.563 -5.971 6.792 1.00 85.44 352 ALA A N 1
ATOM 2698 C CA . ALA A 1 352 ? 25.404 -6.372 5.662 1.00 85.44 352 ALA A CA 1
ATOM 2699 C C . ALA A 1 352 ? 25.622 -7.897 5.593 1.00 85.44 352 ALA A C 1
ATOM 2701 O O . ALA A 1 352 ? 25.555 -8.487 4.514 1.00 85.44 352 ALA A O 1
ATOM 2702 N N . ALA A 1 353 ? 25.823 -8.553 6.742 1.00 87.06 353 ALA A N 1
ATOM 2703 C CA . ALA A 1 353 ? 25.983 -10.006 6.820 1.00 87.06 353 ALA A CA 1
ATOM 2704 C C . ALA A 1 353 ? 24.735 -10.757 6.320 1.00 87.06 353 ALA A C 1
ATOM 2706 O O . ALA A 1 353 ? 24.848 -11.735 5.575 1.00 87.06 353 ALA A O 1
ATOM 2707 N N . THR A 1 354 ? 23.547 -10.254 6.658 1.00 89.25 354 THR A N 1
ATOM 2708 C CA . THR A 1 354 ? 22.260 -10.806 6.217 1.00 89.25 354 THR A CA 1
ATOM 2709 C C . THR A 1 354 ? 22.078 -10.653 4.708 1.00 89.25 354 THR A C 1
ATOM 2711 O O . THR A 1 354 ? 21.716 -11.625 4.043 1.00 89.25 354 THR A O 1
ATOM 2714 N N . LEU A 1 355 ? 22.408 -9.483 4.144 1.00 89.38 355 LEU A N 1
ATOM 2715 C CA . LEU A 1 355 ? 22.374 -9.256 2.691 1.00 89.38 355 LEU A CA 1
ATOM 2716 C C . LEU A 1 355 ? 23.273 -10.253 1.946 1.00 89.38 355 LEU A C 1
ATOM 2718 O O . LEU A 1 355 ? 22.838 -10.908 0.997 1.00 89.38 355 LEU A O 1
ATOM 2722 N N . VAL A 1 356 ? 24.519 -10.410 2.406 1.00 88.38 356 VAL A N 1
ATOM 2723 C CA . VAL A 1 356 ? 25.489 -11.343 1.813 1.00 88.38 356 VAL A CA 1
ATOM 2724 C C . VAL A 1 356 ? 24.985 -12.781 1.893 1.00 88.38 356 VAL A C 1
ATOM 2726 O O . VAL A 1 356 ? 25.050 -13.507 0.902 1.00 88.38 356 VAL A O 1
ATOM 2729 N N . SER A 1 357 ? 24.468 -13.189 3.053 1.00 90.75 357 SER A N 1
ATOM 2730 C CA . SER A 1 357 ? 23.926 -14.532 3.269 1.00 90.75 357 SER A CA 1
ATOM 2731 C C . SER A 1 357 ? 22.772 -14.836 2.310 1.00 90.75 357 SER A C 1
ATOM 2733 O O . SER A 1 357 ? 22.776 -15.871 1.645 1.00 90.75 357 SER A O 1
ATOM 2735 N N . MET A 1 358 ? 21.829 -13.903 2.147 1.00 90.44 358 MET A N 1
ATOM 2736 C CA . MET A 1 358 ? 20.702 -14.061 1.224 1.00 90.44 358 MET A CA 1
ATOM 2737 C C . MET A 1 358 ? 21.151 -14.211 -0.236 1.00 90.44 358 MET A C 1
ATOM 2739 O O . MET A 1 358 ? 20.636 -15.078 -0.945 1.00 90.44 358 MET A O 1
ATOM 2743 N N . ILE A 1 359 ? 22.126 -13.415 -0.690 1.00 90.88 359 ILE A N 1
ATOM 2744 C CA . ILE A 1 359 ? 22.647 -13.520 -2.062 1.00 90.88 359 ILE A CA 1
ATOM 2745 C C . ILE A 1 359 ? 23.417 -14.835 -2.256 1.00 90.88 359 ILE A C 1
ATOM 2747 O O . ILE A 1 359 ? 23.187 -15.521 -3.250 1.00 90.88 359 ILE A O 1
ATOM 2751 N N . LYS A 1 360 ? 24.260 -15.240 -1.294 1.00 88.38 360 LYS A N 1
ATOM 2752 C CA . LYS A 1 360 ? 24.988 -16.526 -1.331 1.00 88.38 360 LYS A CA 1
ATOM 2753 C C . LYS A 1 360 ? 24.052 -17.731 -1.385 1.00 88.38 360 LYS A C 1
ATOM 2755 O O . LYS A 1 360 ? 24.311 -18.675 -2.120 1.00 88.38 360 LYS A O 1
ATOM 2760 N N . GLN A 1 361 ? 22.947 -17.683 -0.643 1.00 89.88 361 GLN A N 1
ATOM 2761 C CA . GLN A 1 361 ? 21.902 -18.712 -0.657 1.00 89.88 361 GLN A CA 1
ATOM 2762 C C . GLN A 1 361 ? 21.057 -18.691 -1.943 1.00 89.88 361 GLN A C 1
ATOM 2764 O O . GLN A 1 361 ? 20.119 -19.474 -2.080 1.00 89.88 361 GLN A O 1
ATOM 2769 N N . GLY A 1 362 ? 21.341 -17.777 -2.878 1.00 88.31 362 GLY A N 1
ATOM 2770 C CA . GLY A 1 362 ? 20.599 -17.643 -4.122 1.00 88.31 362 GLY A CA 1
ATOM 2771 C C . GLY A 1 362 ? 19.161 -17.176 -3.913 1.00 88.31 362 GLY A C 1
ATOM 2772 O O . GLY A 1 362 ? 18.304 -17.530 -4.714 1.00 88.31 362 GLY A O 1
ATOM 2773 N N . LYS A 1 363 ? 18.866 -16.413 -2.852 1.00 91.12 363 LYS A N 1
ATOM 2774 C CA . LYS A 1 363 ? 17.511 -15.888 -2.594 1.00 91.12 363 LYS A CA 1
ATOM 2775 C C . LYS A 1 363 ? 17.151 -14.689 -3.473 1.00 91.12 363 LYS A C 1
ATOM 2777 O O . LYS A 1 363 ? 15.972 -14.432 -3.671 1.00 91.12 363 LYS A O 1
ATOM 2782 N N . PHE A 1 364 ? 18.142 -13.979 -4.016 1.00 93.38 364 PHE A N 1
ATOM 2783 C CA . PHE A 1 364 ? 17.942 -12.839 -4.914 1.00 93.38 364 PHE A CA 1
ATOM 2784 C C . PHE A 1 364 ? 18.169 -13.257 -6.373 1.00 93.38 364 PHE A C 1
ATOM 2786 O O . PHE A 1 364 ? 19.277 -13.137 -6.896 1.00 93.38 364 PHE A O 1
ATOM 2793 N N . LYS A 1 365 ? 17.131 -13.812 -7.013 1.00 91.38 365 LYS A N 1
ATOM 2794 C CA . LYS A 1 365 ? 17.188 -14.334 -8.394 1.00 91.38 365 LYS A CA 1
ATOM 2795 C C . LYS A 1 365 ? 16.513 -13.417 -9.403 1.00 91.38 365 LYS A C 1
ATOM 2797 O O . LYS A 1 365 ? 16.849 -13.458 -10.584 1.00 91.38 365 LYS A O 1
ATOM 2802 N N . LYS A 1 366 ? 15.550 -12.613 -8.964 1.00 94.50 366 LYS A N 1
ATOM 2803 C CA . LYS A 1 366 ? 14.785 -11.697 -9.815 1.00 94.50 366 LYS A CA 1
ATOM 2804 C C . LYS A 1 366 ? 14.471 -10.393 -9.093 1.00 94.50 366 LYS A C 1
ATOM 2806 O O . LYS A 1 366 ? 14.506 -10.327 -7.871 1.00 94.50 366 LYS A O 1
ATOM 2811 N N . ILE A 1 367 ? 14.093 -9.362 -9.846 1.00 94.62 367 ILE A N 1
ATOM 2812 C CA . ILE A 1 367 ? 13.735 -8.041 -9.303 1.00 94.62 367 ILE A CA 1
ATOM 2813 C C . ILE A 1 367 ? 12.680 -8.121 -8.193 1.00 94.62 367 ILE A C 1
ATOM 2815 O O . ILE A 1 367 ? 12.796 -7.400 -7.209 1.00 94.62 367 ILE A O 1
ATOM 2819 N N . SER A 1 368 ? 11.677 -9.001 -8.298 1.00 94.31 368 SER A N 1
ATOM 2820 C CA . SER A 1 368 ? 10.658 -9.139 -7.244 1.00 94.31 368 SER A CA 1
ATOM 2821 C C . SER A 1 368 ? 11.229 -9.598 -5.901 1.00 94.31 368 SER A C 1
ATOM 2823 O O . SER A 1 368 ? 10.594 -9.405 -4.875 1.00 94.31 368 SER A O 1
ATOM 2825 N N . ASP A 1 369 ? 12.419 -10.191 -5.882 1.00 95.25 369 ASP A N 1
ATOM 2826 C CA . ASP A 1 369 ? 13.060 -10.644 -4.649 1.00 95.25 369 ASP A CA 1
ATOM 2827 C C . ASP A 1 369 ? 13.699 -9.468 -3.884 1.00 95.25 369 ASP A C 1
ATOM 2829 O O . ASP A 1 369 ? 14.129 -9.639 -2.747 1.00 95.25 369 ASP A O 1
ATOM 2833 N N . ILE A 1 370 ? 13.713 -8.251 -4.453 1.00 94.50 370 ILE A N 1
ATOM 2834 C CA . ILE A 1 370 ? 14.213 -7.041 -3.780 1.00 94.50 370 ILE A CA 1
ATOM 2835 C C . ILE A 1 370 ? 13.472 -6.761 -2.464 1.00 94.50 370 ILE A C 1
ATOM 2837 O O . ILE A 1 370 ? 14.056 -6.238 -1.517 1.00 94.50 370 ILE A O 1
ATOM 2841 N N . PHE A 1 371 ? 12.201 -7.164 -2.379 1.00 95.19 371 PHE A N 1
ATOM 2842 C CA . PHE A 1 371 ? 11.379 -7.023 -1.180 1.00 95.19 371 PHE A CA 1
ATOM 2843 C C . PHE A 1 371 ? 11.873 -7.882 -0.008 1.00 95.19 371 PHE A C 1
ATOM 2845 O O . PHE A 1 371 ? 11.585 -7.548 1.137 1.00 95.19 371 PHE A O 1
ATOM 2852 N N . LEU A 1 372 ? 12.665 -8.937 -0.254 1.00 92.56 372 LEU A N 1
ATOM 2853 C CA . LEU A 1 372 ? 13.307 -9.718 0.815 1.00 92.56 372 LEU A CA 1
ATOM 2854 C C . LEU A 1 372 ? 14.307 -8.879 1.621 1.00 92.56 372 LEU A C 1
ATOM 2856 O O . LEU A 1 372 ? 14.583 -9.190 2.777 1.00 92.56 372 LEU A O 1
ATOM 2860 N N . PHE A 1 373 ? 14.828 -7.804 1.027 1.00 92.75 373 PHE A N 1
ATOM 2861 C CA . PHE A 1 373 ? 15.729 -6.865 1.687 1.00 92.75 373 PHE A CA 1
ATOM 2862 C C . PHE A 1 373 ? 14.999 -5.689 2.344 1.00 92.75 373 PHE A C 1
ATOM 2864 O O . PHE A 1 373 ? 15.644 -4.749 2.801 1.00 92.75 373 PHE A O 1
ATOM 2871 N N . MET A 1 374 ? 13.666 -5.716 2.392 1.00 93.81 374 MET A N 1
ATOM 2872 C CA . MET A 1 374 ? 12.845 -4.690 3.026 1.00 93.81 374 MET A CA 1
ATOM 2873 C C . MET A 1 374 ? 12.152 -5.290 4.256 1.00 93.81 374 MET A C 1
ATOM 2875 O O . MET A 1 374 ? 11.055 -5.831 4.119 1.00 93.81 374 MET A O 1
ATOM 2879 N N . PRO A 1 375 ? 12.733 -5.188 5.470 1.00 92.50 375 PRO A N 1
ATOM 2880 C CA . PRO A 1 375 ? 12.179 -5.821 6.673 1.00 92.50 375 PRO A CA 1
ATOM 2881 C C . PRO A 1 375 ? 10.708 -5.476 6.941 1.00 92.50 375 PRO A C 1
ATOM 2883 O O . PRO A 1 375 ? 9.954 -6.304 7.447 1.00 92.50 375 PRO A O 1
ATOM 2886 N N . ILE A 1 376 ? 10.276 -4.272 6.550 1.00 93.81 376 ILE A N 1
ATOM 2887 C CA . ILE A 1 376 ? 8.890 -3.811 6.687 1.00 93.81 376 ILE A CA 1
ATOM 2888 C C . ILE A 1 376 ? 7.875 -4.717 5.965 1.00 93.81 376 ILE A C 1
ATOM 2890 O O . ILE A 1 376 ? 6.760 -4.881 6.449 1.00 93.81 376 ILE A O 1
ATOM 2894 N N . VAL A 1 377 ? 8.272 -5.366 4.862 1.00 93.88 377 VAL A N 1
ATOM 2895 C CA . VAL A 1 377 ? 7.423 -6.283 4.078 1.00 93.88 377 VAL A CA 1
ATOM 2896 C C . VAL A 1 377 ? 7.020 -7.517 4.887 1.00 93.88 377 VAL A C 1
ATOM 2898 O O . VAL A 1 377 ? 5.949 -8.068 4.660 1.00 93.88 377 VAL A O 1
ATOM 2901 N N . GLN A 1 378 ? 7.856 -7.946 5.834 1.00 92.81 378 GLN A N 1
ATOM 2902 C CA . GLN A 1 378 ? 7.573 -9.089 6.707 1.00 92.81 378 GLN A CA 1
ATOM 2903 C C . GLN A 1 378 ? 6.990 -8.654 8.052 1.00 92.81 378 GLN A C 1
ATOM 2905 O O . GLN A 1 378 ? 6.089 -9.303 8.574 1.00 92.81 378 GLN A O 1
ATOM 2910 N N . ARG A 1 379 ? 7.479 -7.539 8.606 1.00 95.19 379 ARG A N 1
ATOM 2911 C CA . ARG A 1 379 ? 7.077 -7.079 9.940 1.00 95.19 379 ARG A CA 1
ATOM 2912 C C . ARG A 1 379 ? 5.637 -6.570 10.001 1.00 95.19 379 ARG A C 1
ATOM 2914 O O . ARG A 1 379 ? 4.983 -6.812 11.005 1.00 95.19 379 ARG A O 1
ATOM 2921 N N . VAL A 1 380 ? 5.135 -5.892 8.960 1.00 95.31 380 VAL A N 1
ATOM 2922 C CA . VAL A 1 380 ? 3.749 -5.380 8.958 1.00 95.31 380 VAL A CA 1
ATOM 2923 C C . VAL A 1 380 ? 2.722 -6.525 8.968 1.00 95.31 380 VAL A C 1
ATOM 2925 O O . VAL A 1 380 ? 1.861 -6.510 9.845 1.00 95.31 380 VAL A O 1
ATOM 2928 N N . PRO A 1 381 ? 2.799 -7.545 8.084 1.00 95.38 381 PRO A N 1
ATOM 2929 C CA . PRO A 1 381 ? 1.857 -8.665 8.133 1.00 95.38 381 PRO A CA 1
ATOM 2930 C C . PRO A 1 381 ? 1.963 -9.503 9.410 1.00 95.38 381 PRO A C 1
ATOM 2932 O O . PRO A 1 381 ? 0.946 -9.982 9.906 1.00 95.38 381 PRO A O 1
ATOM 2935 N N . GLU A 1 382 ? 3.172 -9.672 9.953 1.00 96.06 382 GLU A N 1
ATOM 2936 C CA . GLU A 1 382 ? 3.370 -10.404 11.207 1.00 96.06 382 GLU A CA 1
ATOM 2937 C C . GLU A 1 382 ? 2.726 -9.669 12.389 1.00 96.06 382 GLU A C 1
ATOM 2939 O O . GLU A 1 382 ? 1.973 -10.273 13.150 1.00 96.06 382 GLU A O 1
ATOM 2944 N N . LEU A 1 383 ? 2.928 -8.351 12.491 1.00 96.06 383 LEU A N 1
ATOM 2945 C CA . LEU A 1 383 ? 2.268 -7.542 13.513 1.00 96.06 383 LEU A CA 1
ATOM 2946 C C . LEU A 1 383 ? 0.742 -7.564 13.352 1.00 96.06 383 LEU A C 1
ATOM 2948 O O . LEU A 1 383 ? 0.034 -7.722 14.341 1.00 96.06 383 LEU A O 1
ATOM 2952 N N . ALA A 1 384 ? 0.223 -7.482 12.121 1.00 95.75 384 ALA A N 1
ATOM 2953 C CA . ALA A 1 384 ? -1.214 -7.608 11.868 1.00 95.75 384 ALA A CA 1
ATOM 2954 C C . ALA A 1 384 ? -1.770 -8.940 12.397 1.00 95.75 384 ALA A C 1
ATOM 2956 O O . ALA A 1 384 ? -2.814 -8.980 13.043 1.00 95.75 384 ALA A O 1
ATOM 2957 N N . LYS A 1 385 ? -1.056 -10.046 12.161 1.00 96.00 385 LYS A N 1
ATOM 2958 C CA . LYS A 1 385 ? -1.449 -11.369 12.655 1.00 96.00 385 LYS A CA 1
ATOM 2959 C C . LYS A 1 385 ? -1.473 -11.422 14.186 1.00 96.00 385 LYS A C 1
ATOM 2961 O O . LYS A 1 385 ? -2.399 -12.002 14.754 1.00 96.00 385 LYS A O 1
ATOM 2966 N N . GLN A 1 386 ? -0.482 -10.819 14.839 1.00 95.69 386 GLN A N 1
ATOM 2967 C CA . GLN A 1 386 ? -0.400 -10.747 16.299 1.00 95.69 386 GLN A CA 1
ATOM 2968 C C . GLN A 1 386 ? -1.534 -9.896 16.881 1.00 95.69 386 GLN A C 1
ATOM 2970 O O . GLN A 1 386 ? -2.263 -10.381 17.738 1.00 95.69 386 GLN A O 1
ATOM 2975 N N . ILE A 1 387 ? -1.764 -8.695 16.337 1.00 95.56 387 ILE A N 1
ATOM 2976 C CA . ILE A 1 387 ? -2.895 -7.828 16.706 1.00 95.56 387 ILE A CA 1
ATOM 2977 C C . ILE A 1 387 ? -4.218 -8.580 16.558 1.00 95.56 387 ILE A C 1
ATOM 2979 O O . ILE A 1 387 ? -5.016 -8.613 17.487 1.00 95.56 387 ILE A O 1
ATOM 2983 N N . LYS A 1 388 ? -4.452 -9.224 15.409 1.00 94.44 388 LYS A N 1
ATOM 2984 C CA . LYS A 1 388 ? -5.685 -9.983 15.186 1.00 94.44 388 LYS A CA 1
ATOM 2985 C C . LYS A 1 388 ? -5.870 -11.068 16.244 1.00 94.44 388 LYS A C 1
ATOM 2987 O O . LYS A 1 388 ? -6.965 -11.208 16.773 1.00 94.44 388 LYS A O 1
ATOM 2992 N N . THR A 1 389 ? -4.819 -11.827 16.540 1.00 93.94 389 THR A N 1
ATOM 2993 C CA . THR A 1 389 ? -4.871 -12.918 17.525 1.00 93.94 389 THR A CA 1
ATOM 2994 C C . THR A 1 389 ? -5.218 -12.391 18.915 1.00 93.94 389 THR A C 1
ATOM 2996 O O . THR A 1 389 ? -6.099 -12.943 19.565 1.00 93.94 389 THR A O 1
ATOM 2999 N N . ASP A 1 390 ? -4.580 -11.297 19.329 1.00 93.44 390 ASP A N 1
ATOM 3000 C CA . ASP A 1 390 ? -4.743 -10.737 20.671 1.00 93.44 390 ASP A CA 1
ATOM 3001 C C . ASP A 1 390 ? -6.095 -10.017 20.854 1.00 93.44 390 ASP A C 1
ATOM 3003 O O . ASP A 1 390 ? -6.619 -9.985 21.964 1.00 93.44 390 ASP A O 1
ATOM 3007 N N . LEU A 1 391 ? -6.687 -9.471 19.780 1.00 92.69 391 LEU A N 1
ATOM 3008 C CA . LEU A 1 391 ? -7.946 -8.708 19.844 1.00 92.69 391 LEU A CA 1
ATOM 3009 C C . LEU A 1 391 ? -9.200 -9.477 19.429 1.00 92.69 391 LEU A C 1
ATOM 3011 O O . LEU A 1 391 ? -10.299 -9.027 19.740 1.00 92.69 391 LEU A O 1
ATOM 3015 N N . SER A 1 392 ? -9.077 -10.621 18.749 1.00 91.38 392 SER A N 1
ATOM 3016 C CA . SER A 1 392 ? -10.250 -11.428 18.366 1.00 91.38 392 SER A CA 1
ATOM 3017 C C . SER A 1 392 ? -11.157 -11.790 19.557 1.00 91.38 392 SER A C 1
ATOM 3019 O O . SER A 1 392 ? -12.369 -11.676 19.392 1.00 91.38 392 SER A O 1
ATOM 3021 N N . PRO A 1 393 ? -10.640 -12.130 20.761 1.00 93.44 393 PRO A N 1
ATOM 3022 C CA . PRO A 1 393 ? -11.493 -12.423 21.918 1.00 93.44 393 PRO A CA 1
ATOM 3023 C C . PRO A 1 393 ? -12.425 -11.272 22.326 1.00 93.44 393 PRO A C 1
ATOM 3025 O O . PRO A 1 393 ? -13.502 -11.515 22.860 1.00 93.44 393 PRO A O 1
ATOM 3028 N N . LEU A 1 394 ? -12.064 -10.015 22.035 1.00 93.62 394 LEU A N 1
ATOM 3029 C CA . LEU A 1 394 ? -12.926 -8.867 22.334 1.00 93.62 394 LEU A CA 1
ATOM 3030 C C . LEU A 1 394 ? -14.227 -8.884 21.521 1.00 93.62 394 LEU A C 1
ATOM 3032 O O . LEU A 1 394 ? -15.224 -8.316 21.953 1.00 93.62 394 LEU A O 1
ATOM 3036 N N . GLN A 1 395 ? -14.247 -9.547 20.360 1.00 91.56 395 GLN A N 1
ATOM 3037 C CA . GLN A 1 395 ? -15.467 -9.695 19.565 1.00 91.56 395 GLN A CA 1
ATOM 3038 C C . GLN A 1 395 ? -16.498 -10.577 20.279 1.00 91.56 395 GLN A C 1
ATOM 3040 O O . GLN A 1 395 ? -17.693 -10.291 20.209 1.00 91.56 395 GLN A O 1
ATOM 3045 N N . ASP A 1 396 ? -16.039 -11.612 20.988 1.00 93.00 396 ASP A N 1
ATOM 3046 C CA . ASP A 1 396 ? -16.906 -12.473 21.794 1.00 93.00 396 ASP A CA 1
ATOM 3047 C C . ASP A 1 396 ? -17.437 -11.710 23.014 1.00 93.00 396 ASP A C 1
ATOM 3049 O O . ASP A 1 396 ? -18.635 -11.761 23.285 1.00 93.00 396 ASP A O 1
ATOM 3053 N N . VAL A 1 397 ? -16.591 -10.897 23.662 1.00 94.62 397 VAL A N 1
ATOM 3054 C CA . VAL A 1 397 ? -17.011 -10.007 24.761 1.00 94.62 397 VAL A CA 1
ATOM 3055 C C . VAL A 1 397 ? -18.095 -9.033 24.306 1.00 94.62 397 VAL A C 1
ATOM 3057 O O . VAL A 1 397 ? -19.145 -8.931 24.935 1.00 94.62 397 VAL A O 1
ATOM 3060 N N . VAL A 1 398 ? -17.888 -8.344 23.181 1.00 91.69 398 VAL A N 1
ATOM 3061 C CA . VAL A 1 398 ? -18.907 -7.450 22.614 1.00 91.69 398 VAL A CA 1
ATOM 3062 C C . VAL A 1 398 ? -20.207 -8.208 22.346 1.00 91.69 398 VAL A C 1
ATOM 3064 O O . VAL A 1 398 ? -21.288 -7.706 22.645 1.00 91.69 398 VAL A O 1
ATOM 3067 N N . LYS A 1 399 ? -20.126 -9.412 21.774 1.00 92.12 399 LYS A N 1
ATOM 3068 C CA . LYS A 1 399 ? -21.307 -10.213 21.444 1.00 92.12 399 LYS A CA 1
ATOM 3069 C C . LYS A 1 399 ? -22.110 -10.607 22.688 1.00 92.12 399 LYS A C 1
ATOM 3071 O O . LYS A 1 399 ? -23.332 -10.666 22.603 1.00 92.12 399 LYS A O 1
ATOM 3076 N N . GLU A 1 400 ? -21.435 -10.884 23.797 1.00 94.44 400 GLU A N 1
ATOM 3077 C CA . GLU A 1 400 ? -22.054 -11.308 25.052 1.00 94.44 400 GLU A CA 1
ATOM 3078 C C . GLU A 1 400 ? -22.621 -10.126 25.854 1.00 94.44 400 GLU A C 1
ATOM 3080 O O . GLU A 1 400 ? -23.763 -10.190 26.296 1.00 94.44 400 GLU A O 1
ATOM 3085 N N . TYR A 1 401 ? -21.877 -9.022 25.983 1.00 93.75 401 TYR A N 1
ATOM 3086 C CA . TYR A 1 401 ? -22.192 -7.964 26.956 1.00 93.75 401 TYR A CA 1
ATOM 3087 C C . TYR A 1 401 ? -22.804 -6.689 26.359 1.00 93.75 401 TYR A C 1
ATOM 3089 O O . TYR A 1 401 ? -23.421 -5.913 27.090 1.00 93.75 401 TYR A O 1
ATOM 3097 N N . LYS A 1 402 ? -22.691 -6.450 25.043 1.00 88.31 402 LYS A N 1
ATOM 3098 C CA . LYS A 1 402 ? -23.164 -5.193 24.433 1.00 88.31 402 LYS A CA 1
ATOM 3099 C C . LYS A 1 402 ? -24.666 -4.987 24.615 1.00 88.31 402 LYS A C 1
ATOM 3101 O O . LYS A 1 402 ? -25.066 -3.948 25.132 1.00 88.31 402 LYS A O 1
ATOM 3106 N N . GLN A 1 403 ? -25.483 -5.955 24.195 1.00 84.88 403 GLN A N 1
ATOM 3107 C CA . GLN A 1 403 ? -26.941 -5.826 24.276 1.00 84.88 403 GLN A CA 1
ATOM 3108 C C . GLN A 1 403 ? -27.423 -5.743 25.735 1.00 84.88 403 GLN A C 1
ATOM 3110 O O . GLN A 1 403 ? -28.090 -4.759 26.045 1.00 84.88 403 GLN A O 1
ATOM 3115 N N . PRO A 1 404 ? -27.006 -6.647 26.653 1.00 87.94 404 PRO A N 1
ATOM 3116 C CA . PRO A 1 404 ? -27.392 -6.546 28.061 1.00 87.94 404 PRO A CA 1
ATOM 3117 C C . PRO A 1 404 ? -27.033 -5.202 28.704 1.00 87.94 404 PRO A C 1
ATOM 3119 O O . PRO A 1 404 ? -27.836 -4.645 29.442 1.00 87.94 404 PRO A O 1
ATOM 3122 N N . SER A 1 405 ? -25.858 -4.640 28.396 1.00 85.56 405 SER A N 1
ATOM 3123 C CA . SER A 1 405 ? -25.467 -3.329 28.934 1.00 85.56 405 SER A CA 1
ATOM 3124 C C . SER A 1 405 ? -26.303 -2.165 28.391 1.00 85.56 405 SER A C 1
ATOM 3126 O O . SER A 1 405 ? -26.579 -1.214 29.120 1.00 85.56 405 SER A O 1
ATOM 3128 N N . GLY A 1 406 ? -26.728 -2.242 27.125 1.00 77.62 406 GLY A N 1
ATOM 3129 C CA . GLY A 1 406 ? -27.633 -1.268 26.518 1.00 77.62 406 GLY A CA 1
ATOM 3130 C C . GLY A 1 406 ? -29.023 -1.326 27.142 1.00 77.62 406 GLY A C 1
ATOM 3131 O O . GLY A 1 406 ? -29.539 -0.295 27.564 1.00 77.62 406 GLY A O 1
ATOM 3132 N N . ASP A 1 407 ? -29.576 -2.532 27.270 1.00 80.31 407 ASP A N 1
ATOM 3133 C CA . ASP A 1 407 ? -30.897 -2.757 27.863 1.00 80.31 407 ASP A CA 1
ATOM 3134 C C . ASP A 1 407 ? -30.919 -2.322 29.337 1.00 80.31 407 ASP A C 1
ATOM 3136 O O . ASP A 1 407 ? -31.830 -1.617 29.763 1.00 80.31 407 ASP A O 1
ATOM 3140 N N . ALA A 1 408 ? -29.875 -2.648 30.109 1.00 83.81 408 ALA A N 1
ATOM 3141 C CA . ALA A 1 408 ? -29.737 -2.211 31.499 1.00 83.81 408 ALA A CA 1
ATOM 3142 C C . ALA A 1 408 ? -29.714 -0.681 31.633 1.00 83.81 408 ALA A C 1
ATOM 3144 O O . ALA A 1 408 ? -30.356 -0.122 32.523 1.00 83.81 408 ALA A O 1
ATOM 3145 N N . HIS A 1 409 ? -28.984 0.003 30.747 1.00 81.19 409 HIS A N 1
ATOM 3146 C CA . HIS A 1 409 ? -28.907 1.460 30.746 1.00 81.19 409 HIS A CA 1
ATOM 3147 C C . HIS A 1 409 ? -30.259 2.113 30.421 1.00 81.19 409 HIS A C 1
ATOM 3149 O O . HIS A 1 409 ? -30.679 3.018 31.140 1.00 81.19 409 HIS A O 1
ATOM 3155 N N . GLU A 1 410 ? -30.953 1.644 29.380 1.00 75.31 410 GLU A N 1
ATOM 3156 C CA . GLU A 1 410 ? -32.283 2.147 29.003 1.00 75.31 410 GLU A CA 1
ATOM 3157 C C . GLU A 1 410 ? -33.324 1.872 30.095 1.00 75.31 410 GLU A C 1
ATOM 3159 O O . GLU A 1 410 ? -34.141 2.740 30.416 1.00 75.31 410 GLU A O 1
ATOM 3164 N N . ASN A 1 411 ? -33.261 0.698 30.729 1.00 79.75 411 ASN A N 1
ATOM 3165 C CA . ASN A 1 411 ? -34.138 0.364 31.845 1.00 79.75 411 ASN A CA 1
ATOM 3166 C C . ASN A 1 411 ? -33.902 1.306 33.032 1.00 79.75 411 ASN A C 1
ATOM 3168 O O . ASN A 1 411 ? -34.867 1.855 33.542 1.00 79.75 411 ASN A O 1
ATOM 3172 N N . VAL A 1 412 ? -32.650 1.587 33.421 1.00 79.50 412 VAL A N 1
ATOM 3173 C CA . VAL A 1 412 ? -32.344 2.585 34.470 1.00 79.50 412 VAL A CA 1
ATOM 3174 C C . VAL A 1 412 ? -32.815 3.985 34.089 1.00 79.50 412 VAL A C 1
ATOM 3176 O O . VAL A 1 412 ? -33.355 4.704 34.924 1.00 79.50 412 VAL A O 1
ATOM 3179 N N . TRP A 1 413 ? -32.608 4.390 32.837 1.00 72.62 413 TRP A N 1
ATOM 3180 C CA . TRP A 1 413 ? -32.977 5.725 32.373 1.00 72.62 413 TRP A CA 1
ATOM 3181 C C . TRP A 1 413 ? -34.496 5.948 32.365 1.00 72.62 413 TRP A C 1
ATOM 3183 O O . TRP A 1 413 ? -34.970 7.033 32.712 1.00 72.62 413 TRP A O 1
ATOM 3193 N N . SER A 1 414 ? -35.253 4.921 31.974 1.00 73.94 414 SER A N 1
ATOM 3194 C CA . SER A 1 414 ? -36.719 4.939 31.925 1.00 73.94 414 SER A CA 1
ATOM 3195 C C . SER A 1 414 ? -37.384 4.644 33.272 1.00 73.94 414 SER A C 1
ATOM 3197 O O . SER A 1 414 ? -38.568 4.962 33.443 1.00 73.94 414 SER A O 1
ATOM 3199 N N . LEU A 1 415 ? -36.635 4.091 34.232 1.00 78.31 415 LEU A N 1
ATOM 3200 C CA . LEU A 1 415 ? -37.118 3.817 35.576 1.00 78.31 415 LEU A CA 1
ATOM 3201 C C . LEU A 1 415 ? -37.430 5.132 36.294 1.00 78.31 415 LEU A C 1
ATOM 3203 O O . LEU A 1 415 ? -36.564 5.962 36.580 1.00 78.31 415 LEU A O 1
ATOM 3207 N N . SER A 1 416 ? -38.715 5.320 36.552 1.00 79.19 416 SER A N 1
ATOM 3208 C CA . SER A 1 416 ? -39.194 6.266 37.539 1.00 79.19 416 SER A CA 1
ATOM 3209 C C . SER A 1 416 ? -40.540 5.797 38.041 1.00 79.19 416 SER A C 1
ATOM 3211 O O . SER A 1 416 ? -41.392 5.389 37.243 1.00 79.19 416 SER A O 1
ATOM 3213 N N . TRP A 1 417 ? -40.765 5.907 39.345 1.00 78.94 417 TRP A N 1
ATOM 3214 C CA . TRP A 1 417 ? -42.079 5.638 39.923 1.00 78.94 417 TRP A CA 1
ATOM 3215 C C . TRP A 1 417 ? -43.162 6.545 39.299 1.00 78.94 417 TRP A C 1
ATOM 3217 O O . TRP A 1 417 ? -44.308 6.129 39.137 1.00 78.94 417 TRP A O 1
ATOM 3227 N N . SER A 1 418 ? -42.794 7.746 38.832 1.00 75.19 418 SER A N 1
ATOM 3228 C CA . SER A 1 418 ? -43.692 8.668 38.116 1.00 75.19 418 SER A CA 1
ATOM 3229 C C . SER A 1 418 ? -44.178 8.149 36.752 1.00 75.19 418 SER A C 1
ATOM 3231 O O . SER A 1 418 ? -45.219 8.584 36.263 1.00 75.19 418 SER A O 1
ATOM 3233 N N . ASN A 1 419 ? -43.462 7.191 36.151 1.00 71.19 419 ASN A N 1
ATOM 3234 C CA . ASN A 1 419 ? -43.824 6.559 34.878 1.00 71.19 419 ASN A CA 1
ATOM 3235 C C . ASN A 1 419 ? -44.733 5.329 35.057 1.00 71.19 419 ASN A C 1
ATOM 3237 O O . ASN A 1 419 ? -45.187 4.741 34.070 1.00 71.19 419 ASN A O 1
ATOM 3241 N N . VAL A 1 420 ? -44.996 4.911 36.297 1.00 71.25 420 VAL A N 1
ATOM 3242 C CA . VAL A 1 420 ? -45.905 3.803 36.596 1.00 71.25 420 VAL A CA 1
ATOM 3243 C C . VAL A 1 420 ? -47.347 4.292 36.467 1.00 71.25 420 VAL A C 1
ATOM 3245 O O . VAL A 1 420 ? -47.706 5.375 36.920 1.00 71.25 420 VAL A O 1
ATOM 3248 N N . ILE A 1 421 ? -48.198 3.488 35.829 1.00 69.00 421 ILE A N 1
ATOM 3249 C CA . ILE A 1 421 ? -49.641 3.740 35.825 1.00 69.00 421 ILE A CA 1
ATOM 3250 C C . ILE A 1 421 ? -50.178 3.287 37.180 1.00 69.00 421 ILE A C 1
ATOM 3252 O O . ILE A 1 421 ? -50.323 2.087 37.420 1.00 69.00 421 ILE A O 1
ATOM 3256 N N . TRP A 1 422 ? -50.445 4.255 38.049 1.00 73.81 422 TRP A N 1
ATOM 3257 C CA . TRP A 1 422 ? -51.023 4.037 39.368 1.00 73.81 422 TRP A CA 1
ATOM 3258 C C . TRP A 1 422 ? -52.547 3.916 39.263 1.00 73.81 422 TRP A C 1
ATOM 3260 O O . TRP A 1 422 ? -53.180 4.775 38.647 1.00 73.81 422 TRP A O 1
ATOM 3270 N N . PRO A 1 423 ? -53.171 2.883 39.848 1.00 69.81 423 PRO A N 1
ATOM 3271 C CA . PRO A 1 423 ? -54.605 2.893 40.112 1.00 69.81 423 PRO A CA 1
ATOM 3272 C C . PRO A 1 423 ? -54.967 4.078 41.024 1.00 69.81 423 PRO A C 1
ATOM 3274 O O . PRO A 1 423 ? -54.217 4.381 41.953 1.00 69.81 423 PRO A O 1
ATOM 3277 N N . ASP A 1 424 ? -56.119 4.720 40.791 1.00 61.12 424 ASP A N 1
ATOM 3278 C CA . ASP A 1 424 ? -56.527 6.001 41.412 1.00 61.12 424 ASP A CA 1
ATOM 3279 C C . ASP A 1 424 ? -56.507 6.023 42.962 1.00 61.12 424 ASP A C 1
ATOM 3281 O O . ASP A 1 424 ? -56.557 7.093 43.562 1.00 61.12 424 ASP A O 1
ATOM 3285 N N . THR A 1 425 ? -56.407 4.864 43.620 1.00 62.59 425 THR A N 1
ATOM 3286 C CA . THR A 1 425 ? -56.455 4.686 45.081 1.00 62.59 425 THR A CA 1
ATOM 3287 C C . THR A 1 425 ? -55.130 4.250 45.726 1.00 62.59 425 THR A C 1
ATOM 3289 O O . THR A 1 425 ? -55.109 3.999 46.923 1.00 62.59 425 THR A O 1
ATOM 3292 N N . GLU A 1 426 ? -54.035 4.076 44.974 1.00 69.12 426 GLU A N 1
ATOM 3293 C CA . GLU A 1 426 ? -52.773 3.541 45.538 1.00 69.12 426 GLU A CA 1
ATOM 3294 C C . GLU A 1 426 ? -51.803 4.610 46.048 1.00 69.12 426 GLU A C 1
ATOM 3296 O O . GLU A 1 426 ? -51.062 4.360 46.996 1.00 69.12 426 GLU A O 1
ATOM 3301 N N . LEU A 1 427 ? -51.825 5.801 45.447 1.00 69.88 427 LEU A N 1
ATOM 3302 C CA . LEU A 1 427 ? -51.034 6.956 45.893 1.00 69.88 427 LEU A CA 1
ATOM 3303 C C . LEU A 1 427 ? -51.835 7.932 46.764 1.00 69.88 427 LEU A C 1
ATOM 3305 O O . LEU A 1 427 ? -51.306 8.964 47.169 1.00 69.88 427 LEU A O 1
ATOM 3309 N N . THR A 1 428 ? -53.115 7.642 47.008 1.00 66.62 428 THR A N 1
ATOM 3310 C CA . THR A 1 428 ? -53.993 8.471 47.834 1.00 66.62 428 THR A CA 1
ATOM 3311 C C . THR A 1 428 ? -54.722 7.596 48.847 1.00 66.62 428 THR A C 1
ATOM 3313 O O . THR A 1 428 ? -55.408 6.643 48.483 1.00 66.62 428 THR A O 1
ATOM 3316 N N . SER A 1 429 ? -54.554 7.902 50.130 1.00 67.19 429 SER A N 1
ATOM 3317 C CA . SER A 1 429 ? -55.202 7.219 51.248 1.00 67.19 429 SER A CA 1
ATOM 3318 C C . SER A 1 429 ? -55.909 8.213 52.172 1.00 67.19 429 SER A C 1
ATOM 3320 O O . SER A 1 429 ? -55.838 9.428 51.995 1.00 67.19 429 SER A O 1
ATOM 3322 N N . ASP A 1 430 ? -56.583 7.699 53.203 1.00 68.50 430 ASP A N 1
ATOM 3323 C CA . ASP A 1 430 ? -57.211 8.528 54.240 1.00 68.50 430 ASP A CA 1
ATOM 3324 C C . ASP A 1 430 ? -56.180 9.257 55.141 1.00 68.50 430 ASP A C 1
ATOM 3326 O O . ASP A 1 430 ? -56.570 10.064 55.987 1.00 68.50 430 ASP A O 1
ATOM 3330 N N . SER A 1 431 ? -54.872 8.986 54.985 1.00 78.31 431 SER A N 1
ATOM 3331 C CA . SER A 1 431 ? -53.779 9.619 55.740 1.00 78.31 431 SER A CA 1
ATOM 3332 C C . SER A 1 431 ? -52.772 10.305 54.802 1.00 78.31 431 SER A C 1
ATOM 3334 O O . SER A 1 431 ? -51.884 9.644 54.256 1.00 78.31 431 SER A O 1
ATOM 3336 N N . PRO A 1 432 ? -52.839 11.643 54.681 1.00 79.88 432 PRO A N 1
ATOM 3337 C CA . PRO A 1 432 ? -51.879 12.425 53.903 1.00 79.88 432 PRO A CA 1
ATOM 3338 C C . PRO A 1 432 ? -50.425 12.239 54.358 1.00 79.88 432 PRO A C 1
ATOM 3340 O O . PRO A 1 432 ? -49.509 12.299 53.541 1.00 79.88 432 PRO A O 1
ATOM 3343 N N . GLU A 1 433 ? -50.192 12.002 55.654 1.00 81.19 433 GLU A N 1
ATOM 3344 C CA . GLU A 1 433 ? -48.853 11.734 56.188 1.00 81.19 433 GLU A CA 1
ATOM 3345 C C . GLU A 1 433 ? -48.281 10.404 55.680 1.00 81.19 433 GLU A C 1
ATOM 3347 O O . GLU A 1 433 ? -47.094 10.331 55.363 1.00 81.19 433 GLU A O 1
ATOM 3352 N N . ALA A 1 434 ? -49.111 9.363 55.575 1.00 78.31 434 ALA A N 1
ATOM 3353 C CA . ALA A 1 434 ? -48.692 8.063 55.057 1.00 78.31 434 ALA A CA 1
ATOM 3354 C C . ALA A 1 434 ? -48.431 8.103 53.542 1.00 78.31 434 ALA A C 1
ATOM 3356 O O . ALA A 1 434 ? -47.506 7.447 53.065 1.00 78.31 434 ALA A O 1
ATOM 3357 N N . ASP A 1 435 ? -49.202 8.899 52.796 1.00 82.75 435 ASP A N 1
ATOM 3358 C CA . ASP A 1 435 ? -48.990 9.104 51.357 1.00 82.75 435 ASP A CA 1
ATOM 3359 C C . ASP A 1 435 ? -47.684 9.864 51.094 1.00 82.75 435 ASP A C 1
ATOM 3361 O O . ASP A 1 435 ? -46.888 9.465 50.243 1.00 82.75 435 ASP A O 1
ATOM 3365 N N . ALA A 1 436 ? -47.409 10.914 51.877 1.00 85.56 436 ALA A N 1
ATOM 3366 C CA . ALA A 1 436 ? -46.146 11.643 51.805 1.00 85.56 436 ALA A CA 1
ATOM 3367 C C . ALA A 1 436 ? -44.939 10.756 52.163 1.00 85.56 436 ALA A C 1
ATOM 3369 O O . ALA A 1 436 ? -43.892 10.866 51.527 1.00 85.56 436 ALA A O 1
ATOM 3370 N N . ALA A 1 437 ? -45.083 9.861 53.148 1.00 86.94 437 ALA A N 1
ATOM 3371 C CA . ALA A 1 437 ? -44.041 8.902 53.512 1.00 86.94 437 ALA A CA 1
ATOM 3372 C C . ALA A 1 437 ? -43.778 7.871 52.400 1.00 86.94 437 ALA A C 1
ATOM 3374 O O . ALA A 1 437 ? -42.621 7.569 52.119 1.00 86.94 437 ALA A O 1
ATOM 3375 N N . LEU A 1 438 ? -44.825 7.371 51.730 1.00 87.00 438 LEU A N 1
ATOM 3376 C CA . LEU A 1 438 ? -44.678 6.480 50.575 1.00 87.00 438 LEU A CA 1
ATOM 3377 C C . LEU A 1 438 ? -43.934 7.174 49.429 1.00 87.00 438 LEU A C 1
ATOM 3379 O O . LEU A 1 438 ? -42.975 6.614 48.908 1.00 87.00 438 LEU A O 1
ATOM 3383 N N . ILE A 1 439 ? -44.350 8.390 49.059 1.00 87.62 439 ILE A N 1
ATOM 3384 C CA . ILE A 1 439 ? -43.702 9.163 47.989 1.00 87.62 439 ILE A CA 1
ATOM 3385 C C . ILE A 1 439 ? -42.226 9.403 48.319 1.00 87.62 439 ILE A C 1
ATOM 3387 O O . ILE A 1 439 ? -41.381 9.204 47.456 1.00 87.62 439 ILE A O 1
ATOM 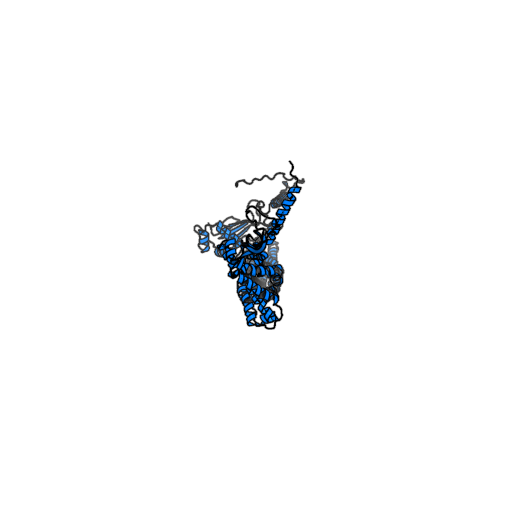3391 N N . ALA A 1 440 ? -41.901 9.745 49.570 1.00 89.00 440 ALA A N 1
ATOM 3392 C CA . ALA A 1 440 ? -40.517 9.953 49.989 1.00 89.00 440 ALA A CA 1
ATOM 3393 C C . ALA A 1 440 ? -39.644 8.693 49.835 1.00 89.00 440 ALA A C 1
ATOM 3395 O O . ALA A 1 440 ? -38.496 8.798 49.410 1.00 89.00 440 ALA A O 1
ATOM 3396 N N . GLU A 1 441 ? -40.168 7.502 50.146 1.00 91.31 441 GLU A N 1
ATOM 3397 C CA . GLU A 1 441 ? -39.426 6.246 49.956 1.00 91.31 441 GLU A CA 1
ATOM 3398 C C . GLU A 1 441 ? -39.349 5.840 48.468 1.00 91.31 441 GLU A C 1
ATOM 3400 O O . GLU A 1 441 ? -38.324 5.321 48.029 1.00 91.31 441 GLU A O 1
ATOM 3405 N N . LEU A 1 442 ? -40.379 6.120 47.657 1.00 90.81 442 LEU A N 1
ATOM 3406 C CA . LEU A 1 442 ? -40.323 5.927 46.198 1.00 90.81 442 LEU A CA 1
ATOM 3407 C C . LEU A 1 442 ? -39.289 6.858 45.539 1.00 90.81 442 LEU A C 1
ATOM 3409 O O . LEU A 1 442 ? -38.514 6.407 44.694 1.00 90.81 442 LEU A O 1
ATOM 3413 N N . ASP A 1 443 ? -39.234 8.125 45.960 1.00 88.00 443 ASP A N 1
ATOM 3414 C CA . ASP A 1 443 ? -38.218 9.096 45.539 1.00 88.00 443 ASP A CA 1
ATOM 3415 C C . ASP A 1 443 ? -36.812 8.645 45.954 1.00 88.00 443 ASP A C 1
ATOM 3417 O O . ASP A 1 443 ? -35.881 8.719 45.152 1.00 88.00 443 ASP A O 1
ATOM 3421 N N . ALA A 1 444 ? -36.656 8.116 47.174 1.00 90.19 444 ALA A N 1
ATOM 3422 C CA . ALA A 1 444 ? -35.381 7.582 47.649 1.00 90.19 444 ALA A CA 1
ATOM 3423 C C . ALA A 1 444 ? -34.896 6.396 46.797 1.00 90.19 444 ALA A C 1
ATOM 3425 O O . ALA A 1 444 ? -33.708 6.310 46.487 1.00 90.19 444 ALA A O 1
ATOM 3426 N N . ILE A 1 445 ? -35.800 5.507 46.366 1.00 92.38 445 ILE A N 1
ATOM 3427 C CA . ILE A 1 445 ? -35.465 4.396 45.463 1.00 92.38 445 ILE A CA 1
ATOM 3428 C C . ILE A 1 445 ? -35.072 4.908 44.066 1.00 92.38 445 ILE A C 1
ATOM 3430 O O . ILE A 1 445 ? -34.078 4.439 43.502 1.00 92.38 445 ILE A O 1
ATOM 3434 N N . ASP A 1 446 ? -35.809 5.875 43.510 1.00 85.31 446 ASP A N 1
ATOM 3435 C CA . ASP A 1 446 ? -35.463 6.508 42.227 1.00 85.31 446 ASP A CA 1
ATOM 3436 C C . ASP A 1 446 ? -34.068 7.158 42.296 1.00 85.31 446 ASP A C 1
ATOM 3438 O O . ASP A 1 446 ? -33.246 6.996 41.386 1.00 85.31 446 ASP A O 1
ATOM 3442 N N . GLU A 1 447 ? -33.772 7.869 43.387 1.00 87.88 447 GLU A N 1
ATOM 3443 C CA . GLU A 1 447 ? -32.480 8.511 43.619 1.00 87.88 447 GLU A CA 1
ATOM 3444 C C . GLU A 1 447 ? -31.351 7.483 43.799 1.00 87.88 447 GLU A C 1
ATOM 3446 O O . GLU A 1 447 ? -30.281 7.641 43.204 1.00 87.88 447 GLU A O 1
ATOM 3451 N N . LEU A 1 448 ? -31.597 6.391 44.529 1.00 90.75 448 LEU A N 1
ATOM 3452 C CA . LEU A 1 448 ? -30.656 5.283 44.708 1.00 90.75 448 LEU A CA 1
ATOM 3453 C C . LEU A 1 448 ? -30.222 4.699 43.355 1.00 90.75 448 LEU A C 1
ATOM 3455 O O . LEU A 1 448 ? -29.029 4.604 43.056 1.00 90.75 448 LEU A O 1
ATOM 3459 N N . VAL A 1 449 ? -31.182 4.344 42.498 1.00 86.88 449 VAL A N 1
ATOM 3460 C CA . VAL A 1 449 ? -30.883 3.772 41.177 1.00 86.88 449 VAL A CA 1
ATOM 3461 C C . VAL A 1 449 ? -30.120 4.773 40.305 1.00 86.88 449 VAL A C 1
ATOM 3463 O O . VAL A 1 449 ? -29.125 4.413 39.662 1.00 86.88 449 VAL A O 1
ATOM 3466 N N . ARG A 1 450 ? -30.524 6.050 40.312 1.00 84.12 450 ARG A N 1
ATOM 3467 C CA . ARG A 1 450 ? -29.852 7.104 39.536 1.00 84.12 450 ARG A CA 1
ATOM 3468 C C . ARG A 1 450 ? -28.410 7.327 39.987 1.00 84.12 450 ARG A C 1
ATOM 3470 O O . ARG A 1 450 ? -27.518 7.380 39.137 1.00 84.12 450 ARG A O 1
ATOM 3477 N N . ASN A 1 451 ? -28.177 7.420 41.294 1.00 85.44 451 ASN A N 1
ATOM 3478 C CA . ASN A 1 451 ? -26.871 7.746 41.862 1.00 85.44 451 ASN A CA 1
ATOM 3479 C C . ASN A 1 451 ? -25.852 6.617 41.677 1.00 85.44 451 ASN A C 1
ATOM 3481 O O . ASN A 1 451 ? -24.687 6.890 41.384 1.00 85.44 451 ASN A O 1
ATOM 3485 N N . TYR A 1 452 ? -26.283 5.359 41.799 1.00 88.50 452 TYR A N 1
ATOM 3486 C CA . TYR A 1 452 ? -25.359 4.225 41.810 1.00 88.50 452 TYR A CA 1
ATOM 3487 C C . TYR A 1 452 ? -25.250 3.465 40.480 1.00 88.50 452 TYR A C 1
ATOM 3489 O O . TYR A 1 452 ? -24.193 2.882 40.224 1.00 88.50 452 TYR A O 1
ATOM 3497 N N . LEU A 1 453 ? -26.274 3.482 39.612 1.00 87.69 453 LEU A N 1
ATOM 3498 C CA . LEU A 1 453 ? -26.266 2.716 38.350 1.00 87.69 453 LEU A CA 1
ATOM 3499 C C . LEU A 1 453 ? -26.196 3.573 37.088 1.00 87.69 453 LEU A C 1
ATOM 3501 O O . LEU A 1 453 ? -25.579 3.153 36.108 1.00 87.69 453 LEU A O 1
ATOM 3505 N N . SER A 1 454 ? -26.796 4.766 37.080 1.00 81.56 454 SER A N 1
ATOM 3506 C CA . SER A 1 454 ? -27.016 5.500 35.826 1.00 81.56 454 SER A CA 1
ATOM 3507 C C . SER A 1 454 ? -25.714 5.880 35.113 1.00 81.56 454 SER A C 1
ATOM 3509 O O . SER A 1 454 ? -25.601 5.690 33.901 1.00 81.56 454 SER A O 1
ATOM 3511 N N . SER A 1 455 ? -24.723 6.395 35.849 1.00 82.56 455 SER A N 1
ATOM 3512 C CA . SER A 1 455 ? -23.424 6.788 35.279 1.00 82.56 455 SER A CA 1
ATOM 3513 C C . SER A 1 455 ? -22.548 5.577 34.903 1.00 82.56 455 SER A C 1
ATOM 3515 O O . SER A 1 455 ? -22.107 5.514 33.751 1.00 82.56 455 SER A O 1
ATOM 3517 N N . PRO A 1 456 ? -22.347 4.565 35.779 1.00 86.06 456 PRO A N 1
ATOM 3518 C CA . PRO A 1 456 ? -21.593 3.365 35.412 1.00 86.06 456 PRO A CA 1
ATOM 3519 C C . PRO A 1 456 ? -22.165 2.621 34.200 1.00 86.06 456 PRO A C 1
ATOM 3521 O O . PRO A 1 456 ? -21.409 2.274 33.294 1.00 86.06 456 PRO A O 1
ATOM 3524 N N . LEU A 1 457 ? -23.487 2.423 34.123 1.00 84.75 457 LEU A N 1
ATOM 3525 C CA . LEU A 1 457 ? -24.112 1.725 32.992 1.00 84.75 457 LEU A CA 1
ATOM 3526 C C . LEU A 1 457 ? -24.003 2.510 31.684 1.00 84.75 457 LEU A C 1
ATOM 3528 O O . LEU A 1 457 ? -23.780 1.908 30.634 1.00 84.75 457 LEU A O 1
ATOM 3532 N N . LEU A 1 458 ? -24.109 3.843 31.732 1.00 80.19 458 LEU A N 1
ATOM 3533 C CA . LEU A 1 458 ? -23.900 4.688 30.555 1.00 80.19 458 LEU A CA 1
ATOM 3534 C C . LEU A 1 458 ? -22.471 4.538 30.017 1.00 80.19 458 LEU A C 1
ATOM 3536 O O . LEU A 1 458 ? -22.284 4.330 28.816 1.00 80.19 458 LEU A O 1
ATOM 3540 N N . SER A 1 459 ? -21.468 4.628 30.895 1.00 78.00 459 SER A N 1
ATOM 3541 C CA . SER A 1 459 ? -20.055 4.472 30.527 1.00 78.00 459 SER A CA 1
ATOM 3542 C C . SER A 1 459 ? -19.765 3.074 29.984 1.00 78.00 459 SER A C 1
ATOM 3544 O O . SER A 1 459 ? -19.141 2.944 28.931 1.00 78.00 459 SER A O 1
ATOM 3546 N N . TYR A 1 460 ? -20.292 2.034 30.636 1.00 89.44 460 TYR A N 1
ATOM 3547 C CA . TYR A 1 460 ? -20.161 0.648 30.190 1.00 89.44 460 TYR A CA 1
ATOM 3548 C C . TYR A 1 460 ? -20.764 0.452 28.794 1.00 89.44 460 TYR A C 1
ATOM 3550 O O . TYR A 1 460 ? -20.096 -0.044 27.885 1.00 89.44 460 TYR A O 1
ATOM 3558 N N . SER A 1 461 ? -22.024 0.861 28.616 1.00 81.69 461 SER A N 1
ATOM 3559 C CA . SER A 1 461 ? -22.758 0.720 27.358 1.00 81.69 461 SER A CA 1
ATOM 3560 C C . SER A 1 461 ? -22.043 1.465 26.230 1.00 81.69 461 SER A C 1
ATOM 3562 O O . SER A 1 461 ? -21.693 0.865 25.212 1.00 81.69 461 SER A O 1
ATOM 3564 N N . ASN A 1 462 ? -21.706 2.745 26.428 1.00 77.31 462 ASN A N 1
ATOM 3565 C CA . ASN A 1 462 ? -20.968 3.525 25.432 1.00 77.31 462 ASN A CA 1
ATOM 3566 C C . ASN A 1 462 ? -19.616 2.881 25.085 1.00 77.31 462 ASN A C 1
ATOM 3568 O O . ASN A 1 462 ? -19.287 2.777 23.901 1.00 77.31 462 ASN A O 1
ATOM 3572 N N . GLY A 1 463 ? -18.870 2.397 26.083 1.00 77.56 463 GLY A N 1
ATOM 3573 C CA . GLY A 1 463 ? -17.619 1.668 25.877 1.00 77.56 463 GLY A CA 1
ATOM 3574 C C . GLY A 1 463 ? -17.804 0.428 24.996 1.00 77.56 463 GLY A C 1
ATOM 3575 O O . GLY A 1 463 ? -17.062 0.244 24.030 1.00 77.56 463 GLY A O 1
ATOM 3576 N N . MET A 1 464 ? -18.841 -0.381 25.245 1.00 85.69 464 MET A N 1
ATOM 3577 C CA . MET A 1 464 ? -19.170 -1.555 24.422 1.00 85.69 464 MET A CA 1
ATOM 3578 C C . MET A 1 464 ? -19.531 -1.184 22.979 1.00 85.69 464 MET A C 1
ATOM 3580 O O . MET A 1 464 ? -19.089 -1.846 22.035 1.00 85.69 464 MET A O 1
ATOM 3584 N N . PHE A 1 465 ? -20.312 -0.119 22.781 1.00 77.56 465 PHE A N 1
ATOM 3585 C CA . PHE A 1 465 ? -20.671 0.365 21.445 1.00 77.56 465 PHE A CA 1
ATOM 3586 C C . PHE A 1 465 ? -19.456 0.873 20.661 1.00 77.56 465 PHE A C 1
ATOM 3588 O O . PHE A 1 465 ? -19.320 0.546 19.478 1.00 77.56 465 PHE A O 1
ATOM 3595 N N . ILE A 1 466 ? -18.568 1.640 21.302 1.00 76.88 466 ILE A N 1
ATOM 3596 C CA . ILE A 1 466 ? -17.339 2.144 20.675 1.00 76.88 466 ILE A CA 1
ATOM 3597 C C . ILE A 1 466 ? -16.404 0.976 20.347 1.00 76.88 466 ILE A C 1
ATOM 3599 O O . ILE A 1 466 ? -15.921 0.887 19.217 1.00 76.88 466 ILE A O 1
ATOM 3603 N N . MET A 1 467 ? -16.209 0.041 21.281 1.00 85.06 467 MET A N 1
ATOM 3604 C CA . MET A 1 467 ? -15.379 -1.143 21.064 1.00 85.06 467 MET A CA 1
ATOM 3605 C C . MET A 1 467 ? -15.887 -1.992 19.887 1.00 85.06 467 MET A C 1
ATOM 3607 O O . MET A 1 467 ? -15.091 -2.362 19.026 1.00 85.06 467 MET A O 1
ATOM 3611 N N . ASP A 1 468 ? -17.197 -2.247 19.782 1.00 85.62 468 ASP A N 1
ATOM 3612 C CA . ASP A 1 468 ? -17.791 -2.955 18.634 1.00 85.62 468 ASP A CA 1
ATOM 3613 C C . ASP A 1 468 ? -17.512 -2.234 17.308 1.00 85.62 468 ASP A C 1
ATOM 3615 O O . ASP A 1 468 ? -17.091 -2.853 16.327 1.00 85.62 468 ASP A O 1
ATOM 3619 N N . ALA A 1 469 ? -17.719 -0.915 17.276 1.00 75.19 469 ALA A N 1
ATOM 3620 C CA . ALA A 1 469 ? -17.496 -0.109 16.081 1.00 75.19 469 ALA A CA 1
ATOM 3621 C C . ALA A 1 469 ? -16.024 -0.142 15.641 1.00 75.19 469 ALA A C 1
ATOM 3623 O O . ALA A 1 469 ? -15.739 -0.351 14.458 1.00 75.19 469 ALA A O 1
ATOM 3624 N N . GLU A 1 470 ? -15.090 -0.000 16.583 1.00 80.69 470 GLU A N 1
ATOM 3625 C CA . GLU A 1 470 ? -13.657 -0.062 16.302 1.00 80.69 470 GLU A CA 1
ATOM 3626 C C . GLU A 1 470 ? -13.230 -1.462 15.846 1.00 80.69 470 GLU A C 1
ATOM 3628 O O . GLU A 1 470 ? -12.552 -1.575 14.831 1.00 80.69 470 GLU A O 1
ATOM 3633 N N . LEU A 1 471 ? -13.672 -2.544 16.499 1.00 85.06 471 LEU A N 1
ATOM 3634 C CA . LEU A 1 471 ? -13.322 -3.915 16.095 1.00 85.06 471 LEU A CA 1
ATOM 3635 C C . LEU A 1 471 ? -13.864 -4.278 14.703 1.00 85.06 471 LEU A C 1
ATOM 3637 O O . LEU A 1 471 ? -13.193 -4.979 13.941 1.00 85.06 471 LEU A O 1
ATOM 3641 N N . ARG A 1 472 ? -15.068 -3.806 14.349 1.00 82.12 472 ARG A N 1
ATOM 3642 C CA . ARG A 1 472 ? -15.647 -4.002 13.008 1.00 82.12 472 ARG A CA 1
ATOM 3643 C C . ARG A 1 472 ? -14.958 -3.154 11.949 1.00 82.12 472 ARG A C 1
ATOM 3645 O O . ARG A 1 472 ? -14.779 -3.628 10.826 1.00 82.12 472 ARG A O 1
ATOM 3652 N N . GLY A 1 473 ? -14.599 -1.917 12.284 1.00 74.38 473 GLY A N 1
ATOM 3653 C CA . GLY A 1 473 ? -13.896 -1.001 11.389 1.00 74.38 473 GLY A CA 1
ATOM 3654 C C . GLY A 1 473 ? -12.444 -1.409 11.149 1.00 74.38 473 GLY A C 1
ATOM 3655 O O . GLY A 1 473 ? -11.951 -1.270 10.030 1.00 74.38 473 GLY A O 1
ATOM 3656 N N . PHE A 1 474 ? -11.800 -1.988 12.165 1.00 86.69 474 PHE A N 1
ATOM 3657 C CA . PHE A 1 474 ? -10.375 -2.266 12.145 1.00 86.69 474 PHE A CA 1
ATOM 3658 C C . PHE A 1 474 ? -10.020 -3.397 11.181 1.00 86.69 474 PHE A C 1
ATOM 3660 O O . PHE A 1 474 ? -10.278 -4.578 11.439 1.00 86.69 474 PHE A O 1
ATOM 3667 N N . SER A 1 475 ? -9.382 -3.034 10.065 1.00 86.31 475 SER A N 1
ATOM 3668 C CA . SER A 1 475 ? -9.087 -3.937 8.943 1.00 86.31 475 SER A CA 1
ATOM 3669 C C . SER A 1 475 ? -8.309 -5.197 9.328 1.00 86.31 475 SER A C 1
ATOM 3671 O O . SER A 1 475 ? -8.481 -6.267 8.735 1.00 86.31 475 SER A O 1
ATOM 3673 N N . VAL A 1 476 ? -7.450 -5.082 10.339 1.00 92.25 476 VAL A N 1
ATOM 3674 C CA . VAL A 1 476 ? -6.653 -6.188 10.866 1.00 92.25 476 VAL A CA 1
ATOM 3675 C C . VAL A 1 476 ? -7.537 -7.216 11.570 1.00 92.25 476 VAL A C 1
ATOM 3677 O O . VAL A 1 476 ? -7.412 -8.416 11.314 1.00 92.25 476 VAL A O 1
ATOM 3680 N N . VAL A 1 477 ? -8.456 -6.754 12.419 1.00 89.62 477 VAL A N 1
ATOM 3681 C CA . VAL A 1 477 ? -9.321 -7.615 13.236 1.00 89.62 477 VAL A CA 1
ATOM 3682 C C . VAL A 1 477 ? -10.444 -8.209 12.389 1.00 89.62 477 VAL A C 1
ATOM 3684 O O . VAL A 1 477 ? -10.641 -9.425 12.392 1.00 89.62 477 VAL A O 1
ATOM 3687 N N . ASN A 1 478 ? -11.105 -7.391 11.564 1.00 83.06 478 ASN A N 1
ATOM 3688 C CA . ASN A 1 478 ? -12.190 -7.840 10.684 1.00 83.06 478 ASN A CA 1
ATOM 3689 C C . ASN A 1 478 ? -11.715 -8.729 9.509 1.00 83.06 478 ASN A C 1
ATOM 3691 O O . ASN A 1 478 ? -12.529 -9.276 8.766 1.00 83.06 478 ASN A O 1
ATOM 3695 N N . GLY A 1 479 ? -10.397 -8.895 9.333 1.00 84.00 479 GLY A N 1
ATOM 3696 C CA . GLY A 1 479 ? -9.796 -9.794 8.347 1.00 84.00 479 GLY A CA 1
ATOM 3697 C C . GLY A 1 479 ? -9.741 -9.260 6.915 1.00 84.00 479 GLY A C 1
ATOM 3698 O O . GLY A 1 479 ? -9.415 -10.022 6.005 1.00 84.00 479 GLY A O 1
ATOM 3699 N N . THR A 1 480 ? -10.034 -7.979 6.694 1.00 85.38 480 THR A N 1
ATOM 3700 C CA . THR A 1 480 ? -9.952 -7.345 5.366 1.00 85.38 480 THR A CA 1
ATOM 3701 C C . THR A 1 480 ? -8.554 -6.833 5.020 1.00 85.38 480 THR A C 1
ATOM 3703 O O . THR A 1 480 ? -8.275 -6.579 3.842 1.00 85.38 480 THR A O 1
ATOM 3706 N N . PHE A 1 481 ? -7.666 -6.720 6.014 1.00 91.88 481 PHE A N 1
ATOM 3707 C CA . PHE A 1 481 ? -6.271 -6.348 5.818 1.00 91.88 481 PHE A CA 1
ATOM 3708 C C . PHE A 1 481 ? -5.569 -7.303 4.846 1.00 91.88 481 PHE A C 1
ATOM 3710 O O . PHE A 1 481 ? -5.586 -8.526 5.000 1.00 91.88 481 PHE A O 1
ATOM 3717 N N . ALA A 1 482 ? -4.888 -6.730 3.857 1.00 91.94 482 ALA A N 1
ATOM 3718 C CA . ALA A 1 482 ? -4.007 -7.474 2.970 1.00 91.94 482 ALA A CA 1
ATOM 3719 C C . ALA A 1 482 ? -2.805 -6.621 2.583 1.00 91.94 482 ALA A C 1
ATOM 3721 O O . ALA A 1 482 ? -2.939 -5.440 2.283 1.00 91.94 482 ALA A O 1
ATOM 3722 N N . MET A 1 483 ? -1.630 -7.231 2.495 1.00 94.12 483 MET A N 1
ATOM 3723 C CA . MET A 1 483 ? -0.428 -6.569 2.004 1.00 94.12 483 MET A CA 1
ATOM 3724 C C . MET A 1 483 ? 0.214 -7.439 0.937 1.00 94.12 483 MET A C 1
ATOM 3726 O O . MET A 1 483 ? 0.456 -8.625 1.147 1.00 94.12 483 MET A O 1
ATOM 3730 N N . GLU A 1 484 ? 0.490 -6.848 -0.219 1.00 94.25 484 GLU A N 1
ATOM 3731 C CA . GLU A 1 484 ? 1.097 -7.554 -1.337 1.00 94.25 484 GLU A CA 1
ATOM 3732 C C . GLU A 1 484 ? 2.233 -6.748 -1.946 1.00 94.25 484 GLU A C 1
ATOM 3734 O O . GLU A 1 484 ? 2.169 -5.524 -2.066 1.00 94.25 484 GLU A O 1
ATOM 3739 N N . THR A 1 485 ? 3.251 -7.459 -2.415 1.00 95.50 485 THR A N 1
ATOM 3740 C CA . THR A 1 485 ? 4.352 -6.879 -3.173 1.00 95.50 485 THR A CA 1
ATOM 3741 C C . THR A 1 485 ? 4.178 -7.168 -4.656 1.00 95.50 485 THR A C 1
ATOM 3743 O O . THR A 1 485 ? 3.777 -8.261 -5.067 1.00 95.50 485 THR A O 1
ATOM 3746 N N . LYS A 1 486 ? 4.440 -6.166 -5.492 1.00 94.75 486 LYS A N 1
ATOM 3747 C CA . LYS A 1 486 ? 4.275 -6.254 -6.944 1.00 94.75 486 LYS A CA 1
ATOM 3748 C C . LYS A 1 486 ? 5.374 -5.469 -7.645 1.00 94.75 486 LYS A C 1
ATOM 3750 O O . LYS A 1 486 ? 6.008 -4.583 -7.078 1.00 94.75 486 LYS A O 1
ATOM 3755 N N . VAL A 1 487 ? 5.589 -5.800 -8.912 1.00 95.00 487 VAL A N 1
ATOM 3756 C CA . VAL A 1 487 ? 6.519 -5.088 -9.787 1.00 95.00 487 VAL A CA 1
ATOM 3757 C C . VAL A 1 487 ? 5.773 -4.743 -11.063 1.00 95.00 487 VAL A C 1
ATOM 3759 O O . VAL A 1 487 ? 5.388 -5.631 -11.820 1.00 95.00 487 VAL A O 1
ATOM 3762 N N . ALA A 1 488 ? 5.546 -3.453 -11.291 1.00 94.25 488 ALA A N 1
ATOM 3763 C CA . ALA A 1 488 ? 5.080 -2.966 -12.580 1.00 94.25 488 ALA A CA 1
ATOM 3764 C C . ALA A 1 488 ? 6.271 -2.758 -13.519 1.00 94.25 488 ALA A C 1
ATOM 3766 O O . ALA A 1 488 ? 7.417 -2.639 -13.081 1.00 94.25 488 ALA A O 1
ATOM 3767 N N . THR A 1 489 ? 6.004 -2.695 -14.820 1.00 94.50 489 THR A N 1
ATOM 3768 C CA . THR A 1 489 ? 7.026 -2.374 -15.819 1.00 94.50 489 THR A CA 1
ATOM 3769 C C . THR A 1 489 ? 6.506 -1.330 -16.791 1.00 94.50 489 THR A C 1
ATOM 3771 O O . THR A 1 489 ? 5.316 -1.315 -17.101 1.00 94.50 489 THR A O 1
ATOM 3774 N N . TYR A 1 490 ? 7.393 -0.467 -17.282 1.00 94.50 490 TYR A N 1
ATOM 3775 C CA . TYR A 1 490 ? 7.069 0.480 -18.347 1.00 94.50 490 TYR A CA 1
ATOM 3776 C C . TYR A 1 490 ? 8.055 0.364 -19.507 1.00 94.50 490 TYR A C 1
ATOM 3778 O O . TYR A 1 490 ? 9.214 -0.030 -19.346 1.00 94.50 490 TYR A O 1
ATOM 3786 N N . ASN A 1 491 ? 7.562 0.686 -20.697 1.00 94.00 491 ASN A N 1
ATOM 3787 C CA . ASN A 1 491 ? 8.321 0.646 -21.932 1.00 94.00 491 ASN A CA 1
ATOM 3788 C C . ASN A 1 491 ? 9.182 1.898 -22.062 1.00 94.00 491 ASN A C 1
ATOM 3790 O O . ASN A 1 491 ? 8.775 3.007 -21.710 1.00 94.00 491 ASN A O 1
ATOM 3794 N N . ARG A 1 492 ? 10.362 1.705 -22.641 1.00 94.56 492 ARG A N 1
ATOM 3795 C CA . ARG A 1 492 ? 11.263 2.768 -23.071 1.00 94.56 492 ARG A CA 1
ATOM 3796 C C . ARG A 1 492 ? 11.581 2.539 -24.537 1.00 94.56 492 ARG A C 1
ATOM 3798 O O . ARG A 1 492 ? 11.814 1.401 -24.941 1.00 94.56 492 ARG A O 1
ATOM 3805 N N . TRP A 1 493 ? 11.562 3.585 -25.345 1.00 94.88 493 TRP A N 1
ATOM 3806 C CA . TRP A 1 493 ? 11.806 3.458 -26.778 1.00 94.88 493 TRP A CA 1
ATOM 3807 C C . TRP A 1 493 ? 12.440 4.715 -27.345 1.00 94.88 493 TRP A C 1
ATOM 3809 O O . TRP A 1 493 ? 12.390 5.791 -26.755 1.00 94.88 493 TRP A O 1
ATOM 3819 N N . THR A 1 494 ? 13.031 4.574 -28.518 1.00 94.06 494 THR A N 1
ATOM 3820 C CA . THR A 1 494 ? 13.432 5.707 -29.342 1.00 94.06 494 THR A CA 1
ATOM 3821 C C . THR A 1 494 ? 12.865 5.520 -30.740 1.00 94.06 494 THR A C 1
ATOM 3823 O O . THR A 1 494 ? 12.686 4.387 -31.199 1.00 94.06 494 THR A O 1
ATOM 3826 N N . THR A 1 495 ? 12.556 6.626 -31.406 1.00 91.62 495 THR A N 1
ATOM 3827 C CA . THR A 1 495 ? 11.990 6.616 -32.753 1.00 91.62 495 THR A CA 1
ATOM 3828 C C . THR A 1 495 ? 12.849 7.478 -33.653 1.00 91.62 495 THR A C 1
ATOM 3830 O O . THR A 1 495 ? 13.079 8.653 -33.366 1.00 91.62 495 THR A O 1
ATOM 3833 N N . ILE A 1 496 ? 13.288 6.903 -34.767 1.00 87.81 496 ILE A N 1
ATOM 3834 C CA . ILE A 1 496 ? 13.962 7.647 -35.820 1.00 87.81 496 ILE A CA 1
ATOM 3835 C C . ILE A 1 496 ? 12.931 8.023 -36.874 1.00 87.81 496 ILE A C 1
ATOM 3837 O O . ILE A 1 496 ? 12.304 7.162 -37.486 1.00 87.81 496 ILE A O 1
ATOM 3841 N N . SER A 1 497 ? 12.779 9.327 -37.084 1.00 85.38 497 SER A N 1
ATOM 3842 C CA . SER A 1 497 ? 11.947 9.908 -38.132 1.00 85.38 497 SER A CA 1
ATOM 3843 C C . SER A 1 497 ? 12.639 11.159 -38.661 1.00 85.38 497 SER A C 1
ATOM 3845 O O . SER A 1 497 ? 12.476 12.251 -38.120 1.00 85.38 497 SER A O 1
ATOM 3847 N N . MET A 1 498 ? 13.455 10.992 -39.699 1.00 83.56 498 MET A N 1
ATOM 3848 C CA . MET A 1 498 ? 14.111 12.090 -40.407 1.00 83.56 498 MET A CA 1
ATOM 3849 C C . MET A 1 498 ? 14.310 11.725 -41.877 1.00 83.56 498 MET A C 1
ATOM 3851 O O . MET A 1 498 ? 14.318 10.546 -42.235 1.00 83.56 498 MET A O 1
ATOM 3855 N N . ASP A 1 499 ? 14.485 12.739 -42.719 1.00 88.69 499 ASP A N 1
ATOM 3856 C CA . ASP A 1 499 ? 14.927 12.526 -44.092 1.00 88.69 499 ASP A CA 1
ATOM 3857 C C . ASP A 1 499 ? 16.377 12.009 -44.089 1.00 88.69 499 ASP A C 1
ATOM 3859 O O . ASP A 1 499 ? 17.228 12.534 -43.368 1.00 88.69 499 ASP A O 1
ATOM 3863 N N . MET A 1 500 ? 16.655 10.980 -44.890 1.00 90.06 500 MET A N 1
ATOM 3864 C CA . MET A 1 500 ? 17.932 10.262 -44.901 1.00 90.06 500 MET A CA 1
ATOM 3865 C C . MET A 1 500 ? 18.577 10.228 -46.293 1.00 90.06 500 MET A C 1
ATOM 3867 O O . MET A 1 500 ? 17.879 10.370 -47.304 1.00 90.06 500 MET A O 1
ATOM 3871 N N . PRO A 1 501 ? 19.908 10.032 -46.377 1.00 90.88 501 PRO A N 1
ATOM 3872 C CA . PRO A 1 501 ? 20.615 9.923 -47.645 1.00 90.88 501 PRO A CA 1
ATOM 3873 C C . PRO A 1 501 ? 20.552 8.474 -48.141 1.00 90.88 501 PRO A C 1
ATOM 3875 O O . PRO A 1 501 ? 21.485 7.686 -47.966 1.00 90.88 501 PRO A O 1
ATOM 3878 N N . CYS A 1 502 ? 19.427 8.108 -48.756 1.00 89.94 502 CYS A N 1
ATOM 3879 C CA . CYS A 1 502 ? 19.291 6.815 -49.414 1.00 89.94 502 CYS A CA 1
ATOM 3880 C C . CYS A 1 502 ? 20.289 6.684 -50.558 1.00 89.94 502 CYS A C 1
ATOM 3882 O O . CYS A 1 502 ? 20.699 7.667 -51.177 1.00 89.94 502 CYS A O 1
ATOM 3884 N N . SER A 1 503 ? 20.665 5.445 -50.864 1.00 87.69 503 SER A N 1
ATOM 3885 C CA . SER A 1 503 ? 21.613 5.181 -51.934 1.00 87.69 503 SER A CA 1
ATOM 3886 C C . SER A 1 503 ? 21.172 4.024 -52.813 1.00 87.69 503 SER A C 1
ATOM 3888 O O . SER A 1 503 ? 20.617 3.034 -52.343 1.00 87.69 503 SER A O 1
ATOM 3890 N N . LYS A 1 504 ? 21.454 4.143 -54.109 1.00 87.00 504 LYS A N 1
ATOM 3891 C CA . LYS A 1 504 ? 21.216 3.095 -55.106 1.00 87.00 504 LYS A CA 1
ATOM 3892 C C . LYS A 1 504 ? 22.446 2.920 -55.982 1.00 87.00 504 LYS A C 1
ATOM 3894 O O . LYS A 1 504 ? 23.235 3.850 -56.149 1.00 87.00 504 LYS A O 1
ATOM 3899 N N . LYS A 1 505 ? 22.613 1.723 -56.539 1.00 85.81 505 LYS A N 1
ATOM 3900 C CA . LYS A 1 505 ? 23.651 1.451 -57.535 1.00 85.81 505 LYS A CA 1
ATOM 3901 C C . LYS A 1 505 ? 23.095 1.812 -58.910 1.00 85.81 505 LYS A C 1
ATOM 3903 O O . LYS A 1 505 ? 22.180 1.153 -59.394 1.00 85.81 505 LYS A O 1
ATOM 3908 N N . GLU A 1 506 ? 23.631 2.855 -59.523 1.00 86.00 506 GLU A N 1
ATOM 3909 C CA . GLU A 1 506 ? 23.283 3.267 -60.879 1.00 86.00 506 GLU A CA 1
ATOM 3910 C C . GLU A 1 506 ? 24.298 2.687 -61.863 1.00 86.00 506 GLU A C 1
ATOM 3912 O O . GLU A 1 506 ? 25.491 2.645 -61.571 1.00 86.00 506 GLU A O 1
ATOM 3917 N N . THR A 1 507 ? 23.831 2.208 -63.019 1.00 88.88 507 THR A N 1
ATOM 3918 C CA . THR A 1 507 ? 24.697 1.730 -64.103 1.00 88.88 507 THR A CA 1
ATOM 3919 C C . THR A 1 507 ? 24.416 2.535 -65.357 1.00 88.88 507 THR A C 1
ATOM 3921 O O . THR A 1 507 ? 23.294 2.523 -65.855 1.00 88.88 507 THR A O 1
ATOM 3924 N N . LYS A 1 508 ? 25.438 3.200 -65.897 1.00 87.69 508 LYS A N 1
ATOM 3925 C CA . LYS A 1 508 ? 25.336 3.957 -67.148 1.00 87.69 508 LYS A CA 1
ATOM 3926 C C . LYS A 1 508 ? 26.215 3.342 -68.218 1.00 87.69 508 LYS A C 1
ATOM 3928 O O . LYS A 1 508 ? 27.385 3.035 -67.985 1.00 87.69 508 LYS A O 1
ATOM 3933 N N . VAL A 1 509 ? 25.637 3.193 -69.404 1.00 88.81 509 VAL A N 1
ATOM 3934 C CA . VAL A 1 509 ? 26.344 2.752 -70.605 1.00 88.81 509 VAL A CA 1
ATOM 3935 C C . VAL A 1 509 ? 26.834 3.986 -71.348 1.00 88.81 509 VAL A C 1
ATOM 3937 O O . VAL A 1 509 ? 26.038 4.790 -71.830 1.00 88.81 509 VAL A O 1
ATOM 3940 N N . TYR A 1 510 ? 28.148 4.144 -71.447 1.00 87.38 510 TYR A N 1
ATOM 3941 C CA . TYR A 1 510 ? 28.758 5.220 -72.214 1.00 87.38 510 TYR A CA 1
ATOM 3942 C C . TYR A 1 510 ? 29.030 4.747 -73.636 1.00 87.38 510 TYR A C 1
ATOM 3944 O O . TYR A 1 510 ? 29.680 3.719 -73.825 1.00 87.38 510 TYR A O 1
ATOM 3952 N N . LYS A 1 511 ? 28.559 5.513 -74.625 1.00 88.06 511 LYS A N 1
ATOM 3953 C CA . LYS A 1 511 ? 28.748 5.237 -76.053 1.00 88.06 511 LYS A CA 1
ATOM 3954 C C . LYS A 1 511 ? 29.516 6.380 -76.706 1.00 88.06 511 LYS A C 1
ATOM 3956 O O . LYS A 1 511 ? 29.131 7.537 -76.550 1.00 88.06 511 LYS A O 1
ATOM 3961 N N . LYS A 1 512 ? 30.599 6.072 -77.424 1.00 86.81 512 LYS A N 1
ATOM 3962 C CA . LYS A 1 512 ? 31.353 7.050 -78.228 1.00 86.81 512 LYS A CA 1
ATOM 3963 C C . LYS A 1 512 ? 32.162 6.332 -79.304 1.00 86.81 512 LYS A C 1
ATOM 3965 O O . LYS A 1 512 ? 32.779 5.308 -79.026 1.00 86.81 512 LYS A O 1
ATOM 3970 N N . SER A 1 513 ? 32.144 6.868 -80.524 1.00 83.25 513 SER A N 1
ATOM 3971 C CA . SER A 1 513 ? 32.885 6.334 -81.679 1.00 83.25 513 SER A CA 1
ATOM 3972 C C . SER A 1 513 ? 32.626 4.842 -81.962 1.00 83.25 513 SER A C 1
ATOM 3974 O O . SER A 1 513 ? 33.564 4.090 -82.204 1.00 83.25 513 SER A O 1
ATOM 3976 N N . GLY A 1 514 ? 31.364 4.399 -81.877 1.00 80.94 514 GLY A N 1
ATOM 3977 C CA . GLY A 1 514 ? 30.957 3.004 -82.127 1.00 80.94 514 GLY A CA 1
ATOM 3978 C C . GLY A 1 514 ? 31.279 2.009 -81.002 1.00 80.94 514 GLY A C 1
ATOM 3979 O O . GLY A 1 514 ? 30.881 0.853 -81.078 1.00 80.94 514 GLY A O 1
ATOM 3980 N N . LEU A 1 515 ? 31.958 2.449 -79.939 1.00 85.75 515 LEU A N 1
ATOM 3981 C CA . LEU A 1 515 ? 32.312 1.633 -78.779 1.00 85.75 515 LEU A CA 1
ATOM 3982 C C . LEU A 1 515 ? 31.325 1.866 -77.628 1.00 85.75 515 LEU A C 1
ATOM 3984 O O . LEU A 1 515 ? 30.753 2.955 -77.504 1.00 85.75 515 LEU A O 1
ATOM 3988 N N . GLN A 1 516 ? 31.173 0.870 -76.749 1.00 88.50 516 GLN A N 1
ATOM 3989 C CA . GLN A 1 516 ? 30.372 0.981 -75.527 1.00 88.50 516 GLN A CA 1
ATOM 3990 C C . GLN A 1 516 ? 31.105 0.434 -74.299 1.00 88.50 516 GLN A C 1
ATOM 3992 O O . GLN A 1 516 ? 31.821 -0.562 -74.388 1.00 88.50 516 GLN A O 1
ATOM 3997 N N . LYS A 1 517 ? 30.922 1.081 -73.144 1.00 88.56 517 LYS A N 1
ATOM 3998 C CA . LYS A 1 517 ? 31.410 0.586 -71.850 1.00 88.56 517 LYS A CA 1
ATOM 3999 C C . LYS A 1 517 ? 30.453 0.983 -70.732 1.00 88.56 517 LYS A C 1
ATOM 4001 O O . LYS A 1 517 ? 30.046 2.141 -70.648 1.00 88.56 517 LYS A O 1
ATOM 4006 N N . SER A 1 518 ? 30.111 0.027 -69.876 1.00 87.94 518 SER A N 1
ATOM 4007 C CA . SER A 1 518 ? 29.249 0.257 -68.716 1.00 87.94 518 SER A CA 1
ATOM 4008 C C . SER A 1 518 ? 30.077 0.626 -67.490 1.00 87.94 518 SER A C 1
ATOM 4010 O O . SER A 1 518 ? 31.145 0.058 -67.263 1.00 87.94 518 SER A O 1
ATOM 4012 N N . PHE A 1 519 ? 29.574 1.564 -66.693 1.00 89.56 519 PHE A N 1
ATOM 4013 C CA . PHE A 1 519 ? 30.105 1.882 -65.371 1.00 89.56 519 PHE A CA 1
ATOM 4014 C C . PHE A 1 519 ? 28.975 1.843 -64.356 1.00 89.56 519 PHE A C 1
ATOM 4016 O O . PHE A 1 519 ? 27.922 2.431 -64.607 1.00 89.56 519 PHE A O 1
ATOM 4023 N N . SER A 1 520 ? 29.207 1.199 -63.216 1.00 87.31 520 SER A N 1
ATOM 4024 C CA . SER A 1 520 ? 28.268 1.215 -62.099 1.00 87.31 520 SER A CA 1
ATOM 4025 C C . SER A 1 520 ? 28.869 1.970 -60.924 1.00 87.31 520 SER A C 1
ATOM 4027 O O . SER A 1 520 ? 29.979 1.653 -60.503 1.00 87.31 520 SER A O 1
ATOM 4029 N N . TRP A 1 521 ? 28.131 2.921 -60.362 1.00 87.38 521 TRP A N 1
ATOM 4030 C CA . TRP A 1 521 ? 28.532 3.665 -59.167 1.00 87.38 521 TRP A CA 1
ATOM 4031 C C . TRP A 1 521 ? 27.336 3.867 -58.238 1.00 87.38 521 TRP A C 1
ATOM 4033 O O . TRP A 1 521 ? 26.196 3.561 -58.589 1.00 87.38 521 TRP A O 1
ATOM 4043 N N . ARG A 1 522 ? 27.595 4.328 -57.015 1.00 86.25 522 ARG A N 1
ATOM 4044 C CA . ARG A 1 522 ? 26.544 4.607 -56.037 1.00 86.25 522 ARG A CA 1
ATOM 4045 C C . ARG A 1 522 ? 26.119 6.068 -56.153 1.00 86.25 522 ARG A C 1
ATOM 4047 O O . ARG A 1 522 ? 26.963 6.956 -56.148 1.00 86.25 522 ARG A O 1
ATOM 4054 N N . THR A 1 523 ? 24.818 6.299 -56.249 1.00 87.50 523 THR A N 1
ATOM 4055 C CA . THR A 1 523 ? 24.213 7.636 -56.211 1.00 87.50 523 THR A CA 1
ATOM 4056 C C . THR A 1 523 ? 23.402 7.791 -54.941 1.00 87.50 523 THR A C 1
ATOM 4058 O O . THR A 1 523 ? 22.744 6.830 -54.527 1.00 87.50 523 THR A O 1
ATOM 4061 N N . TYR A 1 524 ? 23.404 8.995 -54.377 1.00 89.94 524 TYR A N 1
ATOM 4062 C CA . TYR A 1 524 ? 22.665 9.337 -53.170 1.00 89.94 524 TYR A CA 1
ATOM 4063 C C . TYR A 1 524 ? 21.485 10.243 -53.513 1.00 89.94 524 TYR A C 1
ATOM 4065 O O . TYR A 1 524 ? 21.559 11.060 -54.428 1.00 89.94 524 TYR A O 1
ATOM 4073 N N . PHE A 1 525 ? 20.370 10.049 -52.820 1.00 89.50 525 PHE A N 1
ATOM 4074 C CA . PHE A 1 525 ? 19.169 10.858 -52.976 1.00 89.50 525 PHE A CA 1
ATOM 4075 C C . PHE A 1 525 ? 18.450 10.981 -51.635 1.00 89.50 525 PHE A C 1
ATOM 4077 O O . PHE A 1 525 ? 18.540 10.106 -50.772 1.00 89.50 525 PHE A O 1
ATOM 4084 N N . LYS A 1 526 ? 17.735 12.091 -51.456 1.00 91.06 526 LYS A N 1
ATOM 4085 C CA . LYS A 1 526 ? 16.945 12.341 -50.256 1.00 91.06 526 LYS A CA 1
ATOM 4086 C C . LYS A 1 526 ? 15.734 11.408 -50.248 1.00 91.06 526 LYS A C 1
ATOM 4088 O O . LYS A 1 526 ? 14.972 11.383 -51.213 1.00 91.06 526 LYS A O 1
ATOM 4093 N N . CYS A 1 527 ? 15.547 10.663 -49.166 1.00 87.25 527 CYS A N 1
ATOM 4094 C CA . CYS A 1 527 ? 14.395 9.786 -48.977 1.00 87.25 527 CYS A CA 1
ATOM 4095 C C . CYS A 1 527 ? 13.786 9.979 -47.588 1.00 87.25 527 CYS A C 1
ATOM 4097 O O . CYS A 1 527 ? 14.482 10.330 -46.634 1.00 87.25 527 CYS A O 1
ATOM 4099 N N . LYS A 1 528 ? 12.485 9.710 -47.470 1.00 82.50 528 LYS A N 1
ATOM 4100 C CA . LYS A 1 528 ? 11.786 9.686 -46.187 1.00 82.50 528 LYS A CA 1
ATOM 4101 C C . LYS A 1 528 ? 11.706 8.247 -45.699 1.00 82.50 528 LYS A C 1
ATOM 4103 O O . LYS A 1 528 ? 11.099 7.406 -46.360 1.00 82.50 528 LYS A O 1
ATOM 4108 N N . VAL A 1 529 ? 12.317 7.971 -44.554 1.00 76.69 529 VAL A N 1
ATOM 4109 C CA . VAL A 1 529 ? 12.201 6.667 -43.893 1.00 76.69 529 VAL A CA 1
ATOM 4110 C C . VAL A 1 529 ? 10.947 6.696 -43.030 1.00 76.69 529 VAL A C 1
ATOM 4112 O O . VAL A 1 529 ? 10.716 7.667 -42.305 1.00 76.69 529 VAL A O 1
ATOM 4115 N N . ALA A 1 530 ? 10.110 5.661 -43.138 1.00 77.31 530 ALA A N 1
ATOM 4116 C CA . ALA A 1 530 ? 8.979 5.499 -42.229 1.00 77.31 530 ALA A CA 1
ATOM 4117 C C . ALA A 1 530 ? 9.493 5.481 -40.777 1.00 77.31 530 ALA A C 1
ATOM 4119 O O . ALA A 1 530 ? 10.576 4.939 -40.554 1.00 77.31 530 ALA A O 1
ATOM 4120 N N . PRO A 1 531 ? 8.767 6.053 -39.799 1.00 83.62 531 PRO A N 1
ATOM 4121 C CA . PRO A 1 531 ? 9.219 6.061 -38.415 1.00 83.62 531 PRO A CA 1
ATOM 4122 C C . PRO A 1 531 ? 9.601 4.653 -37.952 1.00 83.62 531 PRO A C 1
ATOM 4124 O O . PRO A 1 531 ? 8.771 3.745 -37.957 1.00 83.62 531 PRO A O 1
ATOM 4127 N N . VAL A 1 532 ? 10.867 4.470 -37.577 1.00 87.00 532 VAL A N 1
ATOM 4128 C CA . VAL A 1 532 ? 11.363 3.193 -37.053 1.00 87.00 532 VAL A CA 1
ATOM 4129 C C . VAL A 1 532 ? 11.523 3.343 -35.553 1.00 87.00 532 VAL A C 1
ATOM 4131 O O . VAL A 1 532 ? 12.232 4.238 -35.092 1.00 87.00 532 VAL A O 1
ATOM 4134 N N . THR A 1 533 ? 10.880 2.462 -34.794 1.00 91.19 533 THR A N 1
ATOM 4135 C CA . THR A 1 533 ? 10.964 2.439 -33.332 1.00 91.19 533 THR A CA 1
ATOM 4136 C C . THR A 1 533 ? 11.808 1.259 -32.872 1.00 91.19 533 THR A C 1
ATOM 4138 O O . THR A 1 533 ? 11.622 0.133 -33.330 1.00 91.19 533 THR A O 1
ATOM 4141 N N . ALA A 1 534 ? 12.726 1.518 -31.944 1.00 92.25 534 ALA A N 1
ATOM 4142 C CA . ALA A 1 534 ? 13.483 0.491 -31.242 1.00 92.25 534 ALA A CA 1
ATOM 4143 C C . ALA A 1 534 ? 13.190 0.578 -29.742 1.00 92.25 534 ALA A C 1
ATOM 4145 O O . ALA A 1 534 ? 13.187 1.665 -29.157 1.00 92.25 534 ALA A O 1
ATOM 4146 N N . TYR A 1 535 ? 12.937 -0.577 -29.129 1.00 93.12 535 TYR A N 1
ATOM 4147 C CA . TYR A 1 535 ? 12.606 -0.676 -27.713 1.00 93.12 535 TYR A CA 1
ATOM 4148 C C . TYR A 1 535 ? 13.845 -0.982 -26.884 1.00 93.12 535 TYR A C 1
ATOM 4150 O O . TYR A 1 535 ? 14.638 -1.863 -27.212 1.00 93.12 535 TYR A O 1
ATOM 4158 N N . PHE A 1 536 ? 13.968 -0.260 -25.781 1.00 94.44 536 PHE A N 1
ATOM 4159 C CA . PHE A 1 536 ? 14.874 -0.581 -24.694 1.00 94.44 536 PHE A CA 1
ATOM 4160 C C . PHE A 1 536 ? 14.271 -1.679 -23.816 1.00 94.44 536 PHE A C 1
ATOM 4162 O O . PHE A 1 536 ? 13.057 -1.915 -23.853 1.00 94.44 536 PHE A O 1
ATOM 4169 N N . PRO A 1 537 ? 15.094 -2.337 -22.987 1.00 93.31 537 PRO A N 1
ATOM 4170 C CA . PRO A 1 537 ? 14.568 -3.164 -21.921 1.00 93.31 537 PRO A CA 1
ATOM 4171 C C . PRO A 1 537 ? 13.639 -2.355 -21.013 1.00 93.31 537 PRO A C 1
ATOM 4173 O O . PRO A 1 537 ? 13.845 -1.157 -20.784 1.00 93.31 537 PRO A O 1
ATOM 4176 N N . LYS A 1 538 ? 12.610 -3.021 -20.495 1.00 93.75 538 LYS A N 1
ATOM 4177 C CA . LYS A 1 538 ? 11.634 -2.381 -19.615 1.00 93.75 538 LYS A CA 1
ATOM 4178 C C . LYS A 1 538 ? 12.279 -1.985 -18.290 1.00 93.75 538 LYS A C 1
ATOM 4180 O O . LYS A 1 538 ? 13.085 -2.728 -17.731 1.00 93.75 538 LYS A O 1
ATOM 4185 N N . THR A 1 539 ? 11.866 -0.835 -17.771 1.00 95.00 539 THR A N 1
ATOM 4186 C CA . THR A 1 539 ? 12.201 -0.411 -16.408 1.00 95.00 539 THR A CA 1
ATOM 4187 C C . THR A 1 539 ? 11.203 -1.014 -15.430 1.00 95.00 539 THR A C 1
ATOM 4189 O O . THR A 1 539 ? 10.015 -1.117 -15.745 1.00 95.00 539 THR A O 1
ATOM 4192 N N . HIS A 1 540 ? 11.676 -1.384 -14.241 1.00 95.88 540 HIS A N 1
ATOM 4193 C CA . HIS A 1 540 ? 10.848 -1.991 -13.203 1.00 95.88 540 HIS A CA 1
ATOM 4194 C C . HIS A 1 540 ? 10.468 -0.960 -12.147 1.00 95.88 540 HIS A C 1
ATOM 4196 O O . HIS A 1 540 ? 11.284 -0.136 -11.741 1.00 95.88 540 HIS A O 1
ATOM 4202 N N . VAL A 1 541 ? 9.232 -1.040 -11.671 1.00 94.81 541 VAL A N 1
ATOM 4203 C CA . VAL A 1 541 ? 8.697 -0.195 -10.606 1.00 94.81 541 VAL A CA 1
ATOM 4204 C C . VAL A 1 541 ? 8.162 -1.115 -9.514 1.00 94.81 541 VAL A C 1
ATOM 4206 O O . VAL A 1 541 ? 7.018 -1.573 -9.602 1.00 94.81 541 VAL A O 1
ATOM 4209 N N . PRO A 1 542 ? 8.989 -1.458 -8.514 1.00 96.12 542 PRO A N 1
ATOM 4210 C CA . PRO A 1 542 ? 8.522 -2.180 -7.342 1.00 96.12 542 PRO A CA 1
ATOM 4211 C C . PRO A 1 542 ? 7.567 -1.308 -6.524 1.00 96.12 542 PRO A C 1
ATOM 4213 O O . PRO A 1 542 ? 7.788 -0.110 -6.346 1.00 96.12 542 PRO A O 1
ATOM 4216 N N . TYR A 1 543 ? 6.496 -1.907 -6.023 1.00 95.44 543 TYR A N 1
ATOM 4217 C CA . TYR A 1 543 ? 5.588 -1.266 -5.086 1.00 95.44 543 TYR A CA 1
ATOM 4218 C C . TYR A 1 543 ? 4.979 -2.288 -4.129 1.00 95.44 543 TYR A C 1
ATOM 4220 O O . TYR A 1 543 ? 4.865 -3.479 -4.430 1.00 95.44 543 TYR A O 1
ATOM 4228 N N . ILE A 1 544 ? 4.572 -1.790 -2.971 1.00 95.12 544 ILE A N 1
ATOM 4229 C CA . ILE A 1 544 ? 3.749 -2.506 -2.009 1.00 95.12 544 ILE A CA 1
ATOM 4230 C C . ILE A 1 544 ? 2.340 -1.933 -2.122 1.00 95.12 544 ILE A C 1
ATOM 4232 O O . ILE A 1 544 ? 2.168 -0.715 -2.172 1.00 95.12 544 ILE A O 1
ATOM 4236 N N . ARG A 1 545 ? 1.333 -2.800 -2.162 1.00 92.81 545 ARG A N 1
ATOM 4237 C CA . ARG A 1 545 ? -0.067 -2.407 -2.006 1.00 92.81 545 ARG A CA 1
ATOM 4238 C C . ARG A 1 545 ? -0.588 -2.924 -0.673 1.00 92.81 545 ARG A C 1
ATOM 4240 O O . ARG A 1 545 ? -0.395 -4.098 -0.358 1.00 92.81 545 ARG A O 1
ATOM 4247 N N . ILE A 1 546 ? -1.225 -2.049 0.093 1.00 91.81 546 ILE A N 1
ATOM 4248 C CA . ILE A 1 546 ? -1.808 -2.344 1.402 1.00 91.81 546 ILE A CA 1
ATOM 4249 C C . ILE A 1 546 ? -3.306 -2.065 1.317 1.00 91.81 546 ILE A C 1
ATOM 4251 O O . ILE A 1 546 ? -3.713 -0.965 0.959 1.00 91.81 546 ILE A O 1
ATOM 4255 N N . ARG A 1 547 ? -4.126 -3.081 1.564 1.00 84.31 547 ARG A N 1
ATOM 4256 C CA . ARG A 1 547 ? -5.577 -2.967 1.619 1.00 84.31 547 ARG A CA 1
ATOM 4257 C C . ARG A 1 547 ? -5.938 -2.654 3.052 1.00 84.31 547 ARG A C 1
ATOM 4259 O O . ARG A 1 547 ? -5.791 -3.515 3.916 1.00 84.31 547 ARG A O 1
ATOM 4266 N N . ASP A 1 548 ? -6.388 -1.431 3.254 1.00 65.94 548 ASP A N 1
ATOM 4267 C CA . ASP A 1 548 ? -6.968 -0.983 4.505 1.00 65.94 548 ASP A CA 1
ATOM 4268 C C . ASP A 1 548 ? -8.242 -0.194 4.150 1.00 65.94 548 ASP A C 1
ATOM 4270 O O . ASP A 1 548 ? -8.146 0.923 3.625 1.00 65.94 548 ASP A O 1
ATOM 4274 N N . PRO A 1 549 ? -9.444 -0.791 4.276 1.00 53.16 549 PRO A N 1
ATOM 4275 C CA . PRO A 1 549 ? -10.698 -0.107 3.961 1.00 53.16 549 PRO A CA 1
ATOM 4276 C C . PRO A 1 549 ? -10.962 1.144 4.820 1.00 53.16 549 PRO A C 1
ATOM 4278 O O . PRO A 1 549 ? -11.843 1.920 4.466 1.00 53.16 549 PRO A O 1
ATOM 4281 N N . GLU A 1 550 ? -10.155 1.421 5.853 1.00 51.16 550 GLU A N 1
ATOM 4282 C CA . GLU A 1 550 ? -10.144 2.690 6.607 1.00 51.16 550 GLU A CA 1
ATOM 4283 C C . GLU A 1 550 ? -9.636 3.909 5.803 1.00 51.16 550 GLU A C 1
ATOM 4285 O O . GLU A 1 550 ? -9.434 5.002 6.336 1.00 51.16 550 GLU A O 1
ATOM 4290 N N . THR A 1 551 ? -9.414 3.765 4.497 1.00 44.38 551 THR A N 1
ATOM 4291 C CA . THR A 1 551 ? -8.896 4.828 3.619 1.00 44.38 551 THR A CA 1
ATOM 4292 C C . THR A 1 551 ? -9.894 5.940 3.278 1.00 44.38 551 THR A C 1
ATOM 4294 O O . THR A 1 551 ? -9.548 6.848 2.521 1.00 44.38 551 THR A O 1
ATOM 4297 N N . MET A 1 552 ? -11.079 5.955 3.892 1.00 50.97 552 MET A N 1
ATOM 4298 C CA . MET A 1 552 ? -11.792 7.209 4.148 1.00 50.97 552 MET A CA 1
ATOM 4299 C C . MET A 1 552 ? -11.656 7.520 5.641 1.00 50.97 552 MET A C 1
ATOM 4301 O O . MET A 1 552 ? -12.371 6.914 6.443 1.00 50.97 552 MET A O 1
ATOM 4305 N N . PRO A 1 553 ? -10.722 8.409 6.042 1.00 59.34 553 PRO A N 1
ATOM 4306 C CA . PRO A 1 553 ? -10.589 8.805 7.437 1.00 59.34 553 PRO A CA 1
ATOM 4307 C C . PRO A 1 553 ? -11.956 9.280 7.916 1.00 59.34 553 PRO A C 1
ATOM 4309 O O . PRO A 1 553 ? -12.620 10.020 7.207 1.00 59.34 553 PRO A O 1
ATOM 4312 N N . ARG A 1 554 ? -12.407 8.855 9.089 1.00 66.12 554 ARG A N 1
ATOM 4313 C CA . ARG A 1 554 ? -13.569 9.439 9.766 1.00 66.12 554 ARG A CA 1
ATOM 4314 C C . ARG A 1 554 ? -13.130 9.837 11.166 1.00 66.12 554 ARG A C 1
ATOM 4316 O O . ARG A 1 554 ? -12.355 9.116 11.800 1.00 66.12 554 ARG A O 1
ATOM 4323 N N . CYS A 1 555 ? -13.561 10.996 11.662 1.00 73.06 555 CYS A N 1
ATOM 4324 C CA . CYS A 1 555 ? -13.288 11.360 13.056 1.00 73.06 555 CYS A CA 1
ATOM 4325 C C . CYS A 1 555 ? -14.000 10.370 14.004 1.00 73.06 555 CYS A C 1
ATOM 4327 O O . CYS A 1 555 ? -14.862 9.611 13.558 1.00 73.06 555 CYS A O 1
ATOM 4329 N N . ALA A 1 556 ? -13.626 10.344 15.288 1.00 68.69 556 ALA A N 1
ATOM 4330 C CA . ALA A 1 556 ? -14.193 9.400 16.261 1.00 68.69 556 ALA A CA 1
ATOM 4331 C C . ALA A 1 556 ? -15.732 9.449 16.281 1.00 68.69 556 ALA A C 1
ATOM 4333 O O . ALA A 1 556 ? -16.380 8.415 16.143 1.00 68.69 556 ALA A O 1
ATOM 4334 N N . PHE A 1 557 ? -16.302 10.660 16.293 1.00 82.00 557 PHE A N 1
ATOM 4335 C CA . PHE A 1 557 ? -17.745 10.857 16.168 1.00 82.00 557 PHE A CA 1
ATOM 4336 C C . PHE A 1 557 ? -18.307 10.215 14.893 1.00 82.00 557 PHE A C 1
ATOM 4338 O O . PHE A 1 557 ? -19.199 9.382 14.960 1.00 82.00 557 PHE A O 1
ATOM 4345 N N . CYS A 1 558 ? -17.760 10.546 13.716 1.00 80.94 558 CYS A N 1
ATOM 4346 C CA . CYS A 1 558 ? -18.284 10.068 12.428 1.00 80.94 558 CYS A CA 1
ATOM 4347 C C . CYS A 1 558 ? -18.154 8.551 12.227 1.00 80.94 558 CYS A C 1
ATOM 4349 O O . CYS A 1 558 ? -18.815 7.998 11.348 1.00 80.94 558 CYS A O 1
ATOM 4351 N N . ARG A 1 559 ? -17.274 7.886 12.985 1.00 72.12 559 ARG A N 1
ATOM 4352 C CA . ARG A 1 559 ? -17.165 6.421 13.003 1.00 72.12 559 ARG A CA 1
ATOM 4353 C C . ARG A 1 559 ? -18.216 5.768 13.886 1.00 72.12 559 ARG A C 1
ATOM 4355 O O . ARG A 1 559 ? -18.757 4.742 13.495 1.00 72.12 559 ARG A O 1
ATOM 4362 N N . ALA A 1 560 ? -18.509 6.373 15.034 1.00 70.19 560 ALA A N 1
ATOM 4363 C CA . ALA A 1 560 ? -19.534 5.900 15.961 1.00 70.19 560 ALA A CA 1
ATOM 4364 C C . ALA A 1 560 ? -20.964 6.276 15.523 1.00 70.19 560 ALA A C 1
ATOM 4366 O O . ALA A 1 560 ? -21.932 5.636 15.933 1.00 70.19 560 ALA A O 1
ATOM 4367 N N . PHE A 1 561 ? -21.106 7.310 14.691 1.00 73.94 561 PHE A N 1
ATOM 4368 C CA . PHE A 1 561 ? -22.392 7.820 14.230 1.00 73.94 561 PHE A CA 1
ATOM 4369 C C . PHE A 1 561 ? -23.082 6.825 13.283 1.00 73.94 561 PHE A C 1
ATOM 4371 O O . PHE A 1 561 ? -22.632 6.592 12.158 1.00 73.94 561 PHE A O 1
ATOM 4378 N N . THR A 1 562 ? -24.190 6.239 13.741 1.00 67.31 562 THR A N 1
ATOM 4379 C CA . THR A 1 562 ? -24.995 5.250 13.005 1.00 67.31 562 THR A CA 1
ATOM 4380 C C . THR A 1 562 ? -26.462 5.675 12.942 1.00 67.31 562 THR A C 1
ATOM 4382 O O . THR A 1 562 ? -26.934 6.435 13.783 1.00 67.31 562 THR A O 1
ATOM 4385 N N . ILE A 1 563 ? -27.195 5.178 11.937 1.00 57.53 563 ILE A N 1
ATOM 4386 C CA . ILE A 1 563 ? -28.612 5.520 11.698 1.00 57.53 563 ILE A CA 1
ATOM 4387 C C . ILE A 1 563 ? -29.571 4.927 12.749 1.00 57.53 563 ILE A C 1
ATOM 4389 O O . ILE A 1 563 ? -30.754 5.260 12.758 1.00 57.53 563 ILE A O 1
ATOM 4393 N N . ASP A 1 564 ? -29.060 4.033 13.602 1.00 55.22 564 ASP A N 1
ATOM 4394 C CA . ASP A 1 564 ? -29.810 3.362 14.666 1.00 55.22 564 ASP A CA 1
ATOM 4395 C C . ASP A 1 564 ? -29.840 4.166 15.973 1.00 55.22 564 ASP A C 1
ATOM 4397 O O . ASP A 1 564 ? -30.539 3.789 16.907 1.00 55.22 564 ASP A O 1
ATOM 4401 N N . GLN A 1 565 ? -29.106 5.281 16.049 1.00 54.00 565 GLN A N 1
ATOM 4402 C CA . GLN A 1 565 ? -29.216 6.202 17.171 1.00 54.00 565 GLN A CA 1
ATOM 4403 C C . GLN A 1 565 ? -30.503 7.022 17.018 1.00 54.00 565 GLN A C 1
ATOM 4405 O O . GLN A 1 565 ? -30.507 8.040 16.329 1.00 54.00 565 GLN A O 1
ATOM 4410 N N . ASP A 1 566 ? -31.570 6.643 17.724 1.00 51.19 566 ASP A N 1
ATOM 4411 C CA . ASP A 1 566 ? -32.776 7.472 17.937 1.00 51.19 566 ASP A CA 1
ATOM 4412 C C . ASP A 1 566 ? -32.485 8.691 18.853 1.00 51.19 566 ASP A C 1
ATOM 4414 O O . ASP A 1 566 ? -33.346 9.210 19.561 1.00 51.19 566 ASP A O 1
ATOM 4418 N N . ARG A 1 567 ? -31.229 9.158 18.868 1.00 52.84 567 ARG A N 1
ATOM 4419 C CA . ARG A 1 567 ? -30.745 10.261 19.694 1.00 52.84 567 ARG A CA 1
ATOM 4420 C C . ARG A 1 567 ? -30.985 11.561 18.952 1.00 52.84 567 ARG A C 1
ATOM 4422 O O . ARG A 1 567 ? -30.338 11.859 17.950 1.00 52.84 567 ARG A O 1
ATOM 4429 N N . PHE A 1 568 ? -31.910 12.346 19.481 1.00 63.00 568 PHE A N 1
ATOM 4430 C CA . PHE A 1 568 ? -32.321 13.594 18.865 1.00 63.00 568 PHE A CA 1
ATOM 4431 C C . PHE A 1 568 ? -31.183 14.629 18.841 1.00 63.00 568 PHE A C 1
ATOM 4433 O O . PHE A 1 568 ? -31.103 15.373 17.880 1.00 63.00 568 PHE A O 1
ATOM 4440 N N . TYR A 1 569 ? -30.244 14.652 19.795 1.00 72.94 569 TYR A N 1
ATOM 4441 C CA . TYR A 1 569 ? -29.214 15.702 19.872 1.00 72.94 569 TYR A CA 1
ATOM 4442 C C . TYR A 1 569 ? -27.848 15.158 20.248 1.00 72.94 569 TYR A C 1
ATOM 4444 O O . TYR A 1 569 ? -27.715 14.471 21.258 1.00 72.94 569 TYR A O 1
ATOM 4452 N N . LEU A 1 570 ? -26.826 15.517 19.474 1.00 81.19 570 LEU A N 1
ATOM 4453 C CA . LEU A 1 570 ? -25.453 15.115 19.745 1.00 81.19 570 LEU A CA 1
ATOM 4454 C C . LEU A 1 570 ? -24.498 16.290 19.538 1.00 81.19 570 LEU A C 1
ATOM 4456 O O . LEU A 1 570 ? -24.523 16.955 18.498 1.00 81.19 570 LEU A O 1
ATOM 4460 N N . GLU A 1 571 ? -23.618 16.515 20.508 1.00 85.75 571 GLU A N 1
ATOM 4461 C CA . GLU A 1 571 ? -22.474 17.397 20.304 1.00 85.75 571 GLU A CA 1
ATOM 4462 C C . GLU A 1 571 ? -21.525 16.730 19.298 1.00 85.75 571 GLU A C 1
ATOM 4464 O O . GLU A 1 571 ? -21.072 15.601 19.494 1.00 85.75 571 GLU A O 1
ATOM 4469 N N . PHE A 1 572 ? -21.256 17.409 18.184 1.00 89.19 572 PHE A N 1
ATOM 4470 C CA . PHE A 1 572 ? -20.466 16.875 17.076 1.00 89.19 572 PHE A CA 1
ATOM 4471 C C . PHE A 1 572 ? -18.999 17.293 17.165 1.00 89.19 572 PHE A C 1
ATOM 4473 O O . PHE A 1 572 ? -18.093 16.469 17.039 1.00 89.19 572 PHE A O 1
ATOM 4480 N N . HIS A 1 573 ? -18.756 18.586 17.372 1.00 90.44 573 HIS A N 1
ATOM 4481 C CA . HIS A 1 573 ? -17.426 19.141 17.586 1.00 90.44 573 HIS A CA 1
ATOM 4482 C C . HIS A 1 573 ? -17.498 20.265 18.620 1.00 90.44 573 HIS A C 1
ATOM 4484 O O . HIS A 1 573 ? -18.426 21.062 18.564 1.00 90.44 573 HIS A O 1
ATOM 4490 N N . PRO A 1 574 ? -16.469 20.446 19.462 1.00 87.00 574 PRO A N 1
ATOM 4491 C CA . PRO A 1 574 ? -16.469 21.501 20.478 1.00 87.00 574 PRO A CA 1
ATOM 4492 C C . PRO A 1 574 ? -16.430 22.920 19.887 1.00 87.00 574 PRO A C 1
ATOM 4494 O O . PRO A 1 574 ? -16.710 23.889 20.584 1.00 87.00 574 PRO A O 1
ATOM 4497 N N . ASN A 1 575 ? -16.014 23.069 18.621 1.00 91.19 575 ASN A N 1
ATOM 4498 C CA . ASN A 1 575 ? -16.056 24.329 17.877 1.00 91.19 575 ASN A CA 1
ATOM 4499 C C . ASN A 1 575 ? -15.819 24.149 16.369 1.00 91.19 575 ASN A C 1
ATOM 4501 O O . ASN A 1 575 ? -15.366 23.098 15.900 1.00 91.19 575 ASN A O 1
ATOM 4505 N N . LEU A 1 576 ? -16.066 25.220 15.606 1.00 93.38 576 LEU A N 1
ATOM 4506 C CA . LEU A 1 576 ? -15.879 25.261 14.151 1.00 93.38 576 LEU A CA 1
ATOM 4507 C C . LEU A 1 576 ? -14.427 24.985 13.717 1.00 93.38 576 LEU A C 1
ATOM 4509 O O . LEU A 1 576 ? -14.199 24.385 12.665 1.00 93.38 576 LEU A O 1
ATOM 4513 N N . ALA A 1 577 ? -13.432 25.375 14.523 1.00 91.00 577 ALA A N 1
ATOM 4514 C CA . ALA A 1 577 ? -12.025 25.099 14.229 1.00 91.00 577 ALA A CA 1
ATOM 4515 C C . ALA A 1 577 ? -11.710 23.594 14.311 1.00 91.00 577 ALA A C 1
ATOM 4517 O O . ALA A 1 577 ? -11.005 23.070 13.447 1.00 91.00 577 ALA A O 1
ATOM 4518 N N . SER A 1 578 ? -12.282 22.885 15.291 1.00 89.25 578 SER A N 1
ATOM 4519 C CA . SER A 1 578 ? -12.183 21.425 15.426 1.00 89.25 578 SER A CA 1
ATOM 4520 C C . SER A 1 578 ? -12.833 20.687 14.249 1.00 89.25 578 SER A C 1
ATOM 4522 O O . SER A 1 578 ? -12.234 19.756 13.696 1.00 89.25 578 SER A O 1
ATOM 4524 N N . LEU A 1 579 ? -13.999 21.156 13.787 1.00 91.88 579 LEU A N 1
ATOM 4525 C CA . LEU A 1 579 ? -14.656 20.629 12.585 1.00 91.88 579 LEU A CA 1
ATOM 4526 C C . LEU A 1 579 ? -13.792 20.839 11.332 1.00 91.88 579 LEU A C 1
ATOM 4528 O O . LEU A 1 579 ? -13.536 19.892 10.587 1.00 91.88 579 LEU A O 1
ATOM 4532 N N . LYS A 1 580 ? -13.304 22.069 11.113 1.00 93.06 580 LYS A N 1
ATOM 4533 C CA . LYS A 1 580 ? -12.439 22.417 9.974 1.00 93.06 580 LYS A CA 1
ATOM 4534 C C . LYS A 1 580 ? -11.159 21.586 9.966 1.00 93.06 580 LYS A C 1
ATOM 4536 O O . LYS A 1 580 ? -10.741 21.113 8.911 1.00 93.06 580 LYS A O 1
ATOM 4541 N N . LYS A 1 581 ? -10.545 21.397 11.136 1.00 84.62 581 LYS A N 1
ATOM 4542 C CA . LYS A 1 581 ? -9.364 20.547 11.295 1.00 84.62 581 LYS A CA 1
ATOM 4543 C C . LYS A 1 581 ? -9.684 19.103 10.910 1.00 84.62 581 LYS A C 1
ATOM 4545 O O . LYS A 1 581 ? -9.010 18.557 10.051 1.00 84.62 581 LYS A O 1
ATOM 4550 N N . SER A 1 582 ? -10.766 18.536 11.440 1.00 77.50 582 SER A N 1
ATOM 4551 C CA . SER A 1 582 ? -11.178 17.156 11.142 1.00 77.50 582 SER A CA 1
ATOM 4552 C C . SER A 1 582 ? -11.521 16.941 9.662 1.00 77.50 582 SER A C 1
ATOM 4554 O O . SER A 1 582 ? -11.230 15.885 9.102 1.00 77.50 582 SER A O 1
ATOM 4556 N N . ALA A 1 583 ? -12.085 17.953 8.997 1.00 80.50 583 ALA A N 1
ATOM 4557 C CA . ALA A 1 583 ? -12.275 17.963 7.548 1.00 80.50 583 ALA A CA 1
ATOM 4558 C C . ALA A 1 583 ? -10.938 17.984 6.778 1.00 80.50 583 ALA A C 1
ATOM 4560 O O . ALA A 1 583 ? -10.787 17.268 5.789 1.00 80.50 583 ALA A O 1
ATOM 4561 N N . GLY A 1 584 ? -9.966 18.785 7.232 1.00 65.94 584 GLY A N 1
ATOM 4562 C CA . GLY A 1 584 ? -8.608 18.835 6.677 1.00 65.94 584 GLY A CA 1
ATOM 4563 C C . GLY A 1 584 ? -7.808 17.547 6.898 1.00 65.94 584 GLY A C 1
ATOM 4564 O O . GLY A 1 584 ? -7.046 17.145 6.021 1.00 65.94 584 GLY A O 1
ATOM 4565 N N . ASP A 1 585 ? -8.058 16.866 8.017 1.00 71.94 585 ASP A N 1
ATOM 4566 C CA . ASP A 1 585 ? -7.470 15.573 8.384 1.00 71.94 585 ASP A CA 1
ATOM 4567 C C . ASP A 1 585 ? -8.109 14.392 7.618 1.00 71.94 585 ASP A C 1
ATOM 4569 O O . ASP A 1 585 ? -7.685 13.245 7.759 1.00 71.94 585 ASP A O 1
ATOM 4573 N N . GLY A 1 586 ? -9.102 14.668 6.762 1.00 60.94 586 GLY A N 1
ATOM 4574 C CA . GLY A 1 586 ? -9.641 13.724 5.783 1.00 60.94 586 GLY A CA 1
ATOM 4575 C C . GLY A 1 586 ? -11.007 13.125 6.115 1.00 60.94 586 GLY A C 1
ATOM 4576 O O . GLY A 1 586 ? -11.438 12.241 5.381 1.00 60.94 586 GLY A O 1
ATOM 4577 N N . CYS A 1 587 ? -11.701 13.606 7.156 1.00 77.94 587 CYS A N 1
ATOM 4578 C CA . CYS A 1 587 ? -13.059 13.158 7.474 1.00 77.94 587 CYS A CA 1
ATOM 4579 C C . CYS A 1 587 ? -14.083 13.577 6.412 1.00 77.94 587 CYS A C 1
ATOM 4581 O O . CYS A 1 587 ? -14.340 14.769 6.236 1.00 77.94 587 CYS A O 1
ATOM 4583 N N . ASP A 1 588 ? -14.683 12.601 5.721 1.00 78.56 588 ASP A N 1
ATOM 4584 C CA . ASP A 1 588 ? -15.642 12.806 4.625 1.00 78.56 588 ASP A CA 1
ATOM 4585 C C . ASP A 1 588 ? -16.899 13.565 5.077 1.00 78.56 588 ASP A C 1
ATOM 4587 O O . ASP A 1 588 ? -17.277 14.570 4.468 1.00 78.56 588 ASP A O 1
ATOM 4591 N N . PHE A 1 589 ? -17.501 13.149 6.190 1.00 86.44 589 PHE A N 1
ATOM 4592 C CA . PHE A 1 589 ? -18.688 13.793 6.738 1.00 86.44 589 PHE A CA 1
ATOM 4593 C C . PHE A 1 589 ? -18.370 15.170 7.340 1.00 86.44 589 PHE A C 1
ATOM 4595 O O . PHE A 1 589 ? -19.061 16.141 7.038 1.00 86.44 589 PHE A O 1
ATOM 4602 N N . CYS A 1 590 ? -17.263 15.319 8.084 1.00 89.25 590 CYS A N 1
ATOM 4603 C CA . CYS A 1 590 ? -16.824 16.645 8.546 1.00 89.25 590 CYS A CA 1
ATOM 4604 C C . CYS A 1 590 ? -16.560 17.591 7.370 1.00 89.25 590 CYS A C 1
ATOM 4606 O O . CYS A 1 590 ? -16.856 18.779 7.463 1.00 89.25 590 CYS A O 1
ATOM 4608 N N . ARG A 1 591 ? -16.013 17.086 6.256 1.00 86.00 591 ARG A N 1
ATOM 4609 C CA . ARG A 1 591 ? -15.781 17.875 5.042 1.00 86.00 591 ARG A CA 1
ATOM 4610 C C . ARG A 1 591 ? -17.086 18.308 4.385 1.00 86.00 591 ARG A C 1
ATOM 4612 O O . ARG A 1 591 ? -17.160 19.450 3.927 1.00 86.00 591 ARG A O 1
ATOM 4619 N N . LEU A 1 592 ? -18.099 17.444 4.355 1.00 88.81 592 LEU A N 1
ATOM 4620 C CA . LEU A 1 592 ? -19.442 17.805 3.902 1.00 88.81 592 LEU A CA 1
ATOM 4621 C C . LEU A 1 592 ? -20.016 18.944 4.759 1.00 88.81 592 LEU A C 1
ATOM 4623 O O . LEU A 1 592 ? -20.400 19.976 4.212 1.00 88.81 592 LEU A O 1
ATOM 4627 N N . CYS A 1 593 ? -19.982 18.805 6.087 1.00 92.38 593 CYS A N 1
ATOM 4628 C CA . CYS A 1 593 ? -20.466 19.831 7.015 1.00 92.38 593 CYS A CA 1
ATOM 4629 C C . CYS A 1 593 ? -19.669 21.140 6.898 1.00 92.38 593 CYS A C 1
ATOM 4631 O O . CYS A 1 593 ? -20.246 22.217 6.804 1.00 92.38 593 CYS A O 1
ATOM 4633 N N . TRP A 1 594 ? -18.338 21.070 6.823 1.00 93.62 594 TRP A N 1
ATOM 4634 C CA . TRP A 1 594 ? -17.491 22.247 6.618 1.00 93.62 594 TRP A CA 1
ATOM 4635 C C . TRP A 1 594 ? -17.841 22.981 5.316 1.00 93.62 594 TRP A C 1
ATOM 4637 O O . TRP A 1 594 ? -17.991 24.200 5.313 1.00 93.62 594 TRP A O 1
ATOM 4647 N N . THR A 1 595 ? -18.046 22.236 4.226 1.00 90.25 595 THR A N 1
ATOM 4648 C CA . THR A 1 595 ? -18.481 22.803 2.939 1.00 90.25 595 THR A CA 1
ATOM 4649 C C . THR A 1 595 ? -19.863 23.451 3.051 1.00 90.25 595 THR A C 1
ATOM 4651 O O . THR A 1 595 ? -20.103 24.476 2.420 1.00 90.25 595 THR A O 1
ATOM 4654 N N . GLY A 1 596 ? -20.760 22.885 3.864 1.00 90.44 596 GLY A N 1
ATOM 4655 C CA . GLY A 1 596 ? -22.057 23.478 4.182 1.00 90.44 596 GLY A CA 1
ATOM 4656 C C . GLY A 1 596 ? -21.921 24.843 4.854 1.00 90.44 596 GLY A C 1
ATOM 4657 O O . GLY A 1 596 ? -22.495 25.812 4.371 1.00 90.44 596 GLY A O 1
ATOM 4658 N N . PHE A 1 597 ? -21.092 24.965 5.896 1.00 93.44 597 PHE A N 1
ATOM 4659 C CA . PHE A 1 597 ? -20.883 26.250 6.577 1.00 93.44 597 PHE A CA 1
ATOM 4660 C C . PHE A 1 597 ? -20.292 27.296 5.630 1.00 93.44 597 PHE A C 1
ATOM 4662 O O . PHE A 1 597 ? -20.712 28.445 5.653 1.00 93.44 597 PHE A O 1
ATOM 4669 N N . GLN A 1 598 ? -19.381 26.897 4.737 1.00 91.56 598 GLN A N 1
ATOM 4670 C CA . GLN A 1 598 ? -18.835 27.792 3.709 1.00 91.56 598 GLN A CA 1
ATOM 4671 C C . GLN A 1 598 ? -19.877 28.297 2.699 1.00 91.56 598 GLN A C 1
ATOM 4673 O O . GLN A 1 598 ? -19.602 29.271 2.000 1.00 91.56 598 GLN A O 1
ATOM 4678 N N . ARG A 1 599 ? -21.025 27.623 2.575 1.00 88.56 599 ARG A N 1
ATOM 4679 C CA . ARG A 1 599 ? -22.129 28.030 1.697 1.00 88.56 599 ARG A CA 1
ATOM 4680 C C . ARG A 1 599 ? -23.172 28.869 2.425 1.00 88.56 599 ARG A C 1
ATOM 4682 O O . ARG A 1 599 ? -23.657 29.830 1.845 1.00 88.56 599 ARG A O 1
ATOM 4689 N N . GLU A 1 600 ? -23.512 28.487 3.653 1.00 89.56 600 GLU A N 1
ATOM 4690 C CA . GLU A 1 600 ? -24.611 29.095 4.412 1.00 89.56 600 GLU A CA 1
ATOM 4691 C C . GLU A 1 600 ? -24.200 30.354 5.185 1.00 89.56 600 GLU A C 1
ATOM 4693 O O . GLU A 1 600 ? -25.050 31.190 5.477 1.00 89.56 600 GLU A O 1
ATOM 4698 N N . TRP A 1 601 ? -22.926 30.488 5.563 1.00 92.38 601 TRP A N 1
ATOM 4699 C CA . TRP A 1 601 ? -22.441 31.611 6.372 1.00 92.38 601 TRP A CA 1
ATOM 4700 C C . TRP A 1 601 ? -21.632 32.607 5.544 1.00 92.38 601 TRP A C 1
ATOM 4702 O O . TRP A 1 601 ? -20.930 32.244 4.595 1.00 92.38 601 TRP A O 1
ATOM 4712 N N . ALA A 1 602 ? -21.659 33.872 5.956 1.00 90.88 602 ALA A N 1
ATOM 4713 C CA . ALA A 1 602 ? -20.772 34.886 5.416 1.00 90.88 602 ALA A CA 1
ATOM 4714 C C . ALA A 1 602 ? -19.315 34.615 5.832 1.00 90.88 602 ALA A C 1
ATOM 4716 O O . ALA A 1 602 ? -19.020 34.134 6.930 1.00 90.88 602 ALA A O 1
ATOM 4717 N N . GLY A 1 603 ? -18.363 34.988 4.970 1.00 88.69 603 GLY A N 1
ATOM 4718 C CA . GLY A 1 603 ? -16.934 34.812 5.256 1.00 88.69 603 GLY A CA 1
ATOM 4719 C C . GLY A 1 603 ? -16.485 35.488 6.560 1.00 88.69 603 GLY A C 1
ATOM 4720 O O . GLY A 1 603 ? -15.676 34.924 7.294 1.00 88.69 603 GLY A O 1
ATOM 4721 N N . SER A 1 604 ? -17.063 36.648 6.891 1.00 89.56 604 SER A N 1
ATOM 4722 C CA . SER A 1 604 ? -16.807 37.381 8.138 1.00 89.56 604 SER A CA 1
ATOM 4723 C C . SER A 1 604 ? -17.263 36.619 9.387 1.00 89.56 604 SER A C 1
ATOM 4725 O O . SER A 1 604 ? -16.554 36.618 10.395 1.00 89.56 604 SER A O 1
ATOM 4727 N N . GLU A 1 605 ? -18.405 35.933 9.330 1.00 91.88 605 GLU A N 1
ATOM 4728 C CA . GLU A 1 605 ? -18.917 35.103 10.428 1.00 91.88 605 GLU A CA 1
ATOM 4729 C C . GLU A 1 605 ? -18.005 33.897 10.652 1.00 91.88 605 GLU A C 1
ATOM 4731 O O . GLU A 1 605 ? -17.574 33.640 11.777 1.00 91.88 605 GLU A O 1
ATOM 4736 N N . ILE A 1 606 ? -17.622 33.209 9.570 1.00 93.06 606 ILE A N 1
ATOM 4737 C CA . ILE A 1 606 ? -16.705 32.063 9.617 1.00 93.06 606 ILE A CA 1
ATOM 4738 C C . ILE A 1 606 ? -15.366 32.468 10.237 1.00 93.06 606 ILE A C 1
ATOM 4740 O O . ILE A 1 606 ? -14.867 31.783 11.129 1.00 93.06 606 ILE A O 1
ATOM 4744 N N . GLU A 1 607 ? -14.765 33.573 9.789 1.00 92.00 607 GLU A N 1
ATOM 4745 C CA . GLU A 1 607 ? -13.486 34.042 10.330 1.00 92.00 607 GLU A CA 1
ATOM 4746 C C . GLU A 1 607 ? -13.568 34.410 11.812 1.00 92.00 607 GLU A C 1
ATOM 4748 O O . GLU A 1 607 ? -12.616 34.164 12.558 1.00 92.00 607 GLU A O 1
ATOM 4753 N N . THR A 1 608 ? -14.692 34.984 12.239 1.00 89.88 608 THR A N 1
ATOM 4754 C CA . THR A 1 608 ? -14.909 35.406 13.625 1.00 89.88 608 THR A CA 1
ATOM 4755 C C . THR A 1 608 ? -15.083 34.195 14.541 1.00 89.88 608 THR A C 1
ATOM 4757 O O . THR A 1 608 ? -14.354 34.069 15.528 1.00 89.88 608 THR A O 1
ATOM 4760 N N . VAL A 1 609 ? -15.932 33.235 14.155 1.00 90.75 609 VAL A N 1
ATOM 4761 C CA . VAL A 1 609 ? -16.140 31.987 14.910 1.00 90.75 609 VAL A CA 1
ATOM 4762 C C . VAL A 1 609 ? -14.878 31.118 14.928 1.00 90.75 609 VAL A C 1
ATOM 4764 O O . VAL A 1 609 ? -14.556 30.527 15.957 1.00 90.75 609 VAL A O 1
ATOM 4767 N N . LEU A 1 610 ? -14.100 31.066 13.838 1.00 91.88 610 LEU A N 1
ATOM 4768 C CA . LEU A 1 610 ? -12.819 30.342 13.811 1.00 91.88 610 LEU A CA 1
ATOM 4769 C C . LEU A 1 610 ? -11.786 30.902 14.799 1.00 91.88 610 LEU A C 1
ATOM 4771 O O . LEU A 1 610 ? -10.908 30.159 15.235 1.00 91.88 610 LEU A O 1
ATOM 4775 N N . LYS A 1 611 ? -11.878 32.191 15.145 1.00 88.06 611 LYS A N 1
ATOM 4776 C CA . LYS A 1 611 ? -11.038 32.839 16.165 1.00 88.06 611 LYS A CA 1
ATOM 4777 C C . LYS A 1 611 ? -11.593 32.674 17.586 1.00 88.06 611 LYS A C 1
ATOM 4779 O O . LYS A 1 611 ? -10.969 33.162 18.520 1.00 88.06 611 LYS A O 1
ATOM 4784 N N . GLY A 1 612 ? -12.732 31.995 17.749 1.00 81.94 612 GLY A N 1
ATOM 4785 C CA . GLY A 1 612 ? -13.424 31.843 19.031 1.00 81.94 612 GLY A CA 1
ATOM 4786 C C . GLY A 1 612 ? -14.179 33.096 19.480 1.00 81.94 612 GLY A C 1
ATOM 4787 O O . GLY A 1 612 ? -14.558 33.185 20.642 1.00 81.94 612 GLY A O 1
ATOM 4788 N N . ASN A 1 613 ? -14.390 34.060 18.579 1.00 89.25 613 ASN A N 1
ATOM 4789 C CA . ASN A 1 613 ? -15.086 35.307 18.876 1.00 89.25 613 ASN A CA 1
ATOM 4790 C C . ASN A 1 613 ? -16.568 35.218 18.489 1.00 89.25 613 ASN A C 1
ATOM 4792 O O . ASN A 1 613 ? -16.949 34.442 17.610 1.00 89.25 613 ASN A O 1
ATOM 4796 N N . VAL A 1 614 ? -17.385 36.067 19.115 1.00 90.56 614 VAL A N 1
ATOM 4797 C CA . VAL A 1 614 ? -18.820 36.195 18.825 1.00 90.56 614 VAL A CA 1
ATOM 4798 C C . VAL A 1 614 ? -19.019 37.050 17.564 1.00 90.56 614 VAL A C 1
ATOM 4800 O O . VAL A 1 614 ? -18.515 38.176 17.529 1.00 90.56 614 VAL A O 1
ATOM 4803 N N . PRO A 1 615 ? -19.717 36.556 16.524 1.00 89.75 615 PRO A N 1
ATOM 4804 C CA . PRO A 1 615 ? -20.051 37.356 15.345 1.00 89.75 615 PRO A CA 1
ATOM 4805 C C . PRO A 1 615 ? -21.016 38.504 15.661 1.00 89.75 615 PRO A C 1
ATOM 4807 O O . PRO A 1 615 ? -21.782 38.452 16.622 1.00 89.75 615 PRO A O 1
ATOM 4810 N N . GLU A 1 616 ? -20.985 39.555 14.844 1.00 87.06 616 GLU A N 1
ATOM 4811 C CA . GLU A 1 616 ? -21.856 40.721 15.017 1.00 87.06 616 GLU A CA 1
ATOM 4812 C C . GLU A 1 616 ? -23.339 40.333 14.894 1.00 87.06 616 GLU A C 1
ATOM 4814 O O . GLU A 1 616 ? -23.723 39.593 13.992 1.00 87.06 616 GLU A O 1
ATOM 4819 N N . GLY A 1 617 ? -24.176 40.816 15.818 1.00 85.50 617 GLY A N 1
ATOM 4820 C CA . GLY A 1 617 ? -25.609 40.500 15.853 1.00 85.50 617 GLY A CA 1
ATOM 4821 C C . GLY A 1 617 ? -25.964 39.139 16.467 1.00 85.50 617 GLY A C 1
ATOM 4822 O O . GLY A 1 617 ? -27.149 38.816 16.538 1.00 85.50 617 GLY A O 1
ATOM 4823 N N . VAL A 1 618 ? -24.977 38.367 16.940 1.00 89.38 618 VAL A N 1
ATOM 4824 C CA . VAL A 1 618 ? -25.199 37.061 17.578 1.00 89.38 618 VAL A CA 1
ATOM 4825 C C . VAL A 1 618 ? -25.322 37.194 19.095 1.00 89.38 618 VAL A C 1
ATOM 4827 O O . VAL A 1 618 ? -24.470 37.807 19.739 1.00 89.38 618 VAL A O 1
ATOM 4830 N N . THR A 1 619 ? -26.355 36.585 19.682 1.00 87.62 619 THR A N 1
ATOM 4831 C CA . THR A 1 619 ? -26.561 36.527 21.142 1.00 87.62 619 THR A CA 1
ATOM 4832 C C . THR A 1 619 ? -26.534 35.086 21.658 1.00 87.62 619 THR A C 1
ATOM 4834 O O . THR A 1 619 ? -26.714 34.141 20.890 1.00 87.62 619 THR A O 1
ATOM 4837 N N . GLU A 1 620 ? -26.247 34.913 22.956 1.00 86.00 620 GLU A N 1
ATOM 4838 C CA . GLU A 1 620 ? -26.158 33.596 23.623 1.00 86.00 620 GLU A CA 1
ATOM 4839 C C . GLU A 1 620 ? -25.199 32.628 22.914 1.00 86.00 620 GLU A C 1
ATOM 4841 O O . GLU A 1 620 ? -25.491 31.453 22.711 1.00 86.00 620 GLU A O 1
ATOM 4846 N N . PHE A 1 621 ? -24.051 33.149 22.476 1.00 89.44 621 PHE A N 1
ATOM 4847 C CA . PHE A 1 621 ? -23.113 32.402 21.649 1.00 89.44 621 PHE A CA 1
ATOM 4848 C C . PHE A 1 621 ? -22.526 31.188 22.377 1.00 89.44 621 PHE A C 1
ATOM 4850 O O . PHE A 1 621 ? -21.788 31.317 23.353 1.00 89.44 621 PHE A O 1
ATOM 4857 N N . GLU A 1 622 ? -22.799 30.012 21.825 1.00 89.50 622 GLU A N 1
ATOM 4858 C CA . GLU A 1 622 ? -22.205 28.737 22.199 1.00 89.50 622 GLU A CA 1
ATOM 4859 C C . GLU A 1 622 ? -21.350 28.245 21.021 1.00 89.50 622 GLU A C 1
ATOM 4861 O O . GLU A 1 622 ? -21.881 28.043 19.923 1.00 89.50 622 GLU A O 1
ATOM 4866 N N . PRO A 1 623 ? -20.031 28.054 21.209 1.00 87.00 623 PRO A N 1
ATOM 4867 C CA . PRO A 1 623 ? -19.126 27.722 20.111 1.00 87.00 623 PRO A CA 1
ATOM 4868 C C . PRO A 1 623 ? -19.288 26.282 19.610 1.00 87.00 623 PRO A C 1
ATOM 4870 O O . PRO A 1 623 ? -18.807 25.978 18.517 1.00 87.00 623 PRO A O 1
ATOM 4873 N N . GLY A 1 624 ? -19.933 25.411 20.394 1.00 90.25 624 GLY A N 1
ATOM 4874 C CA . GLY A 1 624 ? -20.150 24.002 20.079 1.00 90.25 624 GLY A CA 1
ATOM 4875 C C . GLY A 1 624 ? -20.895 23.806 18.761 1.00 90.25 624 GLY A C 1
ATOM 4876 O O . GLY A 1 624 ? -21.848 24.519 18.449 1.00 90.25 624 GLY A O 1
ATOM 4877 N N . ILE A 1 625 ? -20.455 22.824 17.981 1.00 93.69 625 ILE A N 1
ATOM 4878 C CA . ILE A 1 625 ? -21.130 22.369 16.769 1.00 93.69 625 ILE A CA 1
ATOM 4879 C C . ILE A 1 625 ? -21.970 21.155 17.129 1.00 93.69 625 ILE A C 1
ATOM 4881 O O . ILE A 1 625 ? -21.440 20.140 17.582 1.00 93.69 625 ILE A O 1
ATOM 4885 N N . TRP A 1 626 ? -23.263 21.249 16.866 1.00 90.38 626 TRP A N 1
ATOM 4886 C CA . TRP A 1 626 ? -24.252 20.241 17.206 1.00 90.38 626 TRP A CA 1
ATOM 4887 C C . TRP A 1 626 ? -24.819 19.600 15.946 1.00 90.38 626 TRP A C 1
ATOM 4889 O O . TRP A 1 626 ? -24.991 20.258 14.916 1.00 90.38 626 TRP A O 1
ATOM 4899 N N . ILE A 1 627 ? -25.094 18.301 16.036 1.00 88.12 627 ILE A N 1
ATOM 4900 C CA . ILE A 1 627 ? -25.844 17.547 15.040 1.00 88.12 627 ILE A CA 1
ATOM 4901 C C . ILE A 1 627 ? -27.206 17.208 15.623 1.00 88.12 627 ILE A C 1
ATOM 4903 O O . ILE A 1 627 ? -27.322 16.641 16.710 1.00 88.12 627 ILE A O 1
ATOM 4907 N N . TYR A 1 628 ? -28.222 17.515 14.833 1.00 80.62 628 TYR A N 1
ATOM 4908 C CA . TYR A 1 628 ? -29.582 17.080 15.044 1.00 80.62 628 TYR A CA 1
ATOM 4909 C C . TYR A 1 628 ? -30.002 16.137 13.921 1.00 80.62 628 TYR A C 1
ATOM 4911 O O . TYR A 1 628 ? -29.725 16.383 12.744 1.00 80.62 628 TYR A O 1
ATOM 4919 N N . VAL A 1 629 ? -30.696 15.066 14.288 1.00 78.62 629 VAL A N 1
ATOM 4920 C CA . VAL A 1 629 ? -31.045 13.981 13.381 1.00 78.62 629 VAL A CA 1
ATOM 4921 C C . VAL A 1 629 ? -32.548 13.752 13.395 1.00 78.62 629 VAL A C 1
ATOM 4923 O O . VAL A 1 629 ? -33.147 13.562 14.449 1.00 78.62 629 VAL A O 1
ATOM 4926 N N . HIS A 1 630 ? -33.155 13.740 12.210 1.00 71.50 630 HIS A N 1
ATOM 4927 C CA . HIS A 1 630 ? -34.574 13.456 12.043 1.00 71.50 630 HIS A CA 1
ATOM 4928 C C . HIS A 1 630 ? -34.760 12.341 11.017 1.00 71.50 630 HIS A C 1
ATOM 4930 O O . HIS A 1 630 ? -34.623 12.577 9.815 1.00 71.50 630 HIS A O 1
ATOM 4936 N N . PHE A 1 631 ? -35.056 11.127 11.491 1.00 66.25 631 PHE A N 1
ATOM 4937 C CA . PHE A 1 631 ? -35.266 9.943 10.646 1.00 66.25 631 PHE A CA 1
ATOM 4938 C C . PHE A 1 631 ? -36.692 9.377 10.699 1.00 66.25 631 PHE A C 1
ATOM 4940 O O . PHE A 1 631 ? -37.005 8.500 9.901 1.00 66.25 631 PHE A O 1
ATOM 4947 N N . THR A 1 632 ? -37.575 9.879 11.570 1.00 55.34 632 THR A N 1
ATOM 4948 C CA . THR A 1 632 ? -38.945 9.366 11.731 1.00 55.34 632 THR A CA 1
ATOM 4949 C C . THR A 1 632 ? -39.998 10.318 11.147 1.00 55.34 632 THR A C 1
ATOM 4951 O O . THR A 1 632 ? -40.052 11.501 11.470 1.00 55.34 632 THR A O 1
ATOM 4954 N N . ASP A 1 633 ? -40.877 9.795 10.282 1.00 50.91 633 ASP A N 1
ATOM 4955 C CA . ASP A 1 633 ? -42.117 10.463 9.846 1.00 50.91 633 ASP A CA 1
ATOM 4956 C C . ASP A 1 633 ? -43.101 10.498 11.041 1.00 50.91 633 ASP A C 1
ATOM 4958 O O . ASP A 1 633 ? -44.034 9.699 11.116 1.00 50.91 633 ASP A O 1
ATOM 4962 N N . TYR A 1 634 ? -42.901 11.398 12.010 1.00 39.84 634 TYR A N 1
ATOM 4963 C CA . TYR A 1 634 ? -43.866 11.581 13.111 1.00 39.84 634 TYR A CA 1
ATOM 4964 C C . TYR A 1 634 ? -45.146 12.306 12.646 1.00 39.84 634 TYR A C 1
ATOM 4966 O O . TYR A 1 634 ? -46.161 12.315 13.335 1.00 39.84 634 TYR A O 1
ATOM 4974 N N . SER A 1 635 ? -45.134 12.894 11.443 1.00 40.09 635 SER A N 1
ATOM 4975 C CA . SER A 1 635 ? -46.310 13.515 10.833 1.00 40.09 635 SER A CA 1
ATOM 4976 C C . SER A 1 635 ? -46.240 13.461 9.302 1.00 40.09 635 SER A C 1
ATOM 4978 O O . SER A 1 635 ? -45.218 13.842 8.724 1.00 40.09 635 SER A O 1
ATOM 4980 N N . PRO A 1 636 ? -47.328 13.075 8.603 1.00 40.56 636 PRO A N 1
ATOM 4981 C CA . PRO A 1 636 ? -47.375 13.042 7.140 1.00 40.56 636 PRO A CA 1
ATOM 4982 C C . PRO A 1 636 ? -47.141 14.415 6.482 1.00 40.56 636 PRO A C 1
ATOM 4984 O O . PRO A 1 636 ? -46.876 14.469 5.279 1.00 40.56 636 PRO A O 1
ATOM 4987 N N . ILE A 1 637 ? -47.165 15.509 7.250 1.00 42.22 637 ILE A N 1
ATOM 4988 C CA . ILE A 1 637 ? -47.188 16.881 6.733 1.00 42.22 637 ILE A CA 1
ATOM 4989 C C . ILE A 1 637 ? -45.882 17.660 6.994 1.00 42.22 637 ILE A C 1
ATOM 4991 O O . ILE A 1 637 ? -45.709 18.710 6.384 1.00 42.22 637 ILE A O 1
ATOM 4995 N N . LEU A 1 638 ? -44.954 17.204 7.859 1.00 47.25 638 LEU A N 1
ATOM 4996 C CA . LEU A 1 638 ? -44.032 18.168 8.492 1.00 47.25 638 LEU A CA 1
ATOM 4997 C C . LEU A 1 638 ? -42.511 17.955 8.504 1.00 47.25 638 LEU A C 1
ATOM 4999 O O . LEU A 1 638 ? -41.877 18.858 9.024 1.00 47.25 638 LEU A O 1
ATOM 5003 N N . THR A 1 639 ? -41.864 16.937 7.913 1.00 53.47 639 THR A N 1
ATOM 5004 C CA . THR A 1 639 ? -40.438 17.066 7.472 1.00 53.47 639 THR A CA 1
ATOM 5005 C C . THR A 1 639 ? -39.860 15.808 6.822 1.00 53.47 639 THR A C 1
ATOM 5007 O O . THR A 1 639 ? -40.172 14.689 7.204 1.00 53.47 639 THR A O 1
ATOM 5010 N N . GLN A 1 640 ? -38.979 15.998 5.834 1.00 62.75 640 GLN A N 1
ATOM 5011 C CA . GLN A 1 640 ? -38.182 14.930 5.215 1.00 62.75 640 GLN A CA 1
ATOM 5012 C C . GLN A 1 640 ? -37.077 14.433 6.169 1.00 62.75 640 GLN A C 1
ATOM 5014 O O . GLN A 1 640 ? -36.644 15.214 7.024 1.00 62.75 640 GLN A O 1
ATOM 5019 N N . PRO A 1 641 ? -36.561 13.195 5.999 1.00 70.62 641 PRO A N 1
ATOM 5020 C CA . PRO A 1 641 ? -35.366 12.758 6.706 1.00 70.62 641 PRO A CA 1
ATOM 5021 C C . PRO A 1 641 ? -34.196 13.704 6.447 1.00 70.62 641 PRO A C 1
ATOM 5023 O O . PRO A 1 641 ? -33.791 13.917 5.298 1.00 70.62 641 PRO A O 1
ATOM 5026 N N . ARG A 1 642 ? -33.669 14.298 7.513 1.00 76.50 642 ARG A N 1
ATOM 5027 C CA . ARG A 1 642 ? -32.631 15.323 7.416 1.00 76.50 642 ARG A CA 1
ATOM 5028 C C . ARG A 1 642 ? -31.716 15.313 8.625 1.00 76.50 642 ARG A C 1
ATOM 5030 O O . ARG A 1 642 ? -32.112 14.915 9.719 1.00 76.50 642 ARG A O 1
ATOM 5037 N N . ILE A 1 643 ? -30.507 15.806 8.410 1.00 83.19 643 ILE A N 1
ATOM 5038 C CA . ILE A 1 643 ? -29.549 16.124 9.461 1.00 83.19 643 ILE A CA 1
ATOM 5039 C C . ILE A 1 643 ? -29.361 17.639 9.469 1.00 83.19 643 ILE A C 1
ATOM 5041 O O . ILE A 1 643 ? -29.012 18.227 8.446 1.00 83.19 643 ILE A O 1
ATOM 5045 N N . ILE A 1 644 ? -29.590 18.270 10.615 1.00 86.44 644 ILE A N 1
ATOM 5046 C CA . ILE A 1 644 ? -29.289 19.686 10.827 1.00 86.44 644 ILE A CA 1
ATOM 5047 C C . ILE A 1 644 ? -27.950 19.780 11.552 1.00 86.44 644 ILE A C 1
ATOM 5049 O O . ILE A 1 644 ? -27.717 19.065 12.522 1.00 86.44 644 ILE A O 1
ATOM 5053 N N . VAL A 1 645 ? -27.071 20.662 11.082 1.00 91.31 645 VAL A N 1
ATOM 5054 C CA . VAL A 1 645 ? -25.784 20.944 11.727 1.00 91.31 645 VAL A CA 1
ATOM 5055 C C . VAL A 1 645 ? -25.733 22.422 12.080 1.00 91.31 645 VAL A C 1
ATOM 5057 O O . VAL A 1 645 ? -25.807 23.274 11.193 1.00 91.31 645 VAL A O 1
ATOM 5060 N N . SER A 1 646 ? -25.612 22.743 13.364 1.00 91.62 646 SER A N 1
ATOM 5061 C CA . SER A 1 646 ? -25.663 24.119 13.869 1.00 91.62 646 SER A CA 1
ATOM 5062 C C . SER A 1 646 ? -24.459 24.452 14.743 1.00 91.62 646 SER A C 1
ATOM 5064 O O . SER A 1 646 ? -23.870 23.581 15.371 1.00 91.62 646 SER A O 1
ATOM 5066 N N . CYS A 1 647 ? -24.095 25.734 14.779 1.00 91.19 647 CYS A N 1
ATOM 5067 C CA . CYS A 1 647 ? -23.288 26.296 15.860 1.00 91.19 647 CYS A CA 1
ATOM 5068 C C . CYS A 1 647 ? -24.249 26.778 16.950 1.00 91.19 647 CYS A C 1
ATOM 5070 O O . CYS A 1 647 ? -25.150 27.573 16.647 1.00 91.19 647 CYS A O 1
ATOM 5072 N N . GLY A 1 648 ? -24.084 26.259 18.165 1.00 87.69 648 GLY A N 1
ATOM 5073 C CA . GLY A 1 648 ? -25.085 26.288 19.228 1.00 87.69 648 GLY A CA 1
ATOM 5074 C C . GLY A 1 648 ? -26.194 25.244 19.052 1.00 87.69 648 GLY A C 1
ATOM 5075 O O . GLY A 1 648 ? -26.298 24.572 18.017 1.00 87.69 648 GLY A O 1
ATOM 5076 N N . ARG A 1 649 ? -27.022 25.110 20.085 1.00 84.94 649 ARG A N 1
ATOM 5077 C CA . ARG A 1 649 ? -28.135 24.164 20.181 1.00 84.94 649 ARG A CA 1
ATOM 5078 C C . ARG A 1 649 ? -29.346 24.668 19.402 1.00 84.94 649 ARG A C 1
ATOM 5080 O O . ARG A 1 649 ? -29.647 25.865 19.362 1.00 84.94 649 ARG A O 1
ATOM 5087 N N . TYR A 1 650 ? -30.045 23.743 18.756 1.00 78.81 650 TYR A N 1
ATOM 5088 C CA . TYR A 1 650 ? -31.198 24.038 17.912 1.00 78.81 650 TYR A CA 1
ATOM 5089 C C . TYR A 1 650 ? -32.333 23.072 18.212 1.00 78.81 650 TYR A C 1
ATOM 5091 O O . TYR A 1 650 ? -32.164 21.877 17.981 1.00 78.81 650 TYR A O 1
ATOM 5099 N N . ASN A 1 651 ? -33.482 23.591 18.656 1.00 70.94 651 ASN A N 1
ATOM 5100 C CA . ASN A 1 651 ? -34.646 22.781 18.957 1.00 70.94 651 ASN A CA 1
ATOM 5101 C C . ASN A 1 651 ? -35.534 22.552 17.734 1.00 70.94 651 ASN A C 1
ATOM 5103 O O . ASN A 1 651 ? -36.140 23.492 17.234 1.00 70.94 651 ASN A O 1
ATOM 5107 N N . PRO A 1 652 ? -35.676 21.320 17.239 1.00 60.47 652 PRO A N 1
ATOM 5108 C CA . PRO A 1 652 ? -36.446 21.014 16.042 1.00 60.47 652 PRO A CA 1
ATOM 5109 C C . PRO A 1 652 ? -37.890 20.626 16.341 1.00 60.47 652 PRO A C 1
ATOM 5111 O O . PRO A 1 652 ? -38.706 20.700 15.427 1.00 60.47 652 PRO A O 1
ATOM 5114 N N . ILE A 1 653 ? -38.222 20.251 17.585 1.00 59.62 653 ILE A N 1
ATOM 5115 C CA . ILE A 1 653 ? -39.612 20.013 18.001 1.00 59.62 653 ILE A CA 1
ATOM 5116 C C . ILE A 1 653 ? -40.350 21.350 17.991 1.00 59.62 653 ILE A C 1
ATOM 5118 O O . ILE A 1 653 ? -41.439 21.465 17.437 1.00 59.62 653 ILE A O 1
ATOM 5122 N N . THR A 1 654 ? -39.720 22.385 18.545 1.00 64.12 654 THR A N 1
ATOM 5123 C CA . THR A 1 654 ? -40.264 23.748 18.552 1.00 64.12 654 THR A CA 1
ATOM 5124 C C . THR A 1 654 ? -39.815 24.570 17.341 1.00 64.12 654 THR A C 1
ATOM 5126 O O . THR A 1 654 ? -40.371 25.634 17.088 1.00 64.12 654 THR A O 1
ATOM 5129 N N . SER A 1 655 ? -38.840 24.082 16.561 1.00 66.12 655 SER A N 1
ATOM 5130 C CA . SER A 1 655 ? -38.141 24.831 15.498 1.00 66.12 655 SER A CA 1
ATOM 5131 C C . SER A 1 655 ? -37.480 26.132 15.985 1.00 66.12 655 SER A C 1
ATOM 5133 O O . SER A 1 655 ? -37.226 27.039 15.188 1.00 66.12 655 SER A O 1
ATOM 5135 N N . VAL A 1 656 ? -37.184 26.224 17.284 1.00 70.56 656 VAL A N 1
ATOM 5136 C CA . VAL A 1 656 ? -36.592 27.392 17.944 1.00 70.56 656 VAL A CA 1
ATOM 5137 C C . VAL A 1 656 ? -35.116 27.137 18.216 1.00 70.56 656 VAL A C 1
ATOM 5139 O O . VAL A 1 656 ? -34.721 26.071 18.675 1.00 70.56 656 VAL A O 1
ATOM 5142 N N . LYS A 1 657 ? -34.273 28.126 17.933 1.00 77.88 657 LYS A N 1
ATOM 5143 C CA . LYS A 1 657 ? -32.858 28.062 18.294 1.00 77.88 657 LYS A CA 1
ATOM 5144 C C . LYS A 1 657 ? -32.711 28.293 19.804 1.00 77.88 657 LYS A C 1
ATOM 5146 O O . LYS A 1 657 ? -33.391 29.163 20.326 1.00 77.88 657 LYS A O 1
ATOM 5151 N N . GLU A 1 658 ? -31.881 27.499 20.480 1.00 81.81 658 GLU A N 1
ATOM 5152 C CA . GLU A 1 658 ? -31.693 27.578 21.942 1.00 81.81 658 GLU A CA 1
ATOM 5153 C C . GLU A 1 658 ? -30.420 28.339 22.329 1.00 81.81 658 GLU A C 1
ATOM 5155 O O . GLU A 1 658 ? -30.315 28.825 23.448 1.00 81.81 658 GLU A O 1
ATOM 5160 N N . SER A 1 659 ? -29.438 28.417 21.425 1.00 85.00 659 SER A N 1
ATOM 5161 C CA . SER A 1 659 ? -28.228 29.221 21.614 1.00 85.00 659 SER A CA 1
ATOM 5162 C C . SER A 1 659 ? -27.648 29.696 20.278 1.00 85.00 659 SER A C 1
ATOM 5164 O O . SER A 1 659 ? -28.031 29.235 19.198 1.00 85.00 659 SER A O 1
ATOM 5166 N N . SER A 1 660 ? -26.720 30.653 20.318 1.00 87.62 660 SER A N 1
ATOM 5167 C CA . SER A 1 660 ? -26.120 31.288 19.136 1.00 87.62 660 SER A CA 1
ATOM 5168 C C . SER A 1 660 ? -27.162 31.919 18.200 1.00 87.62 660 SER A C 1
ATOM 5170 O O . SER A 1 660 ? -27.120 31.734 16.974 1.00 87.62 660 SER A O 1
ATOM 5172 N N . HIS A 1 661 ? -28.129 32.643 18.764 1.00 85.19 661 HIS A N 1
ATOM 5173 C CA . HIS A 1 661 ? -29.180 33.336 18.016 1.00 85.19 661 HIS A CA 1
ATOM 5174 C C . HIS A 1 661 ? -28.575 34.285 16.982 1.00 85.19 661 HIS A C 1
ATOM 5176 O O . HIS A 1 661 ? -27.636 35.004 17.287 1.00 85.19 661 HIS A O 1
ATOM 5182 N N . GLY A 1 662 ? -29.094 34.268 15.753 1.00 82.00 662 GLY A N 1
ATOM 5183 C CA . GLY A 1 662 ? -28.565 35.064 14.637 1.00 82.00 662 GLY A CA 1
ATOM 5184 C C . GLY A 1 662 ? -27.676 34.291 13.654 1.00 82.00 662 GLY A C 1
ATOM 5185 O O . GLY A 1 662 ? -27.573 34.706 12.508 1.00 82.00 662 GLY A O 1
ATOM 5186 N N . LEU A 1 663 ? -27.117 33.131 14.030 1.00 87.12 663 LEU A N 1
ATOM 5187 C CA . LEU A 1 663 ? -26.372 32.274 13.089 1.00 87.12 663 LEU A CA 1
ATOM 5188 C C . LEU A 1 663 ? -27.279 31.273 12.359 1.00 87.12 663 LEU A C 1
ATOM 5190 O O . LEU A 1 663 ? -28.108 30.608 12.987 1.00 87.12 663 LEU A O 1
ATOM 5194 N N . SER A 1 664 ? -27.068 31.097 11.052 1.00 86.06 664 SER A N 1
ATOM 5195 C CA . SER A 1 664 ? -27.752 30.067 10.255 1.00 86.06 664 SER A CA 1
ATOM 5196 C C . SER A 1 664 ? -27.242 28.648 10.576 1.00 86.06 664 SER A C 1
ATOM 5198 O O . SER A 1 664 ? -26.216 28.472 11.242 1.00 86.06 664 SER A O 1
ATOM 5200 N N . TYR A 1 665 ? -27.942 27.620 10.099 1.00 89.00 665 TYR A N 1
ATOM 5201 C CA . TYR A 1 665 ? -27.569 26.206 10.222 1.00 89.00 665 TYR A CA 1
ATOM 5202 C C . TYR A 1 665 ? -27.464 25.544 8.844 1.00 89.00 665 TYR A C 1
ATOM 5204 O O . TYR A 1 665 ? -28.015 26.029 7.861 1.00 89.00 665 TYR A O 1
ATOM 5212 N N . ILE A 1 666 ? -26.780 24.405 8.775 1.00 90.19 666 ILE A N 1
ATOM 5213 C CA . ILE A 1 666 ? -26.709 23.575 7.570 1.00 90.19 666 ILE A CA 1
ATOM 5214 C C . ILE A 1 666 ? -27.817 22.533 7.625 1.00 90.19 666 ILE A C 1
ATOM 5216 O O . ILE A 1 666 ? -28.037 21.916 8.666 1.00 90.19 666 ILE A O 1
ATOM 5220 N N . ASN A 1 667 ? -28.463 22.283 6.492 1.00 84.81 667 ASN A N 1
ATOM 5221 C CA . ASN A 1 667 ? -29.454 21.226 6.348 1.00 84.81 667 ASN A CA 1
ATOM 5222 C C . ASN A 1 667 ? -28.976 20.193 5.315 1.00 84.81 667 ASN A C 1
ATOM 5224 O O . ASN A 1 667 ? -28.774 20.514 4.144 1.00 84.81 667 ASN A O 1
ATOM 5228 N N . LEU A 1 668 ? -28.766 18.955 5.758 1.00 82.69 668 LEU A N 1
ATOM 5229 C CA . LEU A 1 668 ? -28.311 17.837 4.939 1.00 82.69 668 LEU A CA 1
ATOM 5230 C C . LEU A 1 668 ? -29.473 16.871 4.701 1.00 82.69 668 LEU A C 1
ATOM 5232 O O . LEU A 1 668 ? -30.031 16.308 5.642 1.00 82.69 668 LEU A O 1
ATOM 5236 N N . ALA A 1 669 ? -29.809 16.642 3.434 1.00 76.12 669 ALA A N 1
ATOM 5237 C CA . ALA A 1 669 ? -30.778 15.620 3.055 1.00 76.12 669 ALA A CA 1
ATOM 5238 C C . ALA A 1 669 ? -30.184 14.212 3.233 1.00 76.12 669 ALA A C 1
ATOM 5240 O O . ALA A 1 669 ? -29.013 13.988 2.912 1.00 76.12 669 ALA A O 1
ATOM 5241 N N . VAL A 1 670 ? -30.993 13.263 3.717 1.00 74.38 670 VAL A N 1
ATOM 5242 C CA . VAL A 1 670 ? -30.561 11.879 3.965 1.00 74.38 670 VAL A CA 1
ATOM 5243 C C . VAL A 1 670 ? -31.340 10.895 3.102 1.00 74.38 670 VAL A C 1
ATOM 5245 O O . VAL A 1 670 ? -32.564 10.961 3.013 1.00 74.38 670 VAL A O 1
ATOM 5248 N N . TYR A 1 671 ? -30.609 9.953 2.503 1.00 69.19 671 TYR A N 1
ATOM 5249 C CA . TYR A 1 671 ? -31.139 8.944 1.590 1.00 69.19 671 TYR A CA 1
ATOM 5250 C C . TYR A 1 671 ? -30.637 7.558 1.989 1.00 69.19 671 TYR A C 1
ATOM 5252 O O . TYR A 1 671 ? -29.431 7.350 2.138 1.00 69.19 671 TYR A O 1
ATOM 5260 N N . GLY A 1 672 ? -31.555 6.609 2.158 1.00 66.06 672 GLY A N 1
ATOM 5261 C CA . GLY A 1 672 ? -31.235 5.200 2.353 1.00 66.06 672 GLY A CA 1
ATOM 5262 C C . GLY A 1 672 ? -31.383 4.424 1.048 1.00 66.06 672 GLY A C 1
ATOM 5263 O O . GLY A 1 672 ? -32.362 4.599 0.330 1.00 66.06 672 GLY A O 1
ATOM 5264 N N . LYS A 1 673 ? -30.435 3.532 0.745 1.00 61.28 673 LYS A N 1
ATOM 5265 C CA . LYS A 1 673 ? -30.530 2.651 -0.428 1.00 61.28 673 LYS A CA 1
ATOM 5266 C C . LYS A 1 673 ? -31.692 1.663 -0.271 1.00 61.28 673 LYS A C 1
ATOM 5268 O O . LYS A 1 673 ? -31.792 1.004 0.772 1.00 61.28 673 LYS A O 1
ATOM 5273 N N . GLU A 1 674 ? -32.522 1.512 -1.302 1.00 57.78 674 GLU A N 1
ATOM 5274 C CA . GLU A 1 674 ? -33.652 0.576 -1.297 1.00 57.78 674 GLU A CA 1
ATOM 5275 C C . GLU A 1 674 ? -33.190 -0.870 -1.007 1.00 57.78 674 GLU A C 1
ATOM 5277 O O . GLU A 1 674 ? -32.113 -1.306 -1.418 1.00 57.78 674 GLU A O 1
ATOM 5282 N N . GLY A 1 675 ? -33.978 -1.608 -0.217 1.00 55.50 675 GLY A N 1
ATOM 5283 C CA . GLY A 1 675 ? -33.656 -2.978 0.210 1.00 55.50 675 GLY A CA 1
ATOM 5284 C C . GLY A 1 675 ? -32.667 -3.097 1.379 1.00 55.50 675 GLY A C 1
ATOM 5285 O O . GLY A 1 675 ? -32.373 -4.208 1.811 1.00 55.50 675 GLY A O 1
ATOM 5286 N N . THR A 1 676 ? -32.171 -1.982 1.925 1.00 57.28 676 THR A N 1
ATOM 5287 C CA . THR A 1 676 ? -31.312 -1.971 3.124 1.00 57.28 676 THR A CA 1
ATOM 5288 C C . THR A 1 676 ? -32.083 -1.544 4.377 1.00 57.28 676 THR A C 1
ATOM 5290 O O . THR A 1 676 ? -33.137 -0.914 4.280 1.00 57.28 676 THR A O 1
ATOM 5293 N N . ALA A 1 677 ? -31.534 -1.827 5.566 1.00 61.19 677 ALA A N 1
ATOM 5294 C CA . ALA A 1 677 ? -32.086 -1.333 6.833 1.00 61.19 677 ALA A CA 1
ATOM 5295 C C . ALA A 1 677 ? -32.235 0.203 6.831 1.00 61.19 677 ALA A C 1
ATOM 5297 O O . ALA A 1 677 ? -33.278 0.721 7.224 1.00 61.19 677 ALA A O 1
ATOM 5298 N N . ALA A 1 678 ? -31.257 0.929 6.278 1.00 59.94 678 ALA A N 1
ATOM 5299 C CA . ALA A 1 678 ? -31.331 2.381 6.120 1.00 59.94 678 ALA A CA 1
ATOM 5300 C C . ALA A 1 678 ? -32.482 2.807 5.190 1.00 59.94 678 ALA A C 1
ATOM 5302 O O . ALA A 1 678 ? -33.264 3.675 5.558 1.00 59.94 678 ALA A O 1
ATOM 5303 N N . GLY A 1 679 ? -32.658 2.148 4.039 1.00 61.06 679 GLY A N 1
ATOM 5304 C CA . GLY A 1 679 ? -33.770 2.428 3.116 1.00 61.06 679 GLY A CA 1
ATOM 5305 C C . GLY A 1 679 ? -35.162 2.176 3.707 1.00 61.06 679 GLY A C 1
ATOM 5306 O O . GLY A 1 679 ? -36.143 2.748 3.237 1.00 61.06 679 GLY A O 1
ATOM 5307 N N . SER A 1 680 ? -35.272 1.353 4.756 1.00 61.09 680 SER A N 1
ATOM 5308 C CA . SER A 1 680 ? -36.532 1.176 5.492 1.00 61.09 680 SER A CA 1
ATOM 5309 C C . SER A 1 680 ? -36.868 2.351 6.420 1.00 61.09 680 SER A C 1
ATOM 5311 O O . SER A 1 680 ? -38.046 2.644 6.610 1.00 61.09 680 SER A O 1
ATOM 5313 N N . ARG A 1 681 ? -35.847 3.043 6.949 1.00 58.12 681 ARG A N 1
ATOM 5314 C CA . ARG A 1 681 ? -35.986 4.177 7.877 1.00 58.12 681 ARG A CA 1
ATOM 5315 C C . ARG A 1 681 ? -36.008 5.528 7.162 1.00 58.12 681 ARG A C 1
ATOM 5317 O O . ARG A 1 681 ? -36.676 6.446 7.611 1.00 58.12 681 ARG A O 1
ATOM 5324 N N . THR A 1 682 ? -35.313 5.656 6.033 1.00 63.41 682 THR A N 1
ATOM 5325 C CA . THR A 1 682 ? -35.188 6.913 5.281 1.00 63.41 682 THR A CA 1
ATOM 5326 C C . THR A 1 682 ? -35.610 6.737 3.819 1.00 63.41 682 THR A C 1
ATOM 5328 O O . THR A 1 682 ? -34.795 6.905 2.911 1.00 63.41 682 THR A O 1
ATOM 5331 N N . PRO A 1 683 ? -36.896 6.419 3.554 1.00 54.06 683 PRO A N 1
ATOM 5332 C CA . PRO A 1 683 ? -37.369 6.087 2.208 1.00 54.06 683 PRO A CA 1
ATOM 5333 C C . PRO A 1 683 ? -37.312 7.261 1.215 1.00 54.06 683 PRO A C 1
ATOM 5335 O O . PRO A 1 683 ? -37.508 7.036 0.029 1.00 54.06 683 PRO A O 1
ATOM 5338 N N . GLY A 1 684 ? -37.026 8.487 1.683 1.00 53.78 684 GLY A N 1
ATOM 5339 C CA . GLY A 1 684 ? -36.766 9.673 0.862 1.00 53.78 684 GLY A CA 1
ATOM 5340 C C . GLY A 1 684 ? -37.989 10.166 0.077 1.00 53.78 684 GLY A C 1
ATOM 5341 O O . GLY A 1 684 ? -38.428 9.541 -0.875 1.00 53.78 684 GLY A O 1
ATOM 5342 N N . ARG A 1 685 ? -38.518 11.358 0.391 1.00 49.50 685 ARG A N 1
ATOM 5343 C CA . ARG A 1 685 ? -39.571 11.990 -0.443 1.00 49.50 685 ARG A CA 1
ATOM 5344 C C . ARG A 1 685 ? -39.033 12.634 -1.738 1.00 49.50 685 ARG A C 1
ATOM 5346 O O . ARG A 1 685 ? -39.820 13.175 -2.503 1.00 49.50 685 ARG A O 1
ATOM 5353 N N . ILE A 1 686 ? -37.719 12.582 -1.990 1.00 49.56 686 ILE A N 1
ATOM 5354 C CA . ILE A 1 686 ? -37.061 13.080 -3.220 1.00 49.56 686 ILE A CA 1
ATOM 5355 C C . ILE A 1 686 ? -36.600 11.888 -4.084 1.00 49.56 686 ILE A C 1
ATOM 5357 O O . ILE A 1 686 ? -35.520 11.875 -4.666 1.00 49.56 686 ILE A O 1
ATOM 5361 N N . CYS A 1 687 ? -37.443 10.862 -4.179 1.00 47.16 687 CYS A N 1
ATOM 5362 C CA . CYS A 1 687 ? -37.302 9.709 -5.076 1.00 47.16 687 CYS A CA 1
ATOM 5363 C C . CYS A 1 687 ? -37.450 10.065 -6.576 1.00 47.16 687 CYS A C 1
ATOM 5365 O O . CYS A 1 687 ? -37.594 9.186 -7.418 1.00 47.16 687 CYS A O 1
ATOM 5367 N N . THR A 1 688 ? -37.430 11.359 -6.919 1.00 45.75 688 THR A N 1
ATOM 5368 C CA . THR A 1 688 ? -37.472 11.883 -8.293 1.00 45.75 688 THR A CA 1
ATOM 5369 C C . THR A 1 688 ? -36.158 12.539 -8.735 1.00 45.75 688 THR A C 1
ATOM 5371 O O . THR A 1 688 ? -36.074 13.006 -9.868 1.00 45.75 688 THR A O 1
ATOM 5374 N N . ALA A 1 689 ? -35.130 12.602 -7.879 1.00 50.41 689 ALA A N 1
ATOM 5375 C CA . ALA A 1 689 ? -33.795 13.034 -8.295 1.00 50.41 689 ALA A CA 1
ATOM 5376 C C . ALA A 1 689 ? -33.047 11.876 -8.984 1.00 50.41 689 ALA A C 1
ATOM 5378 O O . ALA A 1 689 ? -33.186 10.726 -8.579 1.00 50.41 689 ALA A O 1
ATOM 5379 N N . GLU A 1 690 ? -32.242 12.206 -10.000 1.00 48.88 690 GLU A N 1
ATOM 5380 C CA . GLU A 1 690 ? -31.603 11.376 -11.050 1.00 48.88 690 GLU A CA 1
ATOM 5381 C C . GLU A 1 690 ? -30.936 10.030 -10.656 1.00 48.88 690 GLU A C 1
ATOM 5383 O O . GLU A 1 690 ? -30.496 9.290 -11.533 1.00 48.88 690 GLU A O 1
ATOM 5388 N N . TYR A 1 691 ? -30.832 9.695 -9.369 1.00 47.72 691 TYR A N 1
ATOM 5389 C CA . TYR A 1 691 ? -30.059 8.569 -8.837 1.00 47.72 691 TYR A CA 1
ATOM 5390 C C . TYR A 1 691 ? -30.779 7.201 -8.900 1.00 47.72 691 TYR A C 1
ATOM 5392 O O . TYR A 1 691 ? -30.122 6.209 -9.208 1.00 47.72 691 TYR A O 1
ATOM 5400 N N . GLU A 1 692 ? -32.097 7.125 -8.663 1.00 54.91 692 GLU A N 1
ATOM 5401 C CA . GLU A 1 692 ? -32.873 5.865 -8.710 1.00 54.91 692 GLU A CA 1
ATOM 5402 C C . GLU A 1 692 ? -34.297 6.120 -9.239 1.00 54.91 692 GLU A C 1
ATOM 5404 O O . GLU A 1 692 ? -35.244 6.249 -8.458 1.00 54.91 692 GLU A O 1
ATOM 5409 N N . PRO A 1 693 ? -34.474 6.209 -10.570 1.00 57.19 693 PRO A N 1
ATOM 5410 C CA . PRO A 1 693 ? -35.737 6.618 -11.167 1.00 57.19 693 PRO A CA 1
ATOM 5411 C C . PRO A 1 693 ? -36.893 5.669 -10.858 1.00 57.19 693 PRO A C 1
ATOM 5413 O O . PRO A 1 693 ? -38.007 6.141 -10.859 1.00 57.19 693 PRO A O 1
ATOM 5416 N N . ASP A 1 694 ? -36.695 4.388 -10.543 1.00 57.56 694 ASP A N 1
ATOM 5417 C CA . ASP A 1 694 ? -37.816 3.450 -10.330 1.00 57.56 694 ASP A CA 1
ATOM 5418 C C . ASP A 1 694 ? -38.375 3.440 -8.889 1.00 57.56 694 ASP A C 1
ATOM 5420 O O . ASP A 1 694 ? -39.438 2.869 -8.624 1.00 57.56 694 ASP A O 1
ATOM 5424 N N . SER A 1 695 ? -37.697 4.108 -7.950 1.00 56.25 695 SER A N 1
ATOM 5425 C CA . SER A 1 695 ? -38.012 4.064 -6.511 1.00 56.25 695 SER A CA 1
ATOM 5426 C C . SER A 1 695 ? -39.359 4.722 -6.142 1.00 56.25 695 SER A C 1
ATOM 5428 O O . SER A 1 695 ? -39.984 4.355 -5.139 1.00 56.25 695 SER A O 1
ATOM 5430 N N . TYR A 1 696 ? -39.892 5.621 -6.986 1.00 57.16 696 TYR A N 1
ATOM 5431 C CA . TYR A 1 696 ? -41.224 6.212 -6.783 1.00 57.16 696 TYR A CA 1
ATOM 5432 C C . TYR A 1 696 ? -42.354 5.173 -6.860 1.00 57.16 696 TYR A C 1
ATOM 5434 O O . TYR A 1 696 ? -43.356 5.314 -6.158 1.00 57.16 696 TYR A O 1
ATOM 5442 N N . ILE A 1 697 ? -42.205 4.109 -7.663 1.00 59.75 697 ILE A N 1
ATOM 5443 C CA . ILE A 1 697 ? -43.238 3.071 -7.812 1.00 59.75 697 ILE A CA 1
ATOM 5444 C C . ILE A 1 697 ? -43.401 2.302 -6.500 1.00 59.75 697 ILE A C 1
ATOM 5446 O O . ILE A 1 697 ? -44.528 2.068 -6.054 1.00 59.75 697 ILE A O 1
ATOM 5450 N N . THR A 1 698 ? -42.290 1.944 -5.849 1.00 58.56 698 THR A N 1
ATOM 5451 C CA . THR A 1 698 ? -42.314 1.261 -4.551 1.00 58.56 698 THR A CA 1
ATOM 5452 C C . THR A 1 698 ? -42.918 2.152 -3.466 1.00 58.56 698 THR A C 1
ATOM 5454 O O . THR A 1 698 ? -43.744 1.680 -2.677 1.00 58.56 698 THR A O 1
ATOM 5457 N N . LEU A 1 699 ? -42.555 3.440 -3.432 1.00 56.53 699 LEU A N 1
ATOM 5458 C CA . LEU A 1 699 ? -43.095 4.395 -2.459 1.00 56.53 699 LEU A CA 1
ATOM 5459 C C . LEU A 1 699 ? -44.616 4.557 -2.618 1.00 56.53 699 LEU A C 1
ATOM 5461 O O . LEU A 1 699 ? -45.350 4.453 -1.635 1.00 56.53 699 LEU A O 1
ATOM 5465 N N . ILE A 1 700 ? -45.093 4.746 -3.854 1.00 60.78 700 ILE A N 1
ATOM 5466 C CA . ILE A 1 700 ? -46.524 4.865 -4.170 1.00 60.78 700 ILE A CA 1
ATOM 5467 C C . ILE A 1 700 ? -47.268 3.587 -3.774 1.00 60.78 700 ILE A C 1
ATOM 5469 O O . ILE A 1 700 ? -48.317 3.671 -3.138 1.00 60.78 700 ILE A O 1
ATOM 5473 N N . ARG A 1 701 ? -46.713 2.403 -4.074 1.00 60.16 701 ARG A N 1
ATOM 5474 C CA . ARG A 1 701 ? -47.320 1.118 -3.695 1.00 60.16 701 ARG A CA 1
ATOM 5475 C C . ARG A 1 701 ? -47.459 0.983 -2.177 1.00 60.16 701 ARG A C 1
ATOM 5477 O O . ARG A 1 701 ? -48.536 0.638 -1.704 1.00 60.16 701 ARG A O 1
ATOM 5484 N N . ARG A 1 702 ? -46.423 1.335 -1.405 1.00 58.44 702 ARG A N 1
ATOM 5485 C CA . ARG A 1 702 ? -46.479 1.324 0.071 1.00 58.44 702 ARG A CA 1
ATOM 5486 C C . ARG A 1 702 ? -47.470 2.339 0.634 1.00 58.44 702 ARG A C 1
ATOM 5488 O O . ARG A 1 702 ? -48.162 2.040 1.606 1.00 58.44 702 ARG A O 1
ATOM 5495 N N . PHE A 1 703 ? -47.545 3.534 0.046 1.00 57.34 703 PHE A N 1
ATOM 5496 C CA . PHE A 1 703 ? -48.491 4.563 0.477 1.00 57.34 703 PHE A CA 1
ATOM 5497 C C . PHE A 1 703 ? -49.937 4.121 0.222 1.00 57.34 703 PHE A C 1
ATOM 5499 O O . PHE A 1 703 ? -50.779 4.242 1.110 1.00 57.34 703 PHE A O 1
ATOM 5506 N N . LEU A 1 704 ? -50.201 3.528 -0.948 1.00 59.06 704 LEU A N 1
ATOM 5507 C CA . LEU A 1 704 ? -51.490 2.928 -1.291 1.00 59.06 704 LEU A CA 1
ATOM 5508 C C . LEU A 1 704 ? -51.835 1.776 -0.347 1.00 59.06 704 LEU A C 1
ATOM 5510 O O . LEU A 1 704 ? -52.909 1.795 0.243 1.00 59.06 704 LEU A O 1
ATOM 5514 N N . GLU A 1 705 ? -50.926 0.827 -0.112 1.00 57.41 705 GLU A N 1
ATOM 5515 C CA . GLU A 1 705 ? -51.141 -0.280 0.833 1.00 57.41 705 GLU A CA 1
ATOM 5516 C C . GLU A 1 705 ? -51.481 0.217 2.244 1.00 57.41 705 GLU A C 1
ATOM 5518 O O . GLU A 1 705 ? -52.407 -0.293 2.877 1.00 57.41 705 GLU A O 1
ATOM 5523 N N . ARG A 1 706 ? -50.768 1.236 2.740 1.00 58.25 706 ARG A N 1
ATOM 5524 C CA . ARG A 1 706 ? -51.031 1.825 4.059 1.00 58.25 706 ARG A CA 1
ATOM 5525 C C . ARG A 1 706 ? -52.369 2.560 4.087 1.00 58.25 706 ARG A C 1
ATOM 5527 O O . ARG A 1 706 ? -53.115 2.398 5.042 1.00 58.25 706 ARG A O 1
ATOM 5534 N N . CYS A 1 707 ? -52.712 3.295 3.031 1.00 54.72 707 CYS A N 1
ATOM 5535 C CA . CYS A 1 707 ? -54.011 3.956 2.909 1.00 54.72 707 CYS A CA 1
ATOM 5536 C C . CYS A 1 707 ? -55.166 2.937 2.887 1.00 54.72 707 CYS A C 1
ATOM 5538 O O . CYS A 1 707 ? -56.144 3.111 3.606 1.00 54.72 707 CYS A O 1
ATOM 5540 N N . THR A 1 708 ? -55.005 1.833 2.152 1.00 58.47 708 THR A N 1
ATOM 5541 C CA . THR A 1 708 ? -55.978 0.727 2.065 1.00 58.47 708 THR A CA 1
ATOM 5542 C C . THR A 1 708 ? -56.185 0.051 3.425 1.00 58.47 708 THR A C 1
ATOM 5544 O O . THR A 1 708 ? -57.307 -0.273 3.796 1.00 58.47 708 THR A O 1
ATOM 5547 N N . LYS A 1 709 ? -55.103 -0.145 4.194 1.00 58.94 709 LYS A N 1
ATOM 5548 C CA . LYS A 1 709 ? -55.155 -0.767 5.529 1.00 58.94 709 LYS A CA 1
ATOM 5549 C C . LYS A 1 709 ? -55.677 0.164 6.621 1.00 58.94 709 LYS A C 1
ATOM 5551 O O . LYS A 1 709 ? -56.313 -0.304 7.558 1.00 58.94 709 LYS A O 1
ATOM 5556 N N . SER A 1 710 ? -55.354 1.453 6.550 1.00 56.03 710 SER A N 1
ATOM 5557 C CA . SER A 1 710 ? -55.645 2.414 7.620 1.00 56.03 710 SER A CA 1
ATOM 5558 C C . SER A 1 710 ? -56.975 3.145 7.441 1.00 56.03 710 SER A C 1
ATOM 5560 O O . SER A 1 710 ? -57.513 3.638 8.427 1.00 56.03 710 SER A O 1
ATOM 5562 N N . HIS A 1 711 ? -57.526 3.219 6.225 1.00 55.59 711 HIS A N 1
ATOM 5563 C CA . HIS A 1 711 ? -58.825 3.840 5.969 1.00 55.59 711 HIS A CA 1
ATOM 5564 C C . HIS A 1 711 ? -59.840 2.795 5.511 1.00 55.59 711 HIS A C 1
ATOM 5566 O O . HIS A 1 711 ? -59.754 2.274 4.403 1.00 55.59 711 HIS A O 1
ATOM 5572 N N . GLN A 1 712 ? -60.859 2.554 6.336 1.00 56.16 712 GLN A N 1
ATOM 5573 C CA . GLN A 1 712 ? -61.917 1.580 6.050 1.00 56.16 712 GLN A CA 1
ATOM 5574 C C . GLN A 1 712 ? -62.682 1.892 4.747 1.00 56.16 712 GLN A C 1
ATOM 5576 O O . GLN A 1 712 ? -63.088 0.976 4.049 1.00 56.16 712 GLN A O 1
ATOM 5581 N N . ALA A 1 713 ? -62.806 3.174 4.373 1.00 55.81 713 ALA A N 1
ATOM 5582 C CA . ALA A 1 713 ? -63.400 3.609 3.102 1.00 55.81 713 ALA A CA 1
ATOM 5583 C C . ALA A 1 713 ? -62.512 3.343 1.866 1.00 55.81 713 ALA A C 1
ATOM 5585 O O . ALA A 1 713 ? -63.006 3.363 0.742 1.00 55.81 713 ALA A O 1
ATOM 5586 N N . CYS A 1 714 ? -61.209 3.117 2.066 1.00 55.50 714 CYS A N 1
ATOM 5587 C CA . CYS A 1 714 ? -60.251 2.799 1.006 1.00 55.50 714 CYS A CA 1
ATOM 5588 C C . CYS A 1 714 ? -60.011 1.288 0.855 1.00 55.50 714 CYS A C 1
ATOM 5590 O O . CYS A 1 714 ? -59.395 0.879 -0.125 1.00 55.50 714 CYS A O 1
ATOM 5592 N N . GLY A 1 715 ? -60.469 0.461 1.801 1.00 54.81 715 GLY A N 1
ATOM 5593 C CA . GLY A 1 715 ? -60.476 -0.993 1.669 1.00 54.81 715 GLY A CA 1
ATOM 5594 C C . GLY A 1 715 ? -61.642 -1.425 0.787 1.00 54.81 715 GLY A C 1
ATOM 5595 O O . GLY A 1 715 ? -62.762 -1.531 1.271 1.00 54.81 715 GLY A O 1
ATOM 5596 N N . ALA A 1 716 ? -61.403 -1.628 -0.507 1.00 51.72 716 ALA A N 1
ATOM 5597 C CA . ALA A 1 716 ? -62.423 -2.154 -1.411 1.00 51.72 716 ALA A CA 1
ATOM 5598 C C . ALA A 1 716 ? -62.265 -3.666 -1.606 1.00 51.72 716 ALA A C 1
ATOM 5600 O O . ALA A 1 716 ? -61.151 -4.154 -1.791 1.00 51.72 716 ALA A O 1
ATOM 5601 N N . ASP A 1 717 ? -63.396 -4.373 -1.644 1.00 50.91 717 ASP A N 1
ATOM 5602 C CA . ASP A 1 717 ? -63.504 -5.792 -2.016 1.00 50.91 717 ASP A CA 1
ATOM 5603 C C . ASP A 1 717 ? -63.367 -6.034 -3.540 1.00 50.91 717 ASP A C 1
ATOM 5605 O O . ASP A 1 717 ? -63.482 -7.167 -4.006 1.00 50.91 717 ASP A O 1
ATOM 5609 N N . GLU A 1 718 ? -63.086 -4.994 -4.335 1.00 52.69 718 GLU A N 1
ATOM 5610 C CA . GLU A 1 718 ? -62.894 -5.085 -5.787 1.00 52.69 718 GLU A CA 1
ATOM 5611 C C . GLU A 1 718 ? -61.520 -4.551 -6.225 1.00 52.69 718 GLU A C 1
ATOM 5613 O O . GLU A 1 718 ? -60.979 -3.592 -5.670 1.00 52.69 718 GLU A O 1
ATOM 5618 N N . THR A 1 719 ? -60.945 -5.177 -7.258 1.00 42.31 719 THR A N 1
ATOM 5619 C CA . THR A 1 719 ? -59.685 -4.752 -7.880 1.00 42.31 719 THR A CA 1
ATOM 5620 C C . THR A 1 719 ? -59.867 -3.410 -8.585 1.00 42.31 719 THR A C 1
ATOM 5622 O O . THR A 1 719 ? -60.450 -3.357 -9.666 1.00 42.31 719 THR A O 1
ATOM 5625 N N . TYR A 1 720 ? -59.329 -2.332 -8.016 1.00 47.16 720 TYR A N 1
ATOM 5626 C CA . TYR A 1 720 ? -59.216 -1.064 -8.735 1.00 47.16 720 TYR A CA 1
ATOM 5627 C C . TYR A 1 720 ? -58.273 -1.216 -9.937 1.00 47.16 720 TYR A C 1
ATOM 5629 O O . TYR A 1 720 ? -57.121 -1.631 -9.784 1.00 47.16 720 TYR A O 1
ATOM 5637 N N . GLU A 1 721 ? -58.735 -0.838 -11.131 1.00 44.94 721 GLU A N 1
ATOM 5638 C CA . GLU A 1 721 ? -57.833 -0.596 -12.257 1.00 44.94 721 GLU A CA 1
ATOM 5639 C C . GLU A 1 721 ? -56.881 0.555 -11.903 1.00 44.94 721 GLU A C 1
ATOM 5641 O O . GLU A 1 721 ? -57.293 1.591 -11.373 1.00 44.94 721 GLU A O 1
ATOM 5646 N N . MET A 1 722 ? -55.584 0.363 -12.172 1.00 39.28 722 MET A N 1
ATOM 5647 C CA . MET A 1 722 ? -54.568 1.384 -11.919 1.00 39.28 722 MET A CA 1
ATOM 5648 C C . MET A 1 722 ? -54.934 2.696 -12.629 1.00 39.28 722 MET A C 1
ATOM 5650 O O . MET A 1 722 ? -55.317 2.658 -13.801 1.00 39.28 722 MET A O 1
ATOM 5654 N N . PRO A 1 723 ? -54.740 3.865 -11.990 1.00 44.12 723 PRO A N 1
ATOM 5655 C CA . PRO A 1 723 ? -54.920 5.134 -12.672 1.00 44.12 723 PRO A CA 1
ATOM 5656 C C . PRO A 1 723 ? -53.994 5.186 -13.893 1.00 44.12 723 PRO A C 1
ATOM 5658 O O . PRO A 1 723 ? -52.771 5.193 -13.770 1.00 44.12 723 PRO A O 1
ATOM 5661 N N . THR A 1 724 ? -54.569 5.248 -15.094 1.00 44.41 724 THR A N 1
ATOM 5662 C CA . THR A 1 724 ? -53.821 5.255 -16.364 1.00 44.41 724 THR A CA 1
ATOM 5663 C C . THR A 1 724 ? -53.104 6.581 -16.646 1.00 44.41 724 THR A C 1
ATOM 5665 O O . THR A 1 724 ? -52.557 6.762 -17.734 1.00 44.41 724 THR A O 1
ATOM 5668 N N . ARG A 1 725 ? -53.138 7.552 -15.720 1.00 40.22 725 ARG A N 1
ATOM 5669 C CA . ARG A 1 725 ? -52.505 8.870 -15.880 1.00 40.22 725 ARG A CA 1
ATOM 5670 C C . ARG A 1 725 ? -51.919 9.380 -14.566 1.00 40.22 725 ARG A C 1
ATOM 5672 O O . ARG A 1 725 ? -52.651 9.699 -13.636 1.00 40.22 725 ARG A O 1
ATOM 5679 N N . VAL A 1 726 ? -50.596 9.519 -14.549 1.00 45.22 726 VAL A N 1
ATOM 5680 C CA . VAL A 1 726 ? -49.860 10.359 -13.598 1.00 45.22 726 VAL A CA 1
ATOM 5681 C C . VAL A 1 726 ? -49.906 11.787 -14.144 1.00 45.22 726 VAL A C 1
ATOM 5683 O O . VAL A 1 726 ? -49.489 12.020 -15.278 1.00 45.22 726 VAL A O 1
ATOM 5686 N N . ILE A 1 727 ? -50.458 12.731 -13.381 1.00 41.81 727 ILE A N 1
ATOM 5687 C CA . ILE A 1 727 ? -50.421 14.157 -13.727 1.00 41.81 727 ILE A CA 1
ATOM 5688 C C . ILE A 1 727 ? -49.229 14.763 -12.989 1.00 41.81 727 ILE A C 1
ATOM 5690 O O . ILE A 1 727 ? -49.228 14.828 -11.762 1.00 41.81 727 ILE A O 1
ATOM 5694 N N . ASP A 1 728 ? -48.215 15.174 -13.746 1.00 42.97 728 ASP A N 1
ATOM 5695 C CA . ASP A 1 728 ? -47.105 15.976 -13.242 1.00 42.97 728 ASP A CA 1
ATOM 5696 C C . ASP A 1 728 ? -47.612 17.393 -12.930 1.00 42.97 728 ASP A C 1
ATOM 5698 O O . ASP A 1 728 ? -48.133 18.087 -13.805 1.00 42.97 728 ASP A O 1
ATOM 5702 N N . VAL A 1 729 ? -47.512 17.796 -11.663 1.00 40.38 729 VAL A N 1
ATOM 5703 C CA . VAL A 1 729 ? -47.886 19.135 -11.173 1.00 40.38 729 VAL A CA 1
ATOM 5704 C C . VAL A 1 729 ? -46.649 19.954 -10.773 1.00 40.38 729 VAL A C 1
ATOM 5706 O O . VAL A 1 729 ? -46.760 20.968 -10.082 1.00 40.38 729 VAL A O 1
ATOM 5709 N N . GLY A 1 730 ? -45.455 19.530 -11.203 1.00 34.62 730 GLY A N 1
ATOM 5710 C CA . GLY A 1 730 ? -44.205 20.249 -11.001 1.00 34.62 730 GLY A CA 1
ATOM 5711 C C . GLY A 1 730 ? -44.154 21.543 -11.813 1.00 34.62 730 GLY A C 1
ATOM 5712 O O . GLY A 1 730 ? -44.306 21.555 -13.032 1.00 34.62 730 GLY A O 1
ATOM 5713 N N . ASN A 1 731 ? -43.931 22.664 -11.129 1.00 38.81 731 ASN A N 1
ATOM 5714 C CA . ASN A 1 731 ? -43.795 23.980 -11.744 1.00 38.81 731 ASN A CA 1
ATOM 5715 C C . ASN A 1 731 ? -42.556 24.013 -12.662 1.00 38.81 731 ASN A C 1
ATOM 5717 O O . ASN A 1 731 ? -41.421 24.084 -12.190 1.00 38.81 731 ASN A O 1
ATOM 5721 N N . ALA A 1 732 ? -42.777 23.967 -13.976 1.00 42.12 732 ALA A N 1
ATOM 5722 C CA . ALA A 1 732 ? -41.739 24.102 -14.988 1.00 42.12 732 ALA A CA 1
ATOM 5723 C C . ALA A 1 732 ? -41.242 25.555 -15.061 1.00 42.12 732 ALA A C 1
ATOM 5725 O O . ALA A 1 732 ? -41.665 26.346 -15.902 1.00 42.12 732 ALA A O 1
ATOM 5726 N N . LYS A 1 733 ? -40.305 25.914 -14.187 1.00 42.28 733 LYS A N 1
ATOM 5727 C CA . LYS A 1 733 ? -39.395 27.033 -14.437 1.00 42.28 733 LYS A CA 1
ATOM 5728 C C . LYS A 1 733 ? -37.972 26.594 -14.152 1.00 42.28 733 LYS A C 1
ATOM 5730 O O . LYS A 1 733 ? -37.505 26.774 -13.042 1.00 42.28 733 LYS A O 1
ATOM 5735 N N . HIS A 1 734 ? -37.337 26.014 -15.168 1.00 35.47 734 HIS A N 1
ATOM 5736 C CA . HIS A 1 734 ? -35.961 26.296 -15.590 1.00 35.47 734 HIS A CA 1
ATOM 5737 C C . HIS A 1 734 ? -35.707 25.568 -16.922 1.00 35.47 734 HIS A C 1
ATOM 5739 O O . HIS A 1 734 ? -35.342 24.395 -16.946 1.00 35.47 734 HIS A O 1
ATOM 5745 N N . GLN A 1 735 ? -35.984 26.277 -18.023 1.00 33.56 735 GLN A N 1
ATOM 5746 C CA . GLN A 1 735 ? -35.223 26.147 -19.270 1.00 33.56 735 GLN A CA 1
ATOM 5747 C C . GLN A 1 735 ? -33.986 27.033 -19.174 1.00 33.56 735 GLN A C 1
ATOM 5749 O O . GLN A 1 735 ? -34.103 28.102 -18.523 1.00 33.56 735 GLN A O 1
#

Sequence (735 aa):
MQLSLPFLLPIVLLAQVITAQNAGLNSLPVICAGVKEVSTCKIKVIVPNGIKVNMRTIKVLTVVEQMQKPRISDTELPNRWEKKSKQIPSSLTILTKEVDLCDEIRRTLGRTLGDKFIESSEAICGCFTRLQNFATTGTFTAMSIRGEMSTATTKVADDTLSIEKCFGRVSLPILNNKADIANVIKSIVPWVIAQAKDIDLSVFQSLARVVAACQAGNCNANSISAAVNGYLTPSFQMMEPPIKSVLVQWDGALSRIQESVKDINEAADSLASNYDTMRAEFDSSKQKICEELNRCDGQGVPKFLDQVNEVIEVANTLWPVRGPLDIPSNRLGDRLADTIQLRKDIKKHPEAATLVSMIKQGKFKKISDIFLFMPIVQRVPELAKQIKTDLSPLQDVVKEYKQPSGDAHENVWSLSWSNVIWPDTELTSDSPEADAALIAELDAIDELVRNYLSSPLLSYSNGMFIMDAELRGFSVVNGTFAMETKVATYNRWTTISMDMPCSKKETKVYKKSGLQKSFSWRTYFKCKVAPVTAYFPKTHVPYIRIRDPETMPRCAFCRAFTIDQDRFYLEFHPNLASLKKSAGDGCDFCRLCWTGFQREWAGSEIETVLKGNVPEGVTEFEPGIWIYVHFTDYSPILTQPRIIVSCGRYNPITSVKESSHGLSYINLAVYGKEGTAAGSRTPGRICTAEYEPDSYITLIRRFLERCTKSHQACGADETYEMPTRVIDVGNAKHQ

Organism: NCBI:txid78864

Secondary structure (DSSP, 8-state):
----GGGTHHHHHHHHHHHHHHHHHTSHHHHHHHTTTGGGT--EEEEEEEEEEEEEEEEEEEE--PPPPP--S-------EEEEEEEEEEEEEEEEEEEEHHHHHHHHH-HHHHHHHHHHHHIIIIIIHHHHHHHHTTTTHHHHTS-B-SHHHHHHHHHHHHHHHHHHTTT---EE-HHHHHHHHHT-TTEEEEE---B-HHHHHHHHHHHHHHHTT---HHHHHHHHHHHHHHHHHHHHHHHHHHHHHHHHHHHHHHHHHHHHHHHHHHHHHHHHHHHHHHHHHHHIIIIIS---SSSHHHHHHHHHHHHHHHHHTTGGGHHHHHHHHHHHHHHHHHHHHHHHTTTPPPPHHHHHHHHHTT---BGGGGGGG-THHHHHHHHHHHHHHHHTHHHHHHHHHHHHHHHHHHHHHH--GGGS---TTTS--S-HHHHH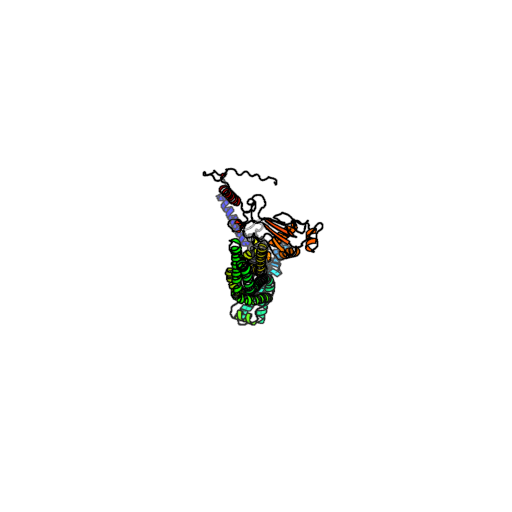HHHHHHHHHHHHHIIIIIHHHHHHHHHHHHHHHHHHH-TTTTT--EEEEEEEEEEEEEEE-SEEEEEEEEEEEEEETTEEEEEEEEEEEEEEPPPEEEEEEEEEEEEEEEE-GGGS---HHHHH--TT---SEEEEESSHHHHHHHHHTT-HHHHHHHHHHHHHS-HHHHHHHHTTPPPTT-BS----EEEEEE---S-TTS--SEEEEEES-EETTTTEE-SSBT---EEEE--PPTTSHHHHH---TTTTSTT-TTHHHHHHHHHHHHHHHH-TTT--SS-PPP-S-----------

Radius of gyration: 48.8 Å; chains: 1; bounding box: 118×59×182 Å

pLDDT: mean 80.45, std 16.09, range [33.25, 96.12]